Protein AF-A0A958JF73-F1 (afdb_monomer_lite)

Radius of gyration: 30.74 Å; chains: 1; bounding box: 78×82×108 Å

Secondary structure (DSSP, 8-state):
------------------PPEEEEE-TT-HHHHHHHHHH---TTEEEEETTTSPPPTTS-HHHHTTS-EEE-TTS-EEEHHHHHHHHHHHSGGGHHHHHHHTSHHHHHHHHHHHHHHHHHHHHHHSTTHHHHHHHHHHHHHHHHHHHHTGGGGS-GGG-SSPP--SSTTPPP--TTHHHHHHHHHHHHHHHHHH-SS-HHHHHHHHHHHHHHGGG-GGG--HHHHHHHHHHHHHHT----SS--HHHHHHHHHHHHHHHHHHHHHHHHHHHHT-SHHIIIIIHHHHHTTTGGGS-GGGGGGHHHHGGGHHIIIIIHHHHHHSTTTHHHHHHHHHHHHHHHHHHTSTTTT---HHHHHHHHHHHHHHHHHHTT-TT--HHHHHH-SSHHHHHHHIIIIIGGGGGGGTSS-TTTTT-TTSS-S-EEEEEES-GGGGGGS-TTTGGGEEEETTEEEEEHHHHHHHHHSSPPP-SHHHHHHHHHHHHTT-S-GGGEEEEEEPPP-TTS----EEEEEPPPP-

pLDDT: mean 88.85, std 12.13, range [29.3, 98.81]

Sequence (518 aa):
MKREDEKQTGASPGGDDQTPDTAYYDGDCPMCSTFVARLGTDTAVDYRDLRTDALPDTIARDEAERLIHVQTREGSTLKGAQAVLHLLERHGRWRWLARFGRLPVIRSLADVVYAFIAANRFYIFGPMQRLYWMKQTLVIATLIPLWITRNLWFGETSRFYALTPVVDWLPAINWPLDHVIFGVMAALLLAAFFSSRPRNYIVAFLAVAVPYSCWDQSRWMPYNFQFAAMFLALALVPWEPRPQSATQNQRVSSLAMLSVVIFSIWFWSGLHKVSMRYLTIGFPWLISPFTPYLPEAVLPVVPVFGLLSTPVEAGGALLLLSRRTRALGVLLVTSMHCFILLVFGPFGHSFNHSVWSWNVAMIAFCWLCFWRNSAMGWRDVLWGRGAVHKLTTVIFLVMPILNYAGMWDDFLSHKLYTWTTKEAEIDILDESIIPVLPPEMRPWVERVDGRSFVHVLKWSYSVFESPPYHADRVFDSVFAKVCETVPSRDAVQLRLFHSPNLTGTRSRIEVKSCPSEP

Structure (mmCIF, N/CA/C/O backbone):
data_AF-A0A958JF73-F1
#
_entry.id   AF-A0A958JF73-F1
#
loop_
_atom_site.group_PDB
_atom_site.id
_atom_site.type_symbol
_atom_site.label_atom_id
_atom_site.label_alt_id
_atom_site.label_comp_id
_atom_site.label_asym_id
_atom_site.label_entity_id
_atom_site.label_seq_id
_atom_site.pdbx_PDB_ins_code
_atom_site.Cartn_x
_atom_site.Cartn_y
_atom_site.Cartn_z
_atom_site.occupancy
_atom_site.B_iso_or_equiv
_atom_site.auth_seq_id
_atom_site.auth_comp_id
_atom_site.auth_asym_id
_atom_site.auth_atom_id
_atom_site.pdbx_PDB_model_num
ATOM 1 N N . MET A 1 1 ? -41.597 59.568 68.855 1.00 37.78 1 MET A N 1
ATOM 2 C CA . MET A 1 1 ? -41.532 59.981 67.435 1.00 37.78 1 MET A CA 1
ATOM 3 C C . MET A 1 1 ? -40.631 58.987 66.716 1.00 37.78 1 MET A C 1
ATOM 5 O O . MET A 1 1 ? -39.453 58.988 67.038 1.00 37.78 1 MET A O 1
ATOM 9 N N . LYS A 1 2 ? -41.187 58.178 65.791 1.00 32.47 2 LYS A N 1
ATOM 10 C CA . LYS A 1 2 ? -40.531 57.078 65.029 1.00 32.47 2 LYS A CA 1
ATOM 11 C C . LYS A 1 2 ? -40.094 55.892 65.911 1.00 32.47 2 LYS A C 1
ATOM 13 O O . LYS A 1 2 ? -39.660 56.119 67.026 1.00 32.47 2 LYS A O 1
ATOM 18 N N . ARG A 1 3 ? -40.157 54.624 65.514 1.00 35.72 3 ARG A N 1
ATOM 19 C CA . ARG A 1 3 ? -40.568 53.880 64.306 1.00 35.72 3 ARG A CA 1
ATOM 20 C C . ARG A 1 3 ? -40.592 52.419 64.783 1.00 35.72 3 ARG A C 1
ATOM 22 O O . ARG A 1 3 ? -39.660 52.067 65.489 1.00 35.72 3 ARG A O 1
ATOM 29 N N . GLU A 1 4 ? -41.554 51.605 64.368 1.00 30.38 4 GLU A N 1
ATOM 30 C CA . GLU A 1 4 ? -41.296 50.213 63.973 1.00 30.38 4 GLU A CA 1
ATOM 31 C C . GLU A 1 4 ? -42.542 49.657 63.282 1.00 30.38 4 GLU A C 1
ATOM 33 O O . GLU A 1 4 ? -43.655 49.725 63.798 1.00 30.38 4 GLU A O 1
ATOM 38 N N . ASP A 1 5 ? -42.323 49.255 62.033 1.00 32.12 5 ASP A N 1
ATOM 39 C CA . ASP A 1 5 ? -43.311 48.844 61.052 1.00 32.12 5 ASP A CA 1
ATOM 40 C C . ASP A 1 5 ? -43.741 47.392 61.312 1.00 32.12 5 ASP A C 1
ATOM 42 O O . ASP A 1 5 ? -42.944 46.465 61.175 1.00 32.12 5 ASP A O 1
ATOM 46 N N . GLU A 1 6 ? -45.024 47.182 61.600 1.00 33.62 6 GLU A N 1
ATOM 47 C CA . GLU A 1 6 ? -45.696 45.912 61.331 1.00 33.62 6 GLU A CA 1
ATOM 48 C C . GLU A 1 6 ? -45.921 45.801 59.820 1.00 33.62 6 GLU A C 1
ATOM 50 O O . GLU A 1 6 ? -46.677 46.575 59.224 1.00 33.62 6 GLU A O 1
ATOM 55 N N . LYS A 1 7 ? -45.289 44.816 59.178 1.00 31.89 7 LYS A N 1
ATOM 56 C CA . LYS A 1 7 ? -45.682 44.400 57.832 1.00 31.89 7 LYS A CA 1
ATOM 57 C C . LYS A 1 7 ? -45.771 42.884 57.741 1.00 31.89 7 LYS A C 1
ATOM 59 O O . LYS A 1 7 ? -44.774 42.170 57.779 1.00 31.89 7 LYS A O 1
ATOM 64 N N . GLN A 1 8 ? -47.021 42.446 57.612 1.00 34.66 8 GLN A N 1
ATOM 65 C CA . GLN A 1 8 ? -47.475 41.145 57.137 1.00 34.66 8 GLN A CA 1
ATOM 66 C C . GLN A 1 8 ? -46.524 40.532 56.101 1.00 34.66 8 GLN A C 1
ATOM 68 O O . GLN A 1 8 ? -46.259 41.133 55.059 1.00 34.66 8 GLN A O 1
ATOM 73 N N . THR A 1 9 ? -46.106 39.292 56.339 1.00 29.30 9 THR A N 1
ATOM 74 C CA . THR A 1 9 ? -45.653 38.393 55.276 1.00 29.30 9 THR A CA 1
ATOM 75 C C . THR A 1 9 ? -46.709 37.314 55.095 1.00 29.30 9 THR A C 1
ATOM 77 O O . THR A 1 9 ? -46.855 36.391 55.891 1.00 29.30 9 THR A O 1
ATOM 80 N N . GLY A 1 10 ? -47.512 37.505 54.048 1.00 29.47 10 GLY A N 1
ATOM 81 C CA . GLY A 1 10 ? -48.333 36.453 53.477 1.00 29.47 10 GLY A CA 1
ATOM 82 C C . GLY A 1 10 ? -47.454 35.338 52.918 1.00 29.47 10 GLY A C 1
ATOM 83 O O . GLY A 1 10 ? -46.318 35.560 52.493 1.00 29.47 10 GLY A O 1
ATOM 84 N N . ALA A 1 11 ? -48.013 34.135 52.939 1.00 36.50 11 ALA A N 1
ATOM 85 C CA . ALA A 1 11 ? -47.470 32.960 52.289 1.00 36.50 11 ALA A CA 1
ATOM 86 C C . ALA A 1 11 ? -47.104 33.249 50.823 1.00 36.50 11 ALA A C 1
ATOM 88 O O . ALA A 1 11 ? -47.915 33.783 50.067 1.00 36.50 11 ALA A O 1
ATOM 89 N N . SER A 1 12 ? -45.900 32.837 50.426 1.00 30.36 12 SER A N 1
ATOM 90 C CA . SER A 1 12 ? -45.536 32.639 49.025 1.00 30.36 12 SER A CA 1
ATOM 91 C C . SER A 1 12 ? -45.468 31.128 48.768 1.00 30.36 12 SER A C 1
ATOM 93 O O . SER A 1 12 ? -44.703 30.447 49.455 1.00 30.36 12 SER A O 1
ATOM 95 N N . PRO A 1 13 ? -46.264 30.572 47.840 1.00 40.16 13 PRO A N 1
ATOM 96 C CA . PRO A 1 13 ? -46.119 29.198 47.382 1.00 40.16 13 PRO A CA 1
ATOM 97 C C . PRO A 1 13 ? -45.058 29.135 46.274 1.00 40.16 13 PRO A C 1
ATOM 99 O O . PRO A 1 13 ? -45.022 29.999 45.401 1.00 40.16 13 PRO A O 1
ATOM 102 N N . GLY A 1 14 ? -44.224 28.094 46.275 1.00 33.22 14 GLY A N 1
ATOM 103 C CA . GLY A 1 14 ? -43.368 27.767 45.128 1.00 33.22 14 GLY A CA 1
ATOM 104 C C . GLY A 1 14 ? -41.887 27.636 45.460 1.00 33.22 14 GLY A C 1
ATOM 105 O O . GLY A 1 14 ? -41.072 28.430 45.000 1.00 33.22 14 GLY A O 1
ATOM 106 N N . GLY A 1 15 ? -41.534 26.607 46.233 1.00 34.19 15 GLY A N 1
ATOM 107 C CA . GLY A 1 15 ? -40.231 25.971 46.064 1.00 34.19 15 GLY A CA 1
ATOM 108 C C . GLY A 1 15 ? -40.278 25.190 44.754 1.00 34.19 15 GLY A C 1
ATOM 109 O O . GLY A 1 15 ? -41.098 24.289 44.608 1.00 34.19 15 GLY A O 1
ATOM 110 N N . ASP A 1 16 ? -39.472 25.606 43.787 1.00 39.56 16 ASP A N 1
ATOM 111 C CA . ASP A 1 16 ? -39.349 24.989 42.471 1.00 39.56 16 ASP A CA 1
ATOM 112 C C . ASP A 1 16 ? -38.657 23.622 42.617 1.00 39.56 16 ASP A C 1
ATOM 114 O O . ASP A 1 16 ? -37.430 23.531 42.696 1.00 39.56 16 ASP A O 1
ATOM 118 N N . ASP A 1 17 ? -39.454 22.559 42.732 1.00 45.97 17 ASP A N 1
ATOM 119 C CA . ASP A 1 17 ? -39.014 21.162 42.665 1.00 45.97 17 ASP A CA 1
ATOM 120 C C . ASP A 1 17 ? -38.649 20.829 41.204 1.00 45.97 17 ASP A C 1
ATOM 122 O O . ASP A 1 17 ? -39.399 20.190 40.463 1.00 45.97 17 ASP A O 1
ATOM 126 N N . GLN A 1 18 ? -37.523 21.376 40.728 1.00 54.69 18 GLN A N 1
ATOM 127 C CA . GLN A 1 18 ? -37.062 21.179 39.354 1.00 54.69 18 GLN A CA 1
ATOM 128 C C . GLN A 1 18 ? -36.463 19.781 39.182 1.00 54.69 18 GLN A C 1
ATOM 130 O O . GLN A 1 18 ? -35.263 19.573 39.374 1.00 54.69 18 GLN A O 1
ATOM 135 N N . THR A 1 19 ? -37.279 18.826 38.747 1.00 66.00 19 THR A N 1
ATOM 136 C CA . THR A 1 19 ? -36.785 17.512 38.320 1.00 66.00 19 THR A CA 1
ATOM 137 C C . THR A 1 19 ? -35.814 17.657 37.128 1.00 66.00 19 THR A C 1
ATOM 139 O O . THR A 1 19 ? -36.118 18.357 36.156 1.00 66.00 19 THR A O 1
ATOM 142 N N . PRO A 1 20 ? -34.602 17.072 37.187 1.00 81.31 20 PRO A N 1
ATOM 143 C CA . PRO A 1 20 ? -33.622 17.148 36.101 1.00 81.31 20 PRO A CA 1
ATOM 144 C C . PRO A 1 20 ? -34.050 16.323 34.872 1.00 81.31 20 PRO A C 1
ATOM 146 O O . PRO A 1 20 ? -34.860 15.404 34.981 1.00 81.31 20 PRO A O 1
ATOM 149 N N . ASP A 1 21 ? -33.491 16.634 33.691 1.00 87.62 21 ASP A N 1
ATOM 150 C CA . ASP A 1 21 ? -33.663 15.763 32.510 1.00 87.62 21 ASP A CA 1
ATOM 151 C C . ASP A 1 21 ? -33.061 14.381 32.850 1.00 87.62 21 ASP A C 1
ATOM 153 O O . ASP A 1 21 ? -31.995 14.328 33.456 1.00 87.62 21 ASP A O 1
ATOM 157 N N . THR A 1 22 ? -33.686 13.264 32.468 1.00 89.50 22 THR A N 1
ATOM 158 C CA . THR A 1 22 ? -33.139 11.918 32.752 1.00 89.50 22 THR A CA 1
ATOM 159 C C . THR A 1 22 ? -32.641 11.257 31.470 1.00 89.50 22 THR A C 1
ATOM 161 O O . THR A 1 22 ? -33.400 11.099 30.514 1.00 89.50 22 THR A O 1
ATOM 164 N N . ALA A 1 23 ? -31.367 10.867 31.430 1.00 89.88 23 ALA A N 1
ATOM 165 C CA . ALA A 1 23 ? -30.706 10.270 30.275 1.00 89.88 23 ALA A CA 1
ATOM 166 C C . ALA A 1 23 ? -30.388 8.786 30.512 1.00 89.88 23 ALA A C 1
ATOM 168 O O . ALA A 1 23 ? -29.583 8.448 31.376 1.00 89.88 23 ALA A O 1
ATOM 169 N N . TYR A 1 24 ? -30.964 7.905 29.696 1.00 90.00 24 TYR A N 1
ATOM 170 C CA . TYR A 1 24 ? -30.759 6.458 29.760 1.00 90.00 24 TYR A CA 1
ATOM 171 C C . TYR A 1 24 ? -29.743 5.998 28.711 1.00 90.00 24 TYR A C 1
ATOM 173 O O . TYR A 1 24 ? -29.851 6.346 27.527 1.00 90.00 24 TYR A O 1
ATOM 181 N N . TYR A 1 25 ? -28.768 5.190 29.132 1.00 89.12 25 TYR A N 1
ATOM 182 C CA . TYR A 1 25 ? -27.715 4.664 28.261 1.00 89.12 25 TYR A CA 1
ATOM 183 C C . TYR A 1 25 ? -27.311 3.222 28.609 1.00 89.12 25 TYR A C 1
ATOM 185 O O . TYR A 1 25 ? -27.560 2.743 29.710 1.00 89.12 25 TYR A O 1
ATOM 193 N N . ASP A 1 26 ? -26.679 2.529 27.654 1.00 87.69 26 ASP A N 1
ATOM 194 C CA . ASP A 1 26 ? -26.128 1.175 27.831 1.00 87.69 26 ASP A CA 1
ATOM 195 C C . ASP A 1 26 ? -24.718 1.238 28.435 1.00 87.69 26 ASP A C 1
ATOM 197 O O . ASP A 1 26 ? -23.771 1.606 27.731 1.00 87.69 26 ASP A O 1
ATOM 201 N N . GLY A 1 27 ? -24.553 0.867 29.709 1.00 82.88 27 GLY A N 1
ATOM 202 C CA . GLY A 1 27 ? -23.246 0.823 30.375 1.00 82.88 27 GLY A CA 1
ATOM 203 C C . GLY A 1 27 ? -22.239 -0.128 29.735 1.00 82.88 27 GLY A C 1
ATOM 204 O O . GLY A 1 27 ? -21.041 0.166 29.697 1.00 82.88 27 GLY A O 1
ATOM 205 N N . ASP A 1 28 ? -22.720 -1.215 29.124 1.00 85.31 28 ASP A N 1
ATOM 206 C CA . ASP A 1 28 ? -21.882 -2.162 28.379 1.00 85.31 28 ASP A CA 1
ATOM 207 C C . ASP A 1 28 ? -21.322 -1.555 27.083 1.00 85.31 28 ASP A C 1
ATOM 209 O O . ASP A 1 28 ? -20.389 -2.104 26.489 1.00 85.31 28 ASP A O 1
ATOM 213 N N . CYS A 1 29 ? -21.897 -0.452 26.592 1.00 85.19 29 CYS A N 1
ATOM 214 C CA . CYS A 1 29 ? -21.461 0.204 25.370 1.00 85.19 29 CYS A CA 1
ATOM 215 C C . CYS A 1 29 ? -20.301 1.175 25.656 1.00 85.19 29 CYS A C 1
ATOM 217 O O . CYS A 1 29 ? -20.523 2.234 26.248 1.00 85.19 29 CYS A O 1
ATOM 219 N N . PRO A 1 30 ? -19.078 0.915 25.143 1.00 83.56 30 PRO A N 1
ATOM 220 C CA . PRO A 1 30 ? -17.912 1.759 25.422 1.00 83.56 30 PRO A CA 1
ATOM 221 C C . PRO A 1 30 ? -18.072 3.205 24.945 1.00 83.56 30 PRO A C 1
ATOM 223 O O . PRO A 1 30 ? -17.528 4.128 25.545 1.00 83.56 30 PRO A O 1
ATOM 226 N N . MET A 1 31 ? -18.819 3.417 23.856 1.00 86.06 31 MET A N 1
ATOM 227 C CA . MET A 1 31 ? -19.117 4.757 23.355 1.00 86.06 31 MET A CA 1
ATOM 228 C C . MET A 1 31 ? -20.033 5.514 24.314 1.00 86.06 31 MET A C 1
ATOM 230 O O . MET A 1 31 ? -19.736 6.658 24.636 1.00 86.06 31 MET A O 1
ATOM 234 N N . CYS A 1 32 ? -21.125 4.885 24.757 1.00 84.69 32 CYS A N 1
ATOM 235 C CA . CYS A 1 32 ? -22.119 5.511 25.624 1.00 84.69 32 CYS A CA 1
ATOM 236 C C . CYS A 1 32 ? -21.506 5.870 26.978 1.00 84.69 32 CYS A C 1
ATOM 238 O O . CYS A 1 32 ? -21.594 7.021 27.393 1.00 84.69 32 CYS A O 1
ATOM 240 N N . SER A 1 33 ? -20.800 4.929 27.608 1.00 85.75 33 SER A N 1
ATOM 241 C CA . SER A 1 33 ? -20.132 5.168 28.890 1.00 85.75 33 SER A CA 1
ATOM 242 C C . SER A 1 33 ? -19.037 6.234 28.789 1.00 85.75 33 SER A C 1
ATOM 244 O O . SER A 1 33 ? -18.981 7.134 29.623 1.00 85.75 33 SER A O 1
ATOM 246 N N . THR A 1 34 ? -18.215 6.218 27.731 1.00 85.62 34 THR A N 1
ATOM 247 C CA . THR A 1 34 ? -17.203 7.271 27.509 1.00 85.62 34 THR A CA 1
ATOM 248 C C . THR A 1 34 ? -17.844 8.630 27.227 1.00 85.62 34 THR A C 1
ATOM 250 O O . THR A 1 34 ? -17.331 9.655 27.678 1.00 85.62 34 THR A O 1
ATOM 253 N N . PHE A 1 35 ? -18.944 8.661 26.471 1.00 86.38 35 PHE A N 1
ATOM 254 C CA . PHE A 1 35 ? -19.682 9.882 26.160 1.00 86.38 35 PHE A CA 1
ATOM 255 C C . PHE A 1 35 ? -20.233 10.522 27.437 1.00 86.38 35 PHE A C 1
ATOM 257 O O . PHE A 1 35 ? -19.903 11.673 27.712 1.00 86.38 35 PHE A O 1
ATOM 264 N N . VAL A 1 36 ? -20.959 9.755 28.255 1.00 86.50 36 VAL A N 1
ATOM 265 C CA . VAL A 1 36 ? -21.497 10.207 29.549 1.00 86.50 36 VAL A CA 1
ATOM 266 C C . VAL A 1 36 ? -20.371 10.650 30.490 1.00 86.50 36 VAL A C 1
ATOM 268 O O . VAL A 1 36 ? -20.403 11.761 31.012 1.00 86.50 36 VAL A O 1
ATOM 271 N N . ALA A 1 37 ? -19.296 9.864 30.615 1.00 85.88 37 ALA A N 1
ATOM 272 C CA . ALA A 1 37 ? -18.148 10.231 31.447 1.00 85.88 37 ALA A CA 1
ATOM 273 C C . ALA A 1 37 ? -17.470 11.545 31.009 1.00 85.88 37 ALA A C 1
ATOM 275 O O . ALA A 1 37 ? -16.915 12.270 31.834 1.00 85.88 37 ALA A O 1
ATOM 276 N N . ARG A 1 38 ? -17.490 11.867 29.708 1.00 84.38 38 ARG A N 1
ATOM 277 C CA . ARG A 1 38 ? -16.871 13.082 29.149 1.00 84.38 38 ARG A CA 1
ATOM 278 C C . ARG A 1 38 ? -17.775 14.310 29.212 1.00 84.38 38 ARG A C 1
ATOM 280 O O . ARG A 1 38 ? -17.265 15.434 29.159 1.00 84.38 38 ARG A O 1
ATOM 287 N N . LEU A 1 39 ? -19.081 14.089 29.286 1.00 82.38 39 LEU A N 1
ATOM 288 C CA . LEU A 1 39 ? -20.065 15.111 29.601 1.00 82.38 39 LEU A CA 1
ATOM 289 C C . LEU A 1 39 ? -19.925 15.554 31.072 1.00 82.38 39 LEU A C 1
ATOM 291 O O . LEU A 1 39 ? -19.900 16.754 31.335 1.00 82.38 39 LEU A O 1
ATOM 295 N N . GLY A 1 40 ? -19.613 14.615 31.972 1.00 71.75 40 GLY A N 1
ATOM 296 C CA . GLY A 1 40 ? -19.331 14.878 33.386 1.00 71.75 40 GLY A CA 1
ATOM 297 C C . GLY A 1 40 ? -20.593 14.862 34.254 1.00 71.75 40 GLY A C 1
ATOM 298 O O . GLY A 1 40 ? -21.690 14.609 33.767 1.00 71.75 40 GLY A O 1
ATOM 299 N N . THR A 1 41 ? -20.436 15.113 35.556 1.00 66.06 41 THR A N 1
ATOM 300 C CA . THR A 1 41 ? -21.560 15.241 36.497 1.00 66.06 41 THR A CA 1
ATOM 301 C C . THR A 1 41 ? -22.153 16.646 36.394 1.00 66.06 41 THR A C 1
ATOM 303 O O . THR A 1 41 ? -21.646 17.584 37.011 1.00 66.06 41 THR A O 1
ATOM 306 N N . ASP A 1 42 ? -23.192 16.804 35.582 1.00 67.50 42 ASP A N 1
ATOM 307 C CA . ASP A 1 42 ? -24.015 18.014 35.532 1.00 67.50 42 ASP A CA 1
ATOM 308 C C . ASP A 1 42 ? -25.260 17.788 36.392 1.00 67.50 42 ASP A C 1
ATOM 310 O O . ASP A 1 42 ? -25.946 16.784 36.232 1.00 67.50 42 ASP A O 1
ATOM 314 N N . THR A 1 43 ? -25.570 18.715 37.296 1.00 64.62 43 THR A N 1
ATOM 315 C CA . THR A 1 43 ? -26.774 18.634 38.138 1.00 64.62 43 THR A CA 1
ATOM 316 C C . THR A 1 43 ? -28.064 18.810 37.333 1.00 64.62 43 THR A C 1
ATOM 318 O O . THR A 1 43 ? -29.145 18.521 37.837 1.00 64.62 43 THR A O 1
ATOM 321 N N . ALA A 1 44 ? -27.976 19.270 36.079 1.00 76.81 44 ALA A N 1
ATOM 322 C CA . ALA A 1 44 ? -29.127 19.448 35.204 1.00 76.81 44 ALA A CA 1
ATOM 323 C C . ALA A 1 44 ? -29.631 18.151 34.539 1.00 76.81 44 ALA A C 1
ATOM 325 O O . ALA A 1 44 ? -30.762 18.165 34.032 1.00 76.81 44 ALA A O 1
ATOM 326 N N . VAL A 1 45 ? -28.822 17.078 34.527 1.00 84.12 45 VAL A N 1
ATOM 327 C CA . VAL A 1 45 ? -29.133 15.794 33.876 1.00 84.12 45 VAL A CA 1
ATOM 328 C C . VAL A 1 45 ? -28.805 14.615 34.803 1.00 84.12 45 VAL A C 1
ATOM 330 O O . VAL A 1 45 ? -27.653 14.435 35.187 1.00 84.12 45 VAL A O 1
ATOM 333 N N . ASP A 1 46 ? -29.800 13.779 35.106 1.00 87.38 46 ASP A N 1
ATOM 334 C CA . ASP A 1 46 ? -29.622 12.498 35.801 1.00 87.38 46 ASP A CA 1
ATOM 335 C C . ASP A 1 46 ? -29.280 11.397 34.782 1.00 87.38 46 ASP A C 1
ATOM 337 O O . ASP A 1 46 ? -30.076 11.097 33.890 1.00 87.38 46 ASP A O 1
ATOM 341 N N . TYR A 1 47 ? -28.086 10.809 34.871 1.00 88.50 47 TYR A N 1
ATOM 342 C CA . TYR A 1 47 ? -27.635 9.757 33.954 1.00 88.50 47 TYR A CA 1
ATOM 343 C C . TYR A 1 47 ? -27.869 8.377 34.569 1.00 88.50 47 TYR A C 1
ATOM 345 O O . TYR A 1 47 ? -27.291 8.063 35.606 1.00 88.50 47 TYR A O 1
ATOM 353 N N . ARG A 1 48 ? -28.652 7.532 33.890 1.00 88.75 48 ARG A N 1
ATOM 354 C CA . ARG A 1 48 ? -29.003 6.182 34.350 1.00 88.75 48 ARG A CA 1
ATOM 355 C C . ARG A 1 48 ? -28.512 5.099 33.404 1.00 88.75 48 ARG A C 1
ATOM 357 O O . ARG A 1 48 ? -28.737 5.162 32.191 1.00 88.75 48 ARG A O 1
ATOM 364 N N . ASP A 1 49 ? -27.869 4.089 33.973 1.00 88.94 49 ASP A N 1
ATOM 365 C CA . ASP A 1 49 ? -27.385 2.923 33.245 1.00 88.94 49 ASP A CA 1
ATOM 366 C C . ASP A 1 49 ? -28.467 1.843 33.240 1.00 88.94 49 ASP A C 1
ATOM 368 O O . ASP A 1 49 ? -28.848 1.304 34.276 1.00 88.94 49 ASP A O 1
ATOM 372 N N . LEU A 1 50 ? -28.939 1.461 32.055 1.00 89.00 50 LEU A N 1
ATOM 373 C CA . LEU A 1 50 ? -29.989 0.447 31.899 1.00 89.00 50 LEU A CA 1
ATOM 374 C C . LEU A 1 50 ? -29.613 -0.956 32.414 1.00 89.00 50 LEU A C 1
ATOM 376 O O . LEU A 1 50 ? -30.472 -1.850 32.441 1.00 89.00 50 LEU A O 1
ATOM 380 N N . ARG A 1 51 ? -28.337 -1.189 32.752 1.00 85.56 51 ARG A N 1
ATOM 381 C CA . ARG A 1 51 ? -27.848 -2.439 33.353 1.00 85.56 51 ARG A CA 1
ATOM 382 C C . ARG A 1 51 ? -28.094 -2.499 34.859 1.00 85.56 51 ARG A C 1
ATOM 384 O O . ARG A 1 51 ? -28.290 -3.596 35.376 1.00 85.56 51 ARG A O 1
ATOM 391 N N . THR A 1 52 ? -28.096 -1.357 35.539 1.00 86.06 52 THR A N 1
ATOM 392 C CA . THR A 1 52 ? -28.244 -1.261 37.000 1.00 86.06 52 THR A CA 1
ATOM 393 C C . THR A 1 52 ? -29.549 -0.601 37.419 1.00 86.06 52 THR A C 1
ATOM 395 O O . THR A 1 52 ? -30.102 -0.956 38.457 1.00 86.06 52 THR A O 1
ATOM 398 N N . ASP A 1 53 ? -30.060 0.317 36.604 1.00 86.75 53 ASP A N 1
ATOM 399 C CA . ASP A 1 53 ? -31.205 1.156 36.921 1.00 86.75 53 ASP A CA 1
ATOM 400 C C . ASP A 1 53 ? -32.489 0.677 36.231 1.00 86.75 53 ASP A C 1
ATOM 402 O O . ASP A 1 53 ? -32.482 0.064 35.156 1.00 86.75 53 ASP A O 1
ATOM 406 N N . ALA A 1 54 ? -33.627 0.983 36.857 1.00 82.94 54 ALA A N 1
ATOM 407 C CA . ALA A 1 54 ? -34.939 0.719 36.283 1.00 82.94 54 ALA A CA 1
ATOM 408 C C . ALA A 1 54 ? -35.210 1.640 35.081 1.00 82.94 54 ALA A C 1
ATOM 410 O O . ALA A 1 54 ? -35.014 2.857 35.144 1.00 82.94 54 ALA A O 1
ATOM 411 N N . LEU A 1 55 ? -35.694 1.040 33.994 1.00 83.06 55 LEU A N 1
ATOM 412 C CA . LEU A 1 55 ? -36.210 1.752 32.828 1.00 83.06 55 LEU A CA 1
ATOM 413 C C . LEU A 1 55 ? -37.691 2.095 33.059 1.00 83.06 55 LEU A C 1
ATOM 415 O O . LEU A 1 55 ? -38.419 1.251 33.579 1.00 83.06 55 LEU A O 1
ATOM 419 N N . PRO A 1 56 ? -38.148 3.292 32.667 1.00 82.00 56 PRO A N 1
ATOM 420 C CA . PRO A 1 56 ? -39.558 3.648 32.715 1.00 82.00 56 PRO A CA 1
ATOM 421 C C . PRO A 1 56 ? -40.348 2.858 31.663 1.00 82.00 56 PRO A C 1
ATOM 423 O O . PRO A 1 56 ? -39.842 2.604 30.569 1.00 82.00 56 PRO A O 1
ATOM 426 N N . ASP A 1 57 ? -41.614 2.550 31.956 1.00 78.81 57 ASP A N 1
ATOM 427 C CA . ASP A 1 57 ? -42.494 1.735 31.093 1.00 78.81 57 ASP A CA 1
ATOM 428 C C . ASP A 1 57 ? -42.685 2.316 29.680 1.00 78.81 57 ASP A C 1
ATOM 430 O O . ASP A 1 57 ? -43.027 1.610 28.734 1.00 78.81 57 ASP A O 1
ATOM 434 N N . THR A 1 58 ? -42.427 3.614 29.513 1.00 78.38 58 THR A N 1
ATOM 435 C CA . THR A 1 58 ? -42.497 4.327 28.233 1.00 78.38 58 THR A CA 1
ATOM 436 C C . THR A 1 58 ? -41.349 4.003 27.271 1.00 78.38 58 THR A C 1
ATOM 438 O O . THR A 1 58 ? -41.408 4.402 26.109 1.00 78.38 58 THR A O 1
ATOM 441 N N . ILE A 1 59 ? -40.277 3.350 27.738 1.00 81.19 59 ILE A N 1
ATOM 442 C CA . ILE A 1 59 ? -39.090 3.038 26.933 1.00 81.19 59 ILE A CA 1
ATOM 443 C C . ILE A 1 59 ? -38.889 1.523 26.895 1.00 81.19 59 ILE A C 1
ATOM 445 O O . ILE A 1 59 ? -38.549 0.893 27.896 1.00 81.19 59 ILE A O 1
ATOM 449 N N . ALA A 1 60 ? -39.037 0.937 25.707 1.00 83.81 60 ALA A N 1
ATOM 450 C CA . ALA A 1 60 ? -38.758 -0.476 25.507 1.00 83.81 60 ALA A CA 1
ATOM 451 C C . ALA A 1 60 ? -37.254 -0.759 25.681 1.00 83.81 60 ALA A C 1
ATOM 453 O O . ALA A 1 60 ? -36.393 -0.035 25.169 1.00 83.81 60 ALA A O 1
ATOM 454 N N . ARG A 1 61 ? -36.923 -1.826 26.418 1.00 81.50 61 ARG A N 1
ATOM 455 C CA . ARG A 1 61 ? -35.530 -2.167 26.754 1.00 81.50 61 ARG A CA 1
ATOM 456 C C . ARG A 1 61 ? -34.672 -2.422 25.511 1.00 81.50 61 ARG A C 1
ATOM 458 O O . ARG A 1 61 ? -33.520 -2.007 25.484 1.00 81.50 61 ARG A O 1
ATOM 465 N N . ASP A 1 62 ? -35.219 -3.065 24.486 1.00 81.56 62 ASP A N 1
ATOM 466 C CA . ASP A 1 62 ? -34.516 -3.331 23.226 1.00 81.56 62 ASP A CA 1
ATOM 467 C C . ASP A 1 62 ? -34.161 -2.041 22.464 1.00 81.56 62 ASP A C 1
ATOM 469 O O . ASP A 1 62 ? -33.110 -1.958 21.823 1.00 81.56 62 ASP A O 1
ATOM 473 N N . GLU A 1 63 ? -35.010 -1.016 22.560 1.00 81.44 63 GLU A N 1
ATOM 474 C CA . GLU A 1 63 ? -34.767 0.306 21.987 1.00 81.44 63 GLU A CA 1
ATOM 475 C C . GLU A 1 63 ? -33.709 1.074 22.794 1.00 81.44 63 GLU A C 1
ATOM 477 O O . GLU A 1 63 ? -32.767 1.617 22.208 1.00 81.44 63 GLU A O 1
ATOM 482 N N . ALA A 1 64 ? -33.802 1.050 24.129 1.00 79.25 64 ALA A N 1
ATOM 483 C CA . ALA A 1 64 ? -32.820 1.656 25.035 1.00 79.25 64 ALA A CA 1
ATOM 484 C C . ALA A 1 64 ? -31.420 1.037 24.903 1.00 79.25 64 ALA A C 1
ATOM 486 O O . ALA A 1 64 ? -30.411 1.727 25.026 1.00 79.25 64 ALA A O 1
ATOM 487 N N . GLU A 1 65 ? -31.338 -0.259 24.595 1.00 83.25 65 GLU A N 1
ATOM 488 C CA . GLU A 1 65 ? -30.065 -0.921 24.306 1.00 83.25 65 GLU A CA 1
ATOM 489 C C . GLU A 1 65 ? -29.458 -0.485 22.966 1.00 83.25 65 GLU A C 1
ATOM 491 O O . GLU A 1 65 ? -28.256 -0.648 22.752 1.00 83.25 65 GLU A O 1
ATOM 496 N N . ARG A 1 66 ? -30.251 0.044 22.028 1.00 81.06 66 ARG A N 1
ATOM 497 C CA . ARG A 1 66 ? -29.772 0.461 20.700 1.00 81.06 66 ARG A CA 1
ATOM 498 C C . ARG A 1 66 ? -29.452 1.947 20.626 1.00 81.06 66 ARG A C 1
ATOM 500 O O . ARG A 1 66 ? -28.500 2.302 19.931 1.00 81.06 66 ARG A O 1
ATOM 507 N N . LEU A 1 67 ? -30.228 2.790 21.303 1.00 86.31 67 LEU A N 1
ATOM 508 C CA . LEU A 1 67 ? -30.169 4.246 21.190 1.00 86.31 67 LEU A CA 1
ATOM 509 C C . LEU A 1 67 ? -30.165 4.894 22.582 1.00 86.31 67 LEU A C 1
ATOM 511 O O . LEU A 1 67 ? -30.838 4.429 23.498 1.00 86.31 67 LEU A O 1
ATOM 515 N N . ILE A 1 68 ? -29.462 6.018 22.722 1.00 87.44 68 ILE A N 1
ATOM 516 C CA . ILE A 1 68 ? -29.560 6.867 23.919 1.00 87.44 68 ILE A CA 1
ATOM 517 C C . ILE A 1 68 ? -30.947 7.514 23.948 1.00 87.44 68 ILE A C 1
ATOM 519 O O . ILE A 1 68 ? -31.422 8.004 22.918 1.00 87.44 68 ILE A O 1
ATOM 523 N N . HIS A 1 69 ? -31.563 7.534 25.128 1.00 89.81 69 HIS A N 1
ATOM 524 C CA . HIS A 1 69 ? -32.858 8.164 25.365 1.00 89.81 69 HIS A CA 1
ATOM 525 C C . HIS A 1 69 ? -32.724 9.267 26.404 1.00 89.81 69 HIS A C 1
ATOM 527 O O . HIS A 1 69 ? -31.987 9.117 27.374 1.00 89.81 69 HIS A O 1
ATOM 533 N N . VAL A 1 70 ? -33.450 10.364 26.213 1.00 90.19 70 VAL A N 1
ATOM 534 C CA . VAL A 1 70 ? -33.560 11.437 27.203 1.00 90.19 70 VAL A CA 1
ATOM 535 C C . VAL A 1 70 ? -35.032 11.733 27.428 1.00 90.19 70 VAL A C 1
ATOM 537 O O . VAL A 1 70 ? -35.736 12.075 26.481 1.00 90.19 70 VAL A O 1
ATOM 540 N N . GLN A 1 71 ? -35.486 11.621 28.671 1.00 89.88 71 GLN A N 1
ATOM 541 C CA . GLN A 1 71 ? -36.749 12.203 29.107 1.00 89.88 71 GLN A CA 1
ATOM 542 C C . GLN A 1 71 ? -36.496 13.645 29.528 1.00 89.88 71 GLN A C 1
ATOM 544 O O . GLN A 1 71 ? -35.700 13.906 30.433 1.00 89.88 71 GLN A O 1
ATOM 549 N N . THR A 1 72 ? -37.135 14.580 28.830 1.00 85.88 72 THR A N 1
ATOM 550 C CA . THR A 1 72 ? -37.050 15.998 29.168 1.00 85.88 72 THR A CA 1
ATOM 551 C C . THR A 1 72 ? -37.976 16.325 30.334 1.00 85.88 72 THR A C 1
ATOM 553 O O . THR A 1 72 ? -38.995 15.660 30.525 1.00 85.88 72 THR A O 1
ATOM 556 N N . ARG A 1 73 ? -37.680 17.405 31.067 1.00 82.25 73 ARG A N 1
ATOM 557 C CA . ARG A 1 73 ? -38.560 17.935 32.136 1.00 82.25 73 ARG A CA 1
ATOM 558 C C . ARG A 1 73 ? -39.998 18.189 31.672 1.00 82.25 73 ARG A C 1
ATOM 560 O O . ARG A 1 73 ? -40.936 18.114 32.450 1.00 82.25 73 ARG A O 1
ATOM 567 N N . GLU A 1 74 ? -40.164 18.484 30.385 1.00 77.75 74 GLU A N 1
ATOM 568 C CA . GLU A 1 74 ? -41.446 18.762 29.726 1.00 77.75 74 GLU A CA 1
ATOM 569 C C . GLU A 1 74 ? -42.242 17.480 29.396 1.00 77.75 74 GLU A C 1
ATOM 571 O O . GLU A 1 74 ? -43.303 17.550 28.781 1.00 77.75 74 GLU A O 1
ATOM 576 N N . GLY A 1 75 ? -41.731 16.299 29.768 1.00 78.31 75 GLY A N 1
ATOM 577 C CA . GLY A 1 75 ? -42.367 14.999 29.537 1.00 78.31 75 GLY A CA 1
ATOM 578 C C . GLY A 1 75 ? -42.132 14.416 28.140 1.00 78.31 75 GLY A C 1
ATOM 579 O O . GLY A 1 75 ? -42.660 13.351 27.818 1.00 78.31 75 GLY A O 1
ATOM 580 N N . SER A 1 76 ? -41.333 15.073 27.292 1.00 84.75 76 SER A N 1
ATOM 581 C CA . SER A 1 76 ? -41.010 14.560 25.957 1.00 84.75 76 SER A CA 1
ATOM 582 C C . SER A 1 76 ? -39.873 13.535 26.017 1.00 84.75 76 SER A C 1
ATOM 584 O O . SER A 1 76 ? -38.924 13.687 26.784 1.00 84.75 76 SER A O 1
ATOM 586 N N . THR A 1 77 ? -39.944 12.486 25.193 1.00 86.81 77 THR A N 1
ATOM 587 C CA . THR A 1 77 ? -38.857 11.502 25.065 1.00 86.81 77 THR A CA 1
ATOM 588 C C . THR A 1 77 ? -38.086 11.748 23.774 1.00 86.81 77 THR A C 1
ATOM 590 O O . THR A 1 77 ? -38.599 11.524 22.677 1.00 86.81 77 THR A O 1
ATOM 593 N N . LEU A 1 78 ? -36.836 12.184 23.904 1.00 88.81 78 LEU A N 1
ATOM 594 C CA . LEU A 1 78 ? -35.893 12.331 22.800 1.00 88.81 78 LEU A CA 1
ATOM 595 C C . LEU A 1 78 ? -35.086 11.044 22.629 1.00 88.81 78 LEU A C 1
ATOM 597 O O . LEU A 1 78 ? -34.713 10.398 23.610 1.00 88.81 78 LEU A O 1
ATOM 601 N N . LYS A 1 79 ? -34.773 10.689 21.379 1.00 89.94 79 LYS A N 1
ATOM 602 C CA . LYS A 1 79 ? -34.057 9.451 21.037 1.00 89.94 79 LYS A CA 1
ATOM 603 C C . LYS A 1 79 ? -32.878 9.715 20.105 1.00 89.94 79 LYS A C 1
ATOM 605 O O . LYS A 1 79 ? -32.890 10.652 19.305 1.00 89.94 79 LYS A O 1
ATOM 610 N N . GLY A 1 80 ? -31.861 8.866 20.197 1.00 87.50 80 GLY A N 1
ATOM 611 C CA . GLY A 1 80 ? -30.753 8.795 19.249 1.00 87.50 80 GLY A CA 1
ATOM 612 C C . GLY A 1 80 ? -29.989 10.110 19.075 1.00 87.50 80 GLY A C 1
ATOM 613 O O . GLY A 1 80 ? -29.544 10.710 20.055 1.00 87.50 80 GLY A O 1
ATOM 614 N N . ALA A 1 81 ? -29.829 10.576 17.831 1.00 86.81 81 ALA A N 1
ATOM 615 C CA . ALA A 1 81 ? -29.096 11.812 17.550 1.00 86.81 81 ALA A CA 1
ATOM 616 C C . ALA A 1 81 ? -29.735 13.034 18.229 1.00 86.81 81 ALA A C 1
ATOM 618 O O . ALA A 1 81 ? -29.022 13.912 18.708 1.00 86.81 81 ALA A O 1
ATOM 619 N N . GLN A 1 82 ? -31.067 13.079 18.333 1.00 88.38 82 GLN A N 1
ATOM 620 C CA . GLN A 1 82 ? -31.780 14.188 18.974 1.00 88.38 82 GLN A CA 1
ATOM 621 C C . GLN A 1 82 ? -31.523 14.225 20.483 1.00 88.38 82 GLN A C 1
ATOM 623 O O . GLN A 1 82 ? -31.278 15.300 21.028 1.00 88.38 82 GLN A O 1
ATOM 628 N N . ALA A 1 83 ? -31.490 13.056 21.132 1.00 87.94 83 ALA A N 1
ATOM 629 C CA . ALA A 1 83 ? -31.086 12.928 22.531 1.00 87.94 83 ALA A CA 1
ATOM 630 C C . ALA A 1 83 ? -29.640 13.409 22.740 1.00 87.94 83 ALA A C 1
ATOM 632 O O . ALA A 1 83 ? -29.374 14.213 23.629 1.00 87.94 83 ALA A O 1
ATOM 633 N N . VAL A 1 84 ? -28.709 12.997 21.872 1.00 88.06 84 VAL A N 1
ATOM 634 C CA . VAL A 1 84 ? -27.302 13.432 21.937 1.00 88.06 84 VAL A CA 1
ATOM 635 C C . VAL A 1 84 ? -27.157 14.944 21.745 1.00 88.06 84 VAL A C 1
ATOM 637 O O . VAL A 1 84 ? -26.445 15.588 22.513 1.00 88.06 84 VAL A O 1
ATOM 640 N N . LEU A 1 85 ? -27.830 15.532 20.751 1.00 88.19 85 LEU A N 1
ATOM 641 C CA . LEU A 1 85 ? -27.783 16.977 20.505 1.00 88.19 85 LEU A CA 1
ATOM 642 C C . LEU A 1 85 ? -28.383 17.772 21.673 1.00 88.19 85 LEU A C 1
ATOM 644 O O . LEU A 1 85 ? -27.845 18.821 22.019 1.00 88.19 85 LEU A O 1
ATOM 648 N N . HIS A 1 86 ? -29.448 17.266 22.302 1.00 88.62 86 HIS A N 1
ATOM 649 C CA . HIS A 1 86 ? -30.032 17.862 23.508 1.00 88.62 86 HIS A CA 1
ATOM 650 C C . HIS A 1 86 ? -29.052 17.851 24.686 1.00 88.62 86 HIS A C 1
ATOM 652 O O . HIS A 1 86 ? -28.822 18.890 25.302 1.00 88.62 86 HIS A O 1
ATOM 658 N N . LEU A 1 87 ? -28.387 16.718 24.940 1.00 87.50 87 LEU A N 1
ATOM 659 C CA . LEU A 1 87 ? -27.357 16.612 25.983 1.00 87.50 87 LEU A CA 1
ATOM 660 C C . LEU A 1 87 ? -26.176 17.564 25.729 1.00 87.50 87 LEU A C 1
ATOM 662 O O . LEU A 1 87 ? -25.724 18.262 26.637 1.00 87.50 87 LEU A O 1
ATOM 666 N N . LEU A 1 88 ? -25.705 17.661 24.480 1.00 87.38 88 LEU A N 1
ATOM 667 C CA . LEU A 1 88 ? -24.627 18.584 24.101 1.00 87.38 88 LEU A CA 1
ATOM 668 C C . LEU A 1 88 ? -25.021 20.061 24.262 1.00 87.38 88 LEU A C 1
ATOM 670 O O . LEU A 1 88 ? -24.158 20.895 24.534 1.00 87.38 88 LEU A O 1
ATOM 674 N N . GLU A 1 89 ? -26.299 20.406 24.094 1.00 86.06 89 GLU A N 1
ATOM 675 C CA . GLU A 1 89 ? -26.798 21.772 24.282 1.00 86.06 89 GLU A CA 1
ATOM 676 C C . GLU A 1 89 ? -26.874 22.183 25.757 1.00 86.06 89 GLU A C 1
ATOM 678 O O . GLU A 1 89 ? -26.670 23.357 26.084 1.00 86.06 89 GLU A O 1
ATOM 683 N N . ARG A 1 90 ? -27.141 21.230 26.653 1.00 82.81 90 ARG A N 1
ATOM 684 C CA . ARG A 1 90 ? -27.138 21.474 28.101 1.00 82.81 90 ARG A CA 1
ATOM 685 C C . ARG A 1 90 ? -25.726 21.727 28.626 1.00 82.81 90 ARG A C 1
ATOM 687 O O . ARG A 1 90 ? -25.544 22.556 29.512 1.00 82.81 90 ARG A O 1
ATOM 694 N N . HIS A 1 91 ? -24.705 21.117 28.024 1.00 79.50 91 HIS A N 1
ATOM 695 C CA . HIS A 1 91 ? -23.318 21.337 28.436 1.00 79.50 91 HIS A CA 1
ATOM 696 C C . HIS A 1 91 ? -22.654 22.500 27.695 1.00 79.50 91 HIS A C 1
ATOM 698 O O . HIS A 1 91 ? -22.269 22.401 26.529 1.00 79.50 91 HIS A O 1
ATOM 704 N N . GLY A 1 92 ? -22.424 23.595 28.431 1.00 69.06 92 GLY A N 1
ATOM 705 C CA . GLY A 1 92 ? -21.873 24.877 27.964 1.00 69.06 92 GLY A CA 1
ATOM 706 C C . GLY A 1 92 ? -20.758 24.804 26.915 1.00 69.06 92 GLY A C 1
ATOM 707 O O . GLY A 1 92 ? -20.790 25.531 25.923 1.00 69.06 92 GLY A O 1
ATOM 708 N N . ARG A 1 93 ? -19.801 23.887 27.092 1.00 80.19 93 ARG A N 1
ATOM 709 C CA . ARG A 1 93 ? -18.627 23.735 26.216 1.00 80.19 93 ARG A CA 1
ATOM 710 C C . ARG A 1 93 ? -18.945 23.168 24.823 1.00 80.19 93 ARG A C 1
ATOM 712 O O . ARG A 1 93 ? -18.159 23.360 23.899 1.00 80.19 93 ARG A O 1
ATOM 719 N N . TRP A 1 94 ? -20.076 22.485 24.657 1.00 81.00 94 TRP A N 1
ATOM 720 C CA . TRP A 1 94 ? -20.422 21.747 23.436 1.00 81.00 94 TRP A CA 1
ATOM 721 C C . TRP A 1 94 ? -21.655 22.304 22.705 1.00 81.00 94 TRP A C 1
ATOM 723 O O . TRP A 1 94 ? -22.045 21.783 21.661 1.00 81.00 94 TRP A O 1
ATOM 733 N N . ARG A 1 95 ? -22.224 23.418 23.189 1.00 81.25 95 ARG A N 1
ATOM 734 C CA . ARG A 1 95 ? -23.445 24.047 22.645 1.00 81.25 95 ARG A CA 1
ATOM 735 C C . ARG A 1 95 ? -23.373 24.361 21.154 1.00 81.25 95 ARG A C 1
ATOM 737 O O . ARG A 1 95 ? -24.378 24.282 20.452 1.00 81.25 95 ARG A O 1
ATOM 744 N N . TRP A 1 96 ? -22.194 24.723 20.657 1.00 83.69 96 TRP A N 1
ATOM 745 C CA . TRP A 1 96 ? -22.001 25.046 19.244 1.00 83.69 96 TRP A CA 1
ATOM 746 C C . TRP A 1 96 ? -22.189 23.819 18.333 1.00 83.69 96 TRP A C 1
ATOM 748 O O . TRP A 1 96 ? -22.776 23.961 17.262 1.00 83.69 96 TRP A O 1
ATOM 758 N N . LEU A 1 97 ? -21.796 22.614 18.776 1.00 83.81 97 LEU A N 1
ATOM 759 C CA . LEU A 1 97 ? -22.048 21.367 18.039 1.00 83.81 97 LEU A CA 1
ATOM 760 C C . LEU A 1 97 ? -23.539 21.059 17.967 1.00 83.81 97 LEU A C 1
ATOM 762 O O . LEU A 1 97 ? -24.027 20.662 16.914 1.00 83.81 97 LEU A O 1
ATOM 766 N N . ALA A 1 98 ? -24.266 21.274 19.067 1.00 83.19 98 ALA A N 1
ATOM 767 C CA . ALA A 1 98 ? -25.709 21.072 19.101 1.00 83.19 98 ALA A CA 1
ATOM 768 C C . ALA A 1 98 ? -26.438 22.013 18.128 1.00 83.19 98 ALA A C 1
ATOM 770 O O . ALA A 1 98 ? -27.293 21.576 17.358 1.00 83.19 98 ALA A O 1
ATOM 771 N N . ARG A 1 99 ? -26.050 23.296 18.107 1.00 84.38 99 ARG A N 1
ATOM 772 C CA . ARG A 1 99 ? -26.606 24.295 17.178 1.00 84.38 99 ARG A CA 1
ATOM 773 C C . ARG A 1 99 ? -26.335 23.940 15.719 1.00 84.38 99 ARG A C 1
ATOM 775 O O . ARG A 1 99 ? -27.251 24.005 14.906 1.00 84.38 99 ARG A O 1
ATOM 782 N N . PHE A 1 100 ? -25.110 23.528 15.400 1.00 86.69 100 PHE A N 1
ATOM 783 C CA . PHE A 1 100 ? -24.753 23.096 14.049 1.00 86.69 100 PHE A CA 1
ATOM 784 C C . PHE A 1 100 ? -25.506 21.819 13.645 1.00 86.69 100 PHE A C 1
ATOM 786 O O . PHE A 1 100 ? -26.071 21.743 12.557 1.00 86.69 100 PHE A O 1
ATOM 793 N N . GLY A 1 101 ? -25.596 20.846 14.556 1.00 80.19 101 GLY A N 1
ATOM 794 C CA . GLY A 1 101 ? -26.286 19.573 14.347 1.00 80.19 101 GLY A CA 1
ATOM 795 C C . GLY A 1 101 ? -27.795 19.686 14.106 1.00 80.19 101 GLY A C 1
ATOM 796 O O . GLY A 1 101 ? -28.385 18.788 13.511 1.00 80.19 101 GLY A O 1
ATOM 797 N N . ARG A 1 102 ? -28.428 20.786 14.538 1.00 82.19 102 ARG A N 1
ATOM 798 C CA . ARG A 1 102 ? -29.867 21.044 14.352 1.00 82.19 102 ARG A CA 1
ATOM 799 C C . ARG A 1 102 ? -30.234 21.694 13.016 1.00 82.19 102 ARG A C 1
ATOM 801 O O . ARG A 1 102 ? -31.424 21.800 12.722 1.00 82.19 102 ARG A O 1
ATOM 808 N N . LEU A 1 103 ? -29.262 22.108 12.201 1.00 88.12 103 LEU A N 1
ATOM 809 C CA . LEU A 1 103 ? -29.541 22.616 10.853 1.00 88.12 103 LEU A CA 1
ATOM 810 C C . LEU A 1 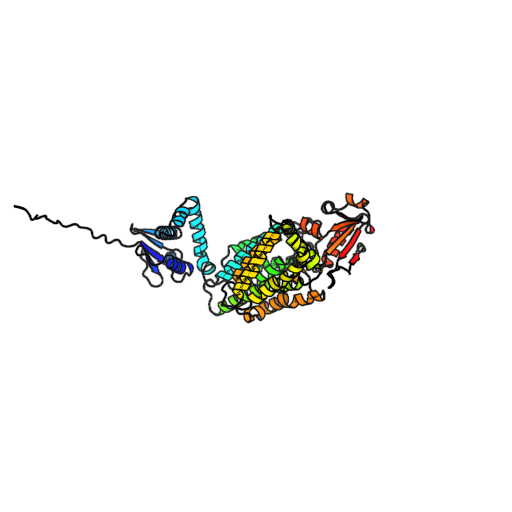103 ? -30.236 21.521 10.013 1.00 88.12 103 LEU A C 1
ATOM 812 O O . LEU A 1 103 ? -29.815 20.370 10.094 1.00 88.12 103 LEU A O 1
ATOM 816 N N . PRO A 1 104 ? -31.260 21.823 9.187 1.00 81.19 104 PRO A N 1
ATOM 817 C CA . PRO A 1 104 ? -32.153 20.805 8.605 1.00 81.19 104 PRO A CA 1
ATOM 818 C C . PRO A 1 104 ? -31.440 19.696 7.811 1.00 81.19 104 PRO A C 1
ATOM 820 O O . PRO A 1 104 ? -31.739 18.509 7.961 1.00 81.19 104 PRO A O 1
ATOM 823 N N . VAL A 1 105 ? -30.448 20.084 7.004 1.00 84.88 105 VAL A N 1
ATOM 824 C CA . VAL A 1 105 ? -29.624 19.158 6.211 1.00 84.88 105 VAL A CA 1
ATOM 825 C C . VAL A 1 105 ? -28.735 18.305 7.118 1.00 84.88 105 VAL A C 1
ATOM 827 O O . VAL A 1 105 ? -28.636 17.092 6.947 1.00 84.88 105 VAL A O 1
ATOM 830 N N . ILE A 1 106 ? -28.123 18.930 8.124 1.00 84.19 106 ILE A N 1
ATOM 831 C CA . ILE A 1 106 ? -27.202 18.262 9.047 1.00 84.19 106 ILE A CA 1
ATOM 832 C C . ILE A 1 106 ? -27.961 17.331 9.987 1.00 84.19 106 ILE A C 1
ATOM 834 O O . ILE A 1 106 ? -27.457 16.259 10.287 1.00 84.19 106 ILE A O 1
ATOM 838 N N . ARG A 1 107 ? -29.184 17.678 10.391 1.00 82.50 107 ARG A N 1
ATOM 839 C CA . ARG A 1 107 ? -30.049 16.835 11.220 1.00 82.50 107 ARG A CA 1
ATOM 840 C C . ARG A 1 107 ? -30.387 15.523 10.519 1.00 82.50 107 ARG A C 1
ATOM 842 O O . ARG A 1 107 ? -30.204 14.461 11.104 1.00 82.50 107 ARG A O 1
ATOM 849 N N . SER A 1 108 ? -30.807 15.599 9.255 1.00 81.75 108 SER A N 1
ATOM 850 C CA . SER A 1 108 ? -31.119 14.407 8.452 1.00 81.75 108 SER A CA 1
ATOM 851 C C . SER A 1 108 ? -29.888 13.507 8.301 1.00 81.75 108 SER A C 1
ATOM 853 O O . SER A 1 108 ? -29.969 12.289 8.441 1.00 81.75 108 SER A O 1
ATOM 855 N N . LEU A 1 109 ? -28.718 14.116 8.088 1.00 86.31 109 LEU A N 1
ATOM 856 C CA . LEU A 1 109 ? -27.450 13.394 8.049 1.00 86.31 109 LEU A CA 1
ATOM 857 C C . LEU A 1 109 ? -27.067 12.815 9.421 1.00 86.31 109 LEU A C 1
ATOM 859 O O . LEU A 1 109 ? -26.563 11.698 9.494 1.00 86.31 109 LEU A O 1
ATOM 863 N N . ALA A 1 110 ? -27.314 13.545 10.508 1.00 83.31 110 ALA A N 1
ATOM 864 C CA . ALA A 1 110 ? -26.981 13.139 11.867 1.00 83.31 110 ALA A CA 1
ATOM 865 C C . ALA A 1 110 ? -27.766 11.898 12.298 1.00 83.31 110 ALA A C 1
ATOM 867 O O . ALA A 1 110 ? -27.179 11.029 12.935 1.00 83.31 110 ALA A O 1
ATOM 868 N N . ASP A 1 111 ? -29.037 11.771 11.911 1.00 84.31 111 ASP A N 1
ATOM 869 C CA . ASP A 1 111 ? -29.836 10.572 12.189 1.00 84.31 111 ASP A CA 1
ATOM 870 C C . ASP A 1 111 ? -29.263 9.339 11.464 1.00 84.31 111 ASP A C 1
ATOM 872 O O . ASP A 1 111 ? -29.066 8.290 12.082 1.00 84.31 111 ASP A O 1
ATOM 876 N N . VAL A 1 112 ? -28.892 9.476 10.183 1.00 85.88 112 VAL A N 1
ATOM 877 C CA . VAL A 1 112 ? -28.251 8.399 9.400 1.00 85.88 112 VAL A CA 1
ATOM 878 C C . VAL A 1 112 ? -26.893 8.013 9.992 1.00 85.88 112 VAL A C 1
ATOM 880 O O . VAL A 1 112 ? -26.604 6.831 10.199 1.00 85.88 112 VAL A O 1
ATOM 883 N N . VAL A 1 113 ? -26.058 9.007 10.306 1.00 85.06 113 VAL A N 1
ATOM 884 C CA . VAL A 1 113 ? -24.736 8.803 10.911 1.00 85.06 113 VAL A CA 1
ATOM 885 C C . VAL A 1 113 ? -24.870 8.152 12.285 1.00 85.06 113 VAL A C 1
ATOM 887 O O . VAL A 1 113 ? -24.143 7.204 12.581 1.00 85.06 113 VAL A O 1
ATOM 890 N N . TYR A 1 114 ? -25.813 8.606 13.111 1.00 86.94 114 TYR A N 1
ATOM 891 C CA . TYR A 1 114 ? -26.061 8.027 14.424 1.00 86.94 114 TYR A CA 1
ATOM 892 C C . TYR A 1 114 ? -26.529 6.580 14.311 1.00 86.94 114 TYR A C 1
ATOM 894 O O . TYR A 1 114 ? -25.995 5.733 15.017 1.00 86.94 114 TYR A O 1
ATOM 902 N N . ALA A 1 115 ? -27.454 6.265 13.401 1.00 85.38 115 ALA A N 1
ATOM 903 C CA . ALA A 1 115 ? -27.915 4.896 13.187 1.00 85.38 115 ALA A CA 1
ATOM 904 C C . ALA A 1 115 ? -26.758 3.964 12.784 1.00 85.38 115 ALA A C 1
ATOM 906 O O . ALA A 1 115 ? -26.600 2.879 13.351 1.00 85.38 115 ALA A O 1
ATOM 907 N N . PHE A 1 116 ? -25.890 4.412 11.870 1.00 85.69 116 PHE A N 1
ATOM 908 C CA . PHE A 1 116 ? -24.694 3.666 11.473 1.00 85.69 116 PHE A CA 1
ATOM 909 C C . PHE A 1 116 ? -23.720 3.461 12.642 1.00 85.69 116 PHE A C 1
ATOM 911 O O . PHE A 1 116 ? -23.238 2.347 12.877 1.00 85.69 116 PHE A O 1
ATOM 918 N N . ILE A 1 117 ? -23.436 4.528 13.391 1.00 85.50 117 ILE A N 1
ATOM 919 C CA . ILE A 1 117 ? -22.541 4.505 14.549 1.00 85.50 117 ILE A CA 1
ATOM 920 C C . ILE A 1 117 ? -23.110 3.604 15.654 1.00 85.50 117 ILE A C 1
ATOM 922 O O . ILE A 1 117 ? -22.374 2.792 16.212 1.00 85.50 117 ILE A O 1
ATOM 926 N N . ALA A 1 118 ? -24.409 3.684 15.936 1.00 83.94 118 ALA A N 1
ATOM 927 C CA . ALA A 1 118 ? -25.102 2.865 16.923 1.00 83.94 118 ALA A CA 1
ATOM 928 C C . ALA A 1 118 ? -25.086 1.378 16.539 1.00 83.94 118 ALA A C 1
ATOM 930 O O . ALA A 1 118 ? -24.822 0.528 17.393 1.00 83.94 118 ALA A O 1
ATOM 931 N N . ALA A 1 119 ? -25.277 1.050 15.257 1.00 84.06 119 ALA A N 1
ATOM 932 C CA . ALA A 1 119 ? -25.184 -0.322 14.754 1.00 84.06 119 ALA A CA 1
ATOM 933 C C . ALA A 1 119 ? -23.760 -0.902 14.861 1.00 84.06 119 ALA A C 1
ATOM 935 O O . ALA A 1 119 ? -23.589 -2.097 15.098 1.00 84.06 119 ALA A O 1
ATOM 936 N N . ASN A 1 120 ? -22.728 -0.058 14.742 1.00 84.94 120 ASN A N 1
ATOM 937 C CA . ASN A 1 120 ? -21.319 -0.469 14.739 1.00 84.94 120 ASN A CA 1
ATOM 938 C C . ASN A 1 120 ? -20.555 -0.103 16.026 1.00 84.94 120 ASN A C 1
ATOM 940 O O . ASN A 1 120 ? -19.334 -0.257 16.088 1.00 84.94 120 ASN A O 1
ATOM 944 N N . ARG A 1 121 ? -21.243 0.354 17.079 1.00 84.69 121 ARG A N 1
ATOM 945 C CA . ARG A 1 121 ? -20.641 0.965 18.280 1.00 84.69 121 ARG A CA 1
ATOM 946 C C . ARG A 1 121 ? -19.579 0.111 18.969 1.00 84.69 121 ARG A C 1
ATOM 948 O O . ARG A 1 121 ? -18.517 0.618 19.328 1.00 84.69 121 ARG A O 1
ATOM 955 N N . PHE A 1 122 ? -19.827 -1.193 19.087 1.00 84.50 122 PHE A N 1
ATOM 956 C CA . PHE A 1 122 ? -18.886 -2.143 19.690 1.00 84.50 122 PHE A CA 1
ATOM 957 C C . PHE A 1 122 ? -17.633 -2.360 18.831 1.00 84.50 122 PHE A C 1
ATOM 959 O O . PHE A 1 122 ? -16.559 -2.629 19.366 1.00 84.50 122 PHE A O 1
ATOM 966 N N . TYR A 1 123 ? -17.738 -2.187 17.510 1.00 85.69 123 TYR A N 1
ATOM 967 C CA . TYR A 1 123 ? -16.583 -2.237 16.620 1.00 85.69 123 TYR A CA 1
ATOM 968 C C . TYR A 1 123 ? -15.804 -0.926 16.610 1.00 85.69 123 TYR A C 1
ATOM 970 O O . TYR A 1 123 ? -14.583 -0.975 16.627 1.00 85.69 123 TYR A O 1
ATOM 978 N N . ILE A 1 124 ? -16.480 0.227 16.614 1.00 86.12 124 ILE A N 1
ATOM 979 C CA . ILE A 1 124 ? -15.833 1.545 16.491 1.00 86.12 124 ILE A CA 1
ATOM 980 C C . ILE A 1 124 ? -15.141 1.974 17.792 1.00 86.12 124 ILE A C 1
ATOM 982 O O . ILE A 1 124 ? -14.067 2.574 17.738 1.00 86.12 124 ILE A O 1
ATOM 986 N N . PHE A 1 125 ? -15.744 1.679 18.947 1.00 84.88 125 PHE A N 1
ATOM 987 C CA . PHE A 1 125 ? -15.281 2.159 20.257 1.00 84.88 125 PHE A CA 1
ATOM 988 C C . PHE A 1 125 ? -14.889 1.034 21.220 1.00 84.88 125 PHE A C 1
ATOM 990 O O . PHE A 1 125 ? -14.361 1.305 22.294 1.00 84.88 125 PHE A O 1
ATOM 997 N N . GLY A 1 126 ? -15.149 -0.225 20.861 1.00 85.44 126 GLY A N 1
ATOM 998 C CA . GLY A 1 126 ? -14.845 -1.375 21.707 1.00 85.44 126 GLY A CA 1
ATOM 999 C C . GLY A 1 126 ? -13.506 -2.054 21.402 1.00 85.44 126 GLY A C 1
ATOM 1000 O O . GLY A 1 126 ? -12.656 -1.514 20.690 1.00 85.44 126 GLY A O 1
ATOM 1001 N N . PRO A 1 127 ? -13.310 -3.290 21.898 1.00 84.69 127 PRO A N 1
ATOM 1002 C CA . PRO A 1 127 ? -12.054 -4.038 21.758 1.00 84.69 127 PRO A CA 1
ATOM 1003 C C . PRO A 1 127 ? -11.625 -4.336 20.310 1.00 84.69 127 PRO A C 1
ATOM 1005 O O . PRO A 1 127 ? -10.494 -4.768 20.078 1.00 84.69 127 PRO A O 1
ATOM 1008 N N . MET A 1 128 ? -12.526 -4.150 19.342 1.00 89.12 128 MET A N 1
ATOM 1009 C CA . MET A 1 128 ? -12.289 -4.338 17.908 1.00 89.12 128 MET A CA 1
ATOM 1010 C C . MET A 1 128 ? -11.845 -3.064 17.178 1.00 89.12 128 MET A C 1
ATOM 1012 O O . MET A 1 128 ? -11.480 -3.156 16.007 1.00 89.12 128 MET A O 1
ATOM 1016 N N . GLN A 1 129 ? -11.817 -1.907 17.851 1.00 90.81 129 GLN A N 1
ATOM 1017 C CA . GLN A 1 129 ? -11.574 -0.586 17.256 1.00 90.81 129 GLN A CA 1
ATOM 1018 C C . GLN A 1 129 ? -10.401 -0.553 16.278 1.00 90.81 129 GLN A C 1
ATOM 1020 O O . GLN A 1 129 ? -10.550 -0.099 15.145 1.00 90.81 129 GLN A O 1
ATOM 1025 N N . ARG A 1 130 ? -9.234 -1.066 16.682 1.00 93.19 130 ARG A N 1
ATOM 1026 C CA . ARG A 1 130 ? -8.032 -1.040 15.833 1.00 93.19 130 ARG A CA 1
ATOM 1027 C C . ARG A 1 130 ? -8.213 -1.834 14.546 1.00 93.19 130 ARG A C 1
ATOM 1029 O O . ARG A 1 130 ? -7.837 -1.349 13.489 1.00 93.19 130 ARG A O 1
ATOM 1036 N N . LEU A 1 131 ? -8.793 -3.031 14.630 1.00 94.44 131 LEU A N 1
ATOM 1037 C CA . LEU A 1 131 ? -9.021 -3.892 13.467 1.00 94.44 131 LEU A CA 1
ATOM 1038 C C . LEU A 1 131 ? -10.128 -3.335 12.570 1.00 94.44 131 LEU A C 1
ATOM 1040 O O . LEU A 1 131 ? -9.999 -3.380 11.351 1.00 94.44 131 LEU A O 1
ATOM 1044 N N . TYR A 1 132 ? -11.178 -2.761 13.162 1.00 94.88 132 TYR A N 1
ATOM 1045 C CA . TYR A 1 132 ? -12.235 -2.084 12.420 1.00 94.88 132 TYR A CA 1
ATOM 1046 C C . TYR A 1 132 ? -11.678 -0.917 11.598 1.00 94.88 132 TYR A C 1
ATOM 1048 O O . TYR A 1 132 ? -11.861 -0.889 10.384 1.00 94.88 132 TYR A O 1
ATOM 1056 N N . TRP A 1 133 ? -10.945 0.007 12.225 1.00 95.56 133 TRP A N 1
ATOM 1057 C CA . TRP A 1 133 ? -10.349 1.135 11.506 1.00 95.56 133 TRP A CA 1
ATOM 1058 C C . TRP A 1 133 ? -9.244 0.695 10.549 1.00 95.56 133 TRP A C 1
ATOM 1060 O O . TRP A 1 133 ? -9.159 1.241 9.459 1.00 95.56 133 TRP A O 1
ATOM 1070 N N . MET A 1 134 ? -8.472 -0.344 10.887 1.00 97.44 134 MET A N 1
ATOM 1071 C CA . MET A 1 134 ? -7.512 -0.947 9.956 1.00 97.44 134 MET A CA 1
ATOM 1072 C C . MET A 1 134 ? -8.207 -1.436 8.687 1.00 97.44 134 MET A C 1
ATOM 1074 O O . MET A 1 134 ? -7.751 -1.123 7.595 1.00 97.44 134 MET A O 1
ATOM 1078 N N . LYS A 1 135 ? -9.332 -2.148 8.818 1.00 97.56 135 LYS A N 1
ATOM 1079 C CA . LYS A 1 135 ? -10.144 -2.583 7.677 1.00 97.56 135 LYS A CA 1
ATOM 1080 C C . LYS A 1 135 ? -10.615 -1.397 6.846 1.00 97.56 135 LYS A C 1
ATOM 1082 O O . LYS A 1 135 ? -10.426 -1.422 5.637 1.00 97.56 135 LYS A O 1
ATOM 1087 N N . GLN A 1 136 ? -11.210 -0.377 7.469 1.00 97.00 136 GLN A N 1
ATOM 1088 C CA . GLN A 1 136 ? -11.722 0.774 6.717 1.00 97.00 136 GLN A CA 1
ATOM 1089 C C . GLN A 1 136 ? -10.603 1.500 5.970 1.00 97.00 136 GLN A C 1
ATOM 1091 O O . GLN A 1 136 ? -10.720 1.726 4.768 1.00 97.00 136 GLN A O 1
ATOM 1096 N N . THR A 1 137 ? -9.488 1.778 6.647 1.00 97.81 137 THR A N 1
ATOM 1097 C CA . THR A 1 137 ? -8.312 2.387 6.022 1.00 97.81 137 THR A CA 1
ATOM 1098 C C . THR A 1 137 ? -7.779 1.521 4.886 1.00 97.81 137 THR A C 1
ATOM 1100 O O . THR A 1 137 ? -7.527 2.047 3.812 1.00 97.81 137 THR A O 1
ATOM 1103 N N . LEU A 1 138 ? -7.639 0.206 5.084 1.00 98.50 138 LEU A N 1
ATOM 1104 C CA . LEU A 1 138 ? -7.093 -0.703 4.075 1.00 98.50 138 LEU A CA 1
ATOM 1105 C C . LEU A 1 138 ? -7.996 -0.818 2.842 1.00 98.50 138 LEU A C 1
ATOM 1107 O O . LEU A 1 138 ? -7.496 -0.816 1.721 1.00 98.50 138 LEU A O 1
ATOM 1111 N N . VAL A 1 139 ? -9.316 -0.875 3.028 1.00 98.56 139 VAL A N 1
ATOM 1112 C CA . VAL A 1 139 ? -10.273 -0.899 1.915 1.00 98.56 139 VAL A CA 1
ATOM 1113 C C . VAL A 1 139 ? -10.183 0.385 1.094 1.00 98.56 139 VAL A C 1
ATOM 1115 O O . VAL A 1 139 ? -10.033 0.308 -0.122 1.00 98.56 139 VAL A O 1
ATOM 1118 N N . ILE A 1 140 ? -10.199 1.556 1.740 1.00 97.50 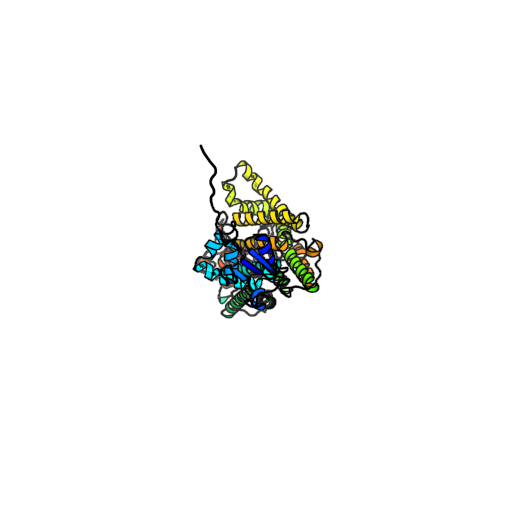140 ILE A N 1
ATOM 1119 C CA . ILE A 1 140 ? -10.050 2.846 1.048 1.00 97.50 140 ILE A CA 1
ATOM 1120 C C . ILE A 1 140 ? -8.690 2.921 0.340 1.00 97.50 140 ILE A C 1
ATOM 1122 O O . ILE A 1 140 ? -8.619 3.268 -0.838 1.00 97.50 140 ILE A O 1
ATOM 1126 N N . ALA A 1 141 ? -7.620 2.537 1.041 1.00 96.69 141 ALA A N 1
ATOM 1127 C CA . ALA A 1 141 ? -6.258 2.521 0.522 1.00 96.69 141 ALA A CA 1
ATOM 1128 C C . ALA A 1 141 ? -6.061 1.529 -0.627 1.00 96.69 141 ALA A C 1
ATOM 1130 O O . ALA A 1 141 ? -5.090 1.667 -1.354 1.00 96.69 141 ALA A O 1
ATOM 1131 N N . THR A 1 142 ? -6.961 0.560 -0.808 1.00 97.31 142 THR A N 1
ATOM 1132 C CA . THR A 1 142 ? -6.946 -0.363 -1.949 1.00 97.31 142 THR A CA 1
ATOM 1133 C C . THR A 1 142 ? -7.807 0.164 -3.093 1.00 97.31 142 THR A C 1
ATOM 1135 O O . THR A 1 142 ? -7.362 0.156 -4.234 1.00 97.31 142 THR A O 1
ATOM 1138 N N . LEU A 1 143 ? -9.010 0.675 -2.803 1.00 97.56 143 LEU A N 1
ATOM 1139 C CA . LEU A 1 143 ? -9.930 1.212 -3.813 1.00 97.56 143 LEU A CA 1
ATOM 1140 C C . LEU A 1 143 ? -9.333 2.396 -4.587 1.00 97.56 143 LEU A C 1
ATOM 1142 O O . LEU A 1 143 ? -9.519 2.479 -5.799 1.00 97.56 143 LEU A O 1
ATOM 1146 N N . ILE A 1 144 ? -8.607 3.294 -3.910 1.00 95.25 144 ILE A N 1
ATOM 1147 C CA . ILE A 1 144 ? -8.024 4.480 -4.554 1.00 95.25 144 ILE A CA 1
ATOM 1148 C C . ILE A 1 144 ? -6.945 4.088 -5.586 1.00 95.25 144 ILE A C 1
ATOM 1150 O O . ILE A 1 144 ? -7.126 4.422 -6.758 1.00 95.25 144 ILE A O 1
ATOM 1154 N N . PRO A 1 145 ? -5.866 3.353 -5.235 1.00 93.00 145 PRO A N 1
ATOM 1155 C CA . PRO A 1 145 ? -4.909 2.854 -6.217 1.00 93.00 145 PRO A CA 1
ATOM 1156 C C . PRO A 1 145 ? -5.540 1.948 -7.267 1.00 93.00 145 PRO A C 1
ATOM 1158 O O . PRO A 1 145 ? -5.199 2.104 -8.427 1.00 93.00 145 PRO A O 1
ATOM 1161 N N . LEU A 1 146 ? -6.479 1.063 -6.902 1.00 95.19 146 LEU A N 1
ATOM 1162 C CA . LEU A 1 146 ? -7.180 0.197 -7.861 1.00 95.19 146 LEU A CA 1
ATOM 1163 C C . LEU A 1 146 ? -7.836 1.017 -8.985 1.00 95.19 146 LEU A C 1
ATOM 1165 O O . LEU A 1 146 ? -7.775 0.627 -10.147 1.00 95.19 146 LEU A O 1
ATOM 1169 N N . TRP A 1 147 ? -8.426 2.168 -8.651 1.00 95.31 147 TRP A N 1
ATOM 1170 C CA . TRP A 1 147 ? -9.019 3.079 -9.631 1.00 95.31 147 TRP A CA 1
ATOM 1171 C C . TRP A 1 147 ? -7.984 3.891 -10.424 1.00 95.31 147 TRP A C 1
ATOM 1173 O O . TRP A 1 147 ? -8.103 4.015 -11.647 1.00 95.31 147 TRP A O 1
ATOM 1183 N N . ILE A 1 148 ? -6.979 4.450 -9.738 1.00 93.38 148 ILE A N 1
ATOM 1184 C CA . ILE A 1 148 ? -5.899 5.231 -10.367 1.00 93.38 148 ILE A CA 1
ATOM 1185 C C . ILE A 1 148 ? -5.156 4.362 -11.387 1.00 93.38 148 ILE A C 1
ATOM 1187 O O . ILE A 1 148 ? -4.974 4.775 -12.527 1.00 93.38 148 ILE A O 1
ATOM 1191 N N . THR A 1 149 ? -4.815 3.130 -11.010 1.00 93.88 149 THR A N 1
ATOM 1192 C CA . THR A 1 149 ? -4.055 2.182 -11.830 1.00 93.88 149 THR A CA 1
ATOM 1193 C C . THR A 1 149 ? -4.952 1.185 -12.566 1.00 93.88 149 THR A C 1
ATOM 1195 O O . THR A 1 149 ? -4.521 0.083 -12.884 1.00 93.88 149 THR A O 1
ATOM 1198 N N . ARG A 1 150 ? -6.207 1.543 -12.882 1.00 94.81 150 ARG A N 1
ATOM 1199 C CA . ARG A 1 150 ? -7.195 0.633 -13.508 1.00 94.81 150 ARG A CA 1
ATOM 1200 C C . ARG A 1 150 ? -6.677 -0.108 -14.749 1.00 94.81 150 ARG A C 1
ATOM 1202 O O . ARG A 1 150 ? -6.932 -1.297 -14.896 1.00 94.81 150 ARG A O 1
ATOM 1209 N N . ASN A 1 151 ? -5.865 0.548 -15.579 1.00 93.81 151 ASN A N 1
ATOM 1210 C CA . ASN A 1 151 ? -5.278 -0.047 -16.787 1.00 93.81 151 ASN A CA 1
ATOM 1211 C C . ASN A 1 151 ? -4.319 -1.217 -16.482 1.00 93.81 151 ASN A C 1
ATOM 1213 O O . ASN A 1 151 ? -4.086 -2.073 -17.334 1.00 93.81 151 ASN A O 1
ATOM 1217 N N . LEU A 1 152 ? -3.791 -1.298 -15.256 1.00 94.00 152 LEU A N 1
ATOM 1218 C CA . LEU A 1 152 ? -2.985 -2.424 -14.774 1.00 94.00 152 LEU A CA 1
ATOM 1219 C C . LEU A 1 152 ? -3.800 -3.729 -14.695 1.00 94.00 152 LEU A C 1
ATOM 1221 O O . LEU A 1 152 ? -3.252 -4.832 -14.764 1.00 94.00 152 LEU A O 1
ATOM 1225 N N . TRP A 1 153 ? -5.119 -3.604 -14.555 1.00 95.56 153 TRP A N 1
ATOM 1226 C CA . TRP A 1 153 ? -6.047 -4.707 -14.326 1.00 95.56 153 TRP A CA 1
ATOM 1227 C C . TRP A 1 153 ? -6.783 -5.157 -15.587 1.00 95.56 153 TRP A C 1
ATOM 1229 O O . TRP A 1 153 ? -7.514 -6.142 -15.521 1.00 95.56 153 TRP A O 1
ATOM 1239 N N . PHE A 1 154 ? -6.581 -4.483 -16.719 1.00 94.94 154 PHE A N 1
ATOM 1240 C CA . PHE A 1 154 ? -7.193 -4.842 -17.998 1.00 94.94 154 PHE A CA 1
ATOM 1241 C C . PHE A 1 154 ? -6.252 -5.674 -18.877 1.00 94.94 154 PHE A C 1
ATOM 1243 O O . PHE A 1 154 ? -5.035 -5.672 -18.673 1.00 94.94 154 PHE A O 1
ATOM 1250 N N . GLY A 1 155 ? -6.845 -6.430 -19.803 1.00 88.19 155 GLY A N 1
ATOM 1251 C CA . GLY A 1 155 ? -6.156 -7.324 -20.733 1.00 88.19 155 GLY A CA 1
ATOM 1252 C C . GLY A 1 155 ? -5.584 -6.617 -21.964 1.00 88.19 155 GLY A C 1
ATOM 1253 O O . GLY A 1 155 ? -5.656 -5.394 -22.098 1.00 88.19 155 GLY A O 1
ATOM 1254 N N . GLU A 1 156 ? -5.038 -7.403 -22.891 1.00 84.56 156 GLU A N 1
ATOM 1255 C CA . GLU A 1 156 ? -4.326 -6.924 -24.091 1.00 84.56 156 GLU A CA 1
ATOM 1256 C C . GLU A 1 156 ? -5.223 -6.171 -25.072 1.00 84.56 156 GLU A C 1
ATOM 1258 O O . GLU A 1 156 ? -4.759 -5.299 -25.798 1.00 84.56 156 GLU A O 1
ATOM 1263 N N . THR A 1 157 ? -6.531 -6.436 -25.066 1.00 84.12 157 THR A N 1
ATOM 1264 C CA . THR A 1 157 ? -7.481 -5.669 -25.888 1.00 84.12 157 THR A CA 1
ATOM 1265 C C . THR A 1 157 ? -7.599 -4.207 -25.461 1.00 84.12 157 THR A C 1
ATOM 1267 O O . THR A 1 157 ? -8.092 -3.385 -26.226 1.00 84.12 157 THR A O 1
ATOM 1270 N N . SER A 1 158 ? -7.182 -3.886 -24.234 1.00 84.62 158 SER A N 1
ATOM 1271 C CA . SER A 1 158 ? -7.380 -2.577 -23.607 1.00 84.62 158 SER A CA 1
ATOM 1272 C C . SER A 1 158 ? -6.091 -1.753 -23.524 1.00 84.62 158 SER A C 1
ATOM 1274 O O . SER A 1 158 ? -6.140 -0.594 -23.111 1.00 84.62 158 SER A O 1
ATOM 1276 N N . ARG A 1 159 ? -4.928 -2.333 -23.863 1.00 88.75 159 ARG A N 1
ATOM 1277 C CA . ARG A 1 159 ? -3.624 -1.661 -23.776 1.00 88.75 159 ARG A CA 1
ATOM 1278 C C . ARG A 1 159 ? -2.565 -2.323 -24.660 1.00 88.75 159 ARG A C 1
ATOM 1280 O O . ARG A 1 159 ? -2.515 -3.541 -24.761 1.00 88.75 159 ARG A O 1
ATOM 1287 N N . PHE A 1 160 ? -1.647 -1.516 -25.192 1.00 90.44 160 PHE A N 1
ATOM 1288 C CA . PHE A 1 160 ? -0.478 -2.019 -25.923 1.00 90.44 160 PHE A CA 1
ATOM 1289 C C . PHE A 1 160 ? 0.620 -2.588 -24.999 1.00 90.44 160 PHE A C 1
ATOM 1291 O O . PHE A 1 160 ? 1.360 -3.486 -25.387 1.00 90.44 160 PHE A O 1
ATOM 1298 N N . TYR A 1 161 ? 0.728 -2.092 -23.762 1.00 92.12 161 TYR A N 1
ATOM 1299 C CA . TYR A 1 161 ? 1.741 -2.553 -22.808 1.00 92.12 161 TYR A CA 1
ATOM 1300 C C . TYR A 1 161 ? 1.526 -4.033 -22.445 1.00 92.12 161 TYR A C 1
ATOM 1302 O O . TYR A 1 161 ? 0.457 -4.397 -21.941 1.00 92.12 161 TYR A O 1
ATOM 1310 N N . ALA A 1 162 ? 2.548 -4.863 -22.675 1.00 92.62 162 ALA A N 1
ATOM 1311 C CA . ALA A 1 162 ? 2.466 -6.321 -22.585 1.00 92.62 162 ALA A CA 1
ATOM 1312 C C . ALA A 1 162 ? 1.952 -6.835 -21.226 1.00 92.62 162 ALA A C 1
ATOM 1314 O O . ALA A 1 162 ? 2.181 -6.223 -20.177 1.00 92.62 162 ALA A O 1
ATOM 1315 N N . LEU A 1 163 ? 1.260 -7.976 -21.241 1.00 94.00 163 LEU A N 1
ATOM 1316 C CA . LEU A 1 163 ? 1.059 -8.790 -20.043 1.00 94.00 163 LEU A CA 1
ATOM 1317 C C . LEU A 1 163 ? 2.315 -9.638 -19.803 1.00 94.00 163 LEU A C 1
ATOM 1319 O O . LEU A 1 163 ? 2.966 -10.082 -20.745 1.00 94.00 163 LEU A O 1
ATOM 1323 N N . THR A 1 164 ? 2.642 -9.889 -18.538 1.00 95.25 164 THR A N 1
ATOM 1324 C CA . THR A 1 164 ? 3.716 -10.822 -18.171 1.00 95.25 164 THR A CA 1
ATOM 1325 C C . THR A 1 164 ? 3.165 -11.844 -17.185 1.00 95.25 164 THR A C 1
ATOM 1327 O O . THR A 1 164 ? 3.272 -11.629 -15.971 1.00 95.25 164 THR A O 1
ATOM 1330 N N . PRO A 1 165 ? 2.522 -12.926 -17.657 1.00 95.50 165 PRO A N 1
ATOM 1331 C CA . PRO A 1 165 ? 1.987 -13.940 -16.764 1.00 95.50 165 PRO A CA 1
ATOM 1332 C C . PRO A 1 165 ? 3.110 -14.613 -15.961 1.00 95.50 165 PRO A C 1
ATOM 1334 O O . PRO A 1 165 ? 4.291 -14.554 -16.298 1.00 95.50 165 PRO A O 1
ATOM 1337 N N . VAL A 1 166 ? 2.752 -15.226 -14.835 1.00 95.06 166 VAL A N 1
ATOM 1338 C CA . VAL A 1 166 ? 3.700 -16.009 -14.021 1.00 95.06 166 VAL A CA 1
ATOM 1339 C C . VAL A 1 166 ? 4.064 -17.320 -14.720 1.00 95.06 166 VAL A C 1
ATOM 1341 O O . VAL A 1 166 ? 5.154 -17.845 -14.512 1.00 95.06 166 VAL A O 1
ATOM 1344 N N . VAL A 1 167 ? 3.142 -17.846 -15.529 1.00 94.00 167 VAL A N 1
ATOM 1345 C CA . VAL A 1 167 ? 3.299 -19.072 -16.315 1.00 94.00 167 VAL A CA 1
ATOM 1346 C C . VAL A 1 167 ? 2.638 -18.896 -17.682 1.00 94.00 167 VAL A C 1
ATOM 1348 O O . VAL A 1 167 ? 1.540 -18.348 -17.772 1.00 94.00 167 VAL A O 1
ATOM 1351 N N . ASP A 1 168 ? 3.280 -19.398 -18.734 1.00 88.31 168 ASP A N 1
ATOM 1352 C CA . ASP A 1 168 ? 2.906 -19.093 -20.126 1.00 88.31 168 ASP A CA 1
ATOM 1353 C C . ASP A 1 168 ? 1.627 -19.799 -20.609 1.00 88.31 168 ASP A C 1
ATOM 1355 O O . ASP A 1 168 ? 1.064 -19.446 -21.639 1.00 88.31 168 ASP A O 1
ATOM 1359 N N . TRP A 1 169 ? 1.131 -20.795 -19.868 1.00 90.62 169 TRP A N 1
ATOM 1360 C CA . TRP A 1 169 ? -0.061 -21.569 -20.241 1.00 90.62 169 TRP A CA 1
ATOM 1361 C C . TRP A 1 169 ? -1.389 -20.929 -19.804 1.00 90.62 169 TRP A C 1
ATOM 1363 O O . TRP A 1 169 ? -2.454 -21.505 -20.042 1.00 90.62 169 TRP A O 1
ATOM 1373 N N . LEU A 1 170 ? -1.363 -19.767 -19.142 1.00 91.62 170 LEU A N 1
ATOM 1374 C CA . LEU A 1 170 ? -2.590 -19.085 -18.728 1.00 91.62 170 LEU A CA 1
ATOM 1375 C C . LEU A 1 170 ? -3.349 -18.538 -19.950 1.00 91.62 170 LEU A C 1
ATOM 1377 O O . LEU A 1 170 ? -2.760 -17.834 -20.767 1.00 91.62 170 LEU A O 1
ATOM 1381 N N . PRO A 1 171 ? -4.665 -18.798 -20.075 1.00 91.56 171 PRO A N 1
ATOM 1382 C CA . PRO A 1 171 ? -5.448 -18.274 -21.190 1.00 91.56 171 PRO A CA 1
ATOM 1383 C C . PRO A 1 171 ? -5.584 -16.752 -21.092 1.00 91.56 171 PRO A C 1
ATOM 1385 O O . PRO A 1 171 ? -5.745 -16.218 -19.994 1.00 91.56 171 PRO A O 1
ATOM 1388 N N . ALA A 1 172 ? -5.592 -16.045 -22.222 1.00 89.50 172 ALA A N 1
ATOM 1389 C CA . ALA A 1 172 ? -5.796 -14.598 -22.227 1.00 89.50 172 ALA A CA 1
ATOM 1390 C C . ALA A 1 172 ? -7.161 -14.221 -21.617 1.00 89.50 172 ALA A C 1
ATOM 1392 O O . ALA A 1 172 ? -8.201 -14.769 -21.987 1.00 89.50 172 ALA A O 1
ATOM 1393 N N . ILE A 1 173 ? -7.158 -13.257 -20.692 1.00 92.50 173 ILE A N 1
ATOM 1394 C CA . ILE A 1 173 ? -8.371 -12.662 -20.122 1.00 92.50 173 ILE A CA 1
ATOM 1395 C C . ILE A 1 173 ? -8.492 -11.248 -20.680 1.00 92.50 173 ILE A C 1
ATOM 1397 O O . ILE A 1 173 ? -7.722 -10.365 -20.312 1.00 92.50 173 ILE A O 1
ATOM 1401 N N . ASN A 1 174 ? -9.464 -11.056 -21.566 1.00 91.81 174 ASN A N 1
ATOM 1402 C CA . ASN A 1 174 ? -9.698 -9.810 -22.291 1.00 91.81 174 ASN A CA 1
ATOM 1403 C C . ASN A 1 174 ? -11.118 -9.287 -22.048 1.00 91.81 174 ASN A C 1
ATOM 1405 O O . ASN A 1 174 ? -11.903 -9.890 -21.306 1.00 91.81 174 ASN A O 1
ATOM 1409 N N . TRP A 1 175 ? -11.452 -8.174 -22.701 1.00 92.25 175 TRP A N 1
ATOM 1410 C CA . TRP A 1 175 ? -12.801 -7.618 -22.690 1.00 92.25 175 TRP A CA 1
ATOM 1411 C C . TRP A 1 175 ? -13.853 -8.672 -23.095 1.00 92.25 175 TRP A C 1
ATOM 1413 O O . TRP A 1 175 ? -13.656 -9.371 -24.092 1.00 92.25 175 TRP A O 1
ATOM 1423 N N . PRO A 1 176 ? -14.985 -8.799 -22.370 1.00 94.56 176 PRO A N 1
ATOM 1424 C CA . PRO A 1 176 ? -15.406 -8.000 -21.210 1.00 94.56 176 PRO A CA 1
ATOM 1425 C C . PRO A 1 176 ? -15.011 -8.574 -19.837 1.00 94.56 176 PRO A C 1
ATOM 1427 O O . PRO A 1 176 ? -15.341 -7.984 -18.807 1.00 94.56 176 PRO A O 1
ATOM 1430 N N . LEU A 1 177 ? -14.359 -9.739 -19.788 1.00 95.75 177 LEU A N 1
ATOM 1431 C CA . LEU A 1 177 ? -14.131 -10.481 -18.545 1.00 95.75 177 LEU A CA 1
ATOM 1432 C C . LEU A 1 177 ? -13.183 -9.749 -17.584 1.00 95.75 177 LEU A C 1
ATOM 1434 O O . LEU A 1 177 ? -13.427 -9.742 -16.379 1.00 95.75 177 LEU A O 1
ATOM 1438 N N . ASP A 1 178 ? -12.144 -9.097 -18.101 1.00 95.62 178 ASP A N 1
ATOM 1439 C CA . ASP A 1 178 ? -11.210 -8.285 -17.311 1.00 95.62 178 ASP A CA 1
ATOM 1440 C C . ASP A 1 178 ? -11.917 -7.153 -16.532 1.00 95.62 178 ASP A C 1
ATOM 1442 O O . ASP A 1 178 ? -11.661 -6.945 -15.344 1.00 95.62 178 ASP A O 1
ATOM 1446 N N . HIS A 1 179 ? -12.885 -6.483 -17.158 1.00 96.31 179 HIS A N 1
ATOM 1447 C CA . HIS A 1 179 ? -13.683 -5.425 -16.540 1.00 96.31 179 HIS A CA 1
ATOM 1448 C C . HIS A 1 179 ? -14.714 -5.973 -15.552 1.00 96.31 179 HIS A C 1
ATOM 1450 O O . HIS A 1 179 ? -14.964 -5.352 -14.517 1.00 96.31 179 HIS A O 1
ATOM 1456 N N . VAL A 1 180 ? -15.285 -7.151 -15.826 1.00 97.81 180 VAL A N 1
ATOM 1457 C CA . VAL A 1 180 ? -16.151 -7.846 -14.862 1.00 97.81 180 VAL A CA 1
ATOM 1458 C C . VAL A 1 180 ? -15.357 -8.214 -13.609 1.00 97.81 180 VAL A C 1
ATOM 1460 O O . VAL A 1 180 ? -15.811 -7.922 -12.504 1.00 97.81 180 VAL A O 1
ATOM 1463 N N . ILE A 1 181 ? -14.156 -8.784 -13.753 1.00 98.06 181 ILE A N 1
ATOM 1464 C CA . ILE A 1 181 ? -13.276 -9.118 -12.621 1.00 98.06 181 ILE A CA 1
ATOM 1465 C C . ILE A 1 181 ? -12.927 -7.858 -11.823 1.00 98.06 181 ILE A C 1
ATOM 1467 O O . ILE A 1 181 ? -13.054 -7.855 -10.596 1.00 98.06 181 ILE A O 1
ATOM 1471 N N . PHE A 1 182 ? -12.560 -6.770 -12.506 1.00 98.19 182 PHE A N 1
ATOM 1472 C CA . PHE A 1 182 ? -12.294 -5.478 -11.872 1.00 98.19 182 PHE A CA 1
ATOM 1473 C C . PHE A 1 182 ? -13.503 -4.968 -11.066 1.00 98.19 182 PHE A C 1
ATOM 1475 O O . PHE A 1 182 ? -13.370 -4.601 -9.895 1.00 98.19 182 PHE A O 1
ATOM 1482 N N . GLY A 1 183 ? -14.701 -5.003 -11.660 1.00 98.44 183 GLY A N 1
ATOM 1483 C CA . GLY A 1 183 ? -15.947 -4.612 -11.001 1.00 98.44 183 GLY A CA 1
ATOM 1484 C C . GLY A 1 183 ? -16.282 -5.486 -9.790 1.00 98.44 183 GLY A C 1
ATOM 1485 O O . GLY A 1 183 ? -16.657 -4.964 -8.740 1.00 98.44 183 GLY A O 1
ATOM 1486 N N . VAL A 1 184 ? -16.080 -6.804 -9.892 1.00 98.75 184 VAL A N 1
ATOM 1487 C CA . VAL A 1 184 ? -16.259 -7.754 -8.782 1.00 98.75 184 VAL A CA 1
ATOM 1488 C C . VAL A 1 184 ? -15.296 -7.443 -7.638 1.00 98.75 184 VAL A C 1
ATOM 1490 O O . VAL A 1 184 ? -15.724 -7.382 -6.486 1.00 98.75 184 VAL A O 1
ATOM 1493 N N . MET A 1 185 ? -14.018 -7.183 -7.926 1.00 98.69 185 MET A N 1
ATOM 1494 C CA . MET A 1 185 ? -13.042 -6.792 -6.904 1.00 98.69 185 MET A CA 1
ATOM 1495 C C . MET A 1 185 ? -13.466 -5.511 -6.171 1.00 98.69 185 MET A C 1
ATOM 1497 O O . MET A 1 185 ? -13.461 -5.482 -4.938 1.00 98.69 185 MET A O 1
ATOM 1501 N N . ALA A 1 186 ? -13.887 -4.476 -6.905 1.00 98.69 186 ALA A N 1
ATOM 1502 C CA . ALA A 1 186 ? -14.372 -3.229 -6.315 1.00 98.69 186 ALA A CA 1
ATOM 1503 C C . ALA A 1 186 ? -15.643 -3.442 -5.469 1.00 98.69 186 ALA A C 1
ATOM 1505 O O . ALA A 1 186 ? -15.732 -2.939 -4.347 1.00 98.69 186 ALA A O 1
ATOM 1506 N N . ALA A 1 187 ? -16.598 -4.238 -5.956 1.00 98.75 187 ALA A N 1
ATOM 1507 C CA . ALA A 1 187 ? -17.828 -4.559 -5.235 1.00 98.75 187 ALA A CA 1
ATOM 1508 C C . ALA A 1 187 ? -17.556 -5.330 -3.933 1.00 98.75 187 ALA A C 1
ATOM 1510 O O . ALA A 1 187 ? -18.148 -5.019 -2.899 1.00 98.75 187 ALA A O 1
ATOM 1511 N N . LEU A 1 188 ? -16.628 -6.292 -3.946 1.00 98.81 188 LEU A N 1
ATOM 1512 C CA . LEU A 1 188 ? -16.225 -7.044 -2.752 1.00 98.81 188 LEU A CA 1
ATOM 1513 C C . LEU A 1 188 ? -15.553 -6.144 -1.707 1.00 98.81 188 LEU A C 1
ATOM 1515 O O . LEU A 1 188 ? -15.838 -6.269 -0.514 1.00 98.81 188 LEU A O 1
ATOM 1519 N N . LEU A 1 189 ? -14.712 -5.201 -2.139 1.00 98.75 189 LEU A N 1
ATOM 1520 C CA . LEU A 1 189 ? -14.111 -4.196 -1.258 1.00 98.75 189 LEU A CA 1
ATOM 1521 C C . LEU A 1 189 ? -15.178 -3.281 -0.638 1.00 98.75 189 LEU A C 1
ATOM 1523 O O . LEU A 1 189 ? -15.180 -3.086 0.578 1.00 98.75 189 LEU A O 1
ATOM 1527 N N . LEU A 1 190 ? -16.129 -2.780 -1.430 1.00 98.56 190 LEU A N 1
ATOM 1528 C CA . LEU A 1 190 ? -17.246 -1.971 -0.927 1.00 98.56 190 LEU A CA 1
ATOM 1529 C C . LEU A 1 190 ? -18.138 -2.767 0.041 1.00 98.56 190 LEU A C 1
ATOM 1531 O O . LEU A 1 190 ? -18.502 -2.265 1.105 1.00 98.56 190 LEU A O 1
ATOM 1535 N N . ALA A 1 191 ? -18.426 -4.035 -0.251 1.00 98.38 191 ALA A N 1
ATOM 1536 C CA . ALA A 1 191 ? -19.156 -4.908 0.666 1.00 98.38 191 ALA A CA 1
ATOM 1537 C C . ALA A 1 191 ? -18.394 -5.105 1.991 1.00 98.38 191 ALA A C 1
ATOM 1539 O O . ALA A 1 191 ? -18.986 -5.029 3.071 1.00 98.38 191 ALA A O 1
ATOM 1540 N N . A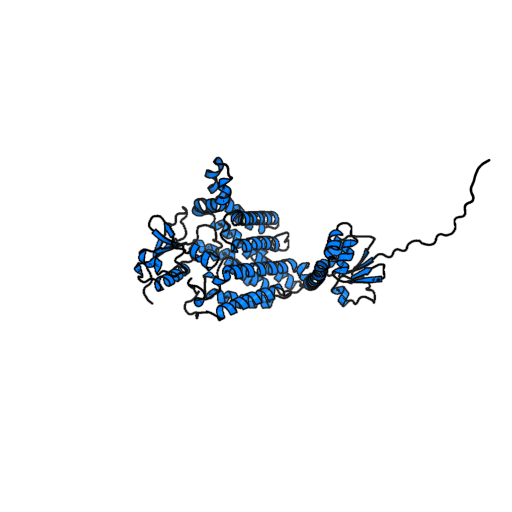LA A 1 192 ? -17.068 -5.282 1.943 1.00 98.06 192 ALA A N 1
ATOM 1541 C CA . ALA A 1 192 ? -16.230 -5.341 3.140 1.00 98.06 192 ALA A CA 1
ATOM 1542 C C . ALA A 1 192 ? -16.226 -4.015 3.927 1.00 98.06 192 ALA A C 1
ATOM 1544 O O . ALA A 1 192 ? -16.211 -4.042 5.162 1.00 98.06 192 ALA A O 1
ATOM 1545 N N . PHE A 1 193 ? -16.280 -2.863 3.248 1.00 96.88 193 PHE A N 1
ATOM 1546 C CA . PHE A 1 193 ? -16.356 -1.536 3.868 1.00 96.88 193 PHE A CA 1
ATOM 1547 C C . PHE A 1 193 ? -17.608 -1.391 4.742 1.00 96.88 193 PHE A C 1
ATOM 1549 O O . PHE A 1 193 ? -17.508 -1.106 5.942 1.00 96.88 193 PHE A O 1
ATOM 1556 N N . PHE A 1 194 ? -18.781 -1.668 4.166 1.00 93.75 194 PHE A N 1
ATOM 1557 C CA . PHE A 1 194 ? -20.073 -1.491 4.836 1.00 93.75 194 PHE A CA 1
ATOM 1558 C C . PHE A 1 194 ? -20.447 -2.641 5.783 1.00 93.75 194 PHE A C 1
ATOM 1560 O O . PHE A 1 194 ? -21.276 -2.457 6.672 1.00 93.75 194 PHE A O 1
ATOM 1567 N N . SER A 1 195 ? -19.823 -3.815 5.649 1.00 92.12 195 SER A N 1
ATOM 1568 C CA . SER A 1 195 ? -20.105 -4.963 6.513 1.00 92.12 195 SER A CA 1
ATOM 1569 C C . SER A 1 195 ? -19.439 -4.863 7.893 1.00 92.12 195 SER A C 1
ATOM 1571 O O . SER A 1 195 ? -18.237 -4.596 8.025 1.00 92.12 195 SER A O 1
ATOM 1573 N N . SER A 1 196 ? -20.213 -5.181 8.935 1.00 87.19 196 SER A N 1
ATOM 1574 C CA . SER A 1 196 ? -19.728 -5.402 10.306 1.00 87.19 196 SER A CA 1
ATOM 1575 C C . SER A 1 196 ? -19.006 -6.747 10.470 1.00 87.19 196 SER A C 1
ATOM 1577 O O . SER A 1 196 ? -18.171 -6.903 11.361 1.00 87.19 196 SER A O 1
ATOM 1579 N N . ARG A 1 197 ? -19.268 -7.706 9.568 1.00 91.12 197 ARG A N 1
ATOM 1580 C CA . ARG A 1 197 ? -18.612 -9.022 9.487 1.00 91.12 197 ARG A CA 1
ATOM 1581 C C . ARG A 1 197 ? -18.006 -9.217 8.092 1.00 91.12 197 ARG A C 1
ATOM 1583 O O . ARG A 1 197 ? -18.558 -9.935 7.260 1.00 91.12 197 ARG A O 1
ATOM 1590 N N . PRO A 1 198 ? -16.876 -8.559 7.799 1.00 95.69 198 PRO A N 1
ATOM 1591 C CA . PRO A 1 198 ? -16.321 -8.466 6.452 1.00 95.69 198 PRO A CA 1
ATOM 1592 C C . PRO A 1 198 ? -15.608 -9.738 5.975 1.00 95.69 198 PRO A C 1
ATOM 1594 O O . PRO A 1 198 ? -15.226 -9.804 4.812 1.00 95.69 198 PRO A O 1
ATOM 1597 N N . ARG A 1 199 ? -15.401 -10.733 6.853 1.00 96.62 199 ARG A N 1
ATOM 1598 C CA . ARG A 1 199 ? -14.532 -11.897 6.609 1.00 96.62 199 ARG A CA 1
ATOM 1599 C C . ARG A 1 199 ? -14.756 -12.546 5.245 1.00 96.62 199 ARG A C 1
ATOM 1601 O O . ARG A 1 199 ? -13.800 -12.706 4.500 1.00 96.62 199 ARG A O 1
ATOM 1608 N N . ASN A 1 200 ? -16.000 -12.879 4.912 1.00 97.56 200 ASN A N 1
ATOM 1609 C CA . ASN A 1 200 ? -16.306 -13.589 3.668 1.00 97.56 200 ASN A CA 1
ATOM 1610 C C . ASN A 1 200 ? -16.027 -12.72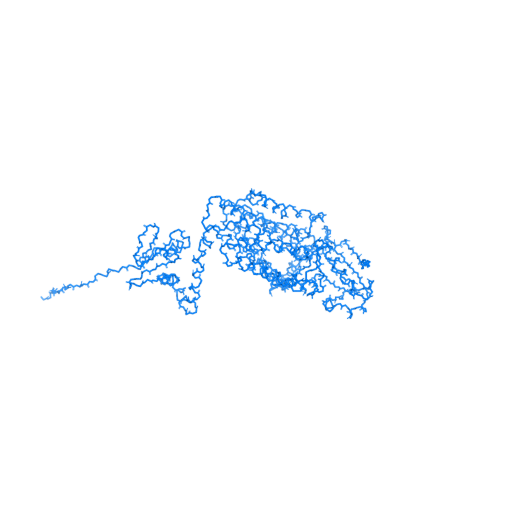7 2.432 1.00 97.56 200 ASN A C 1
ATOM 1612 O O . ASN A 1 200 ? -15.490 -13.234 1.455 1.00 97.56 200 ASN A O 1
ATOM 1616 N N . TYR A 1 201 ? -16.312 -11.424 2.496 1.00 98.56 201 TYR A N 1
ATOM 1617 C CA . TYR A 1 201 ? -16.003 -10.489 1.413 1.00 98.56 201 TYR A CA 1
ATOM 1618 C C . TYR A 1 201 ? -14.494 -10.319 1.223 1.00 98.56 201 TYR A C 1
ATOM 1620 O O . TYR A 1 201 ? -14.024 -10.305 0.092 1.00 98.56 201 TYR A O 1
ATOM 1628 N N . ILE A 1 202 ? -13.725 -10.264 2.316 1.00 98.69 202 ILE A N 1
ATOM 1629 C CA . ILE A 1 202 ? -12.257 -10.203 2.261 1.00 98.69 202 ILE A CA 1
ATOM 1630 C C . ILE A 1 202 ? -11.682 -11.496 1.669 1.00 98.69 202 ILE A C 1
ATOM 1632 O O . ILE A 1 202 ? -10.807 -11.438 0.811 1.00 98.69 202 ILE A O 1
ATOM 1636 N N . VAL A 1 203 ? -12.172 -12.664 2.099 1.00 98.62 203 VAL A N 1
ATOM 1637 C CA . VAL A 1 203 ? -11.728 -13.962 1.562 1.00 98.62 203 VAL A CA 1
ATOM 1638 C C . VAL A 1 203 ? -12.056 -14.072 0.075 1.00 98.62 203 VAL A C 1
ATOM 1640 O O . VAL A 1 203 ? -11.183 -14.440 -0.702 1.00 98.62 203 VAL A O 1
ATOM 1643 N N . ALA A 1 204 ? -13.274 -13.707 -0.331 1.00 98.75 204 ALA A N 1
ATOM 1644 C CA . ALA A 1 204 ? -13.669 -13.691 -1.736 1.00 98.75 204 ALA A CA 1
ATOM 1645 C C . ALA A 1 204 ? -12.815 -12.709 -2.553 1.00 98.75 204 ALA A C 1
ATOM 1647 O O . ALA A 1 204 ? -12.362 -13.056 -3.638 1.00 98.75 204 ALA A O 1
ATOM 1648 N N . PHE A 1 205 ? -12.531 -11.518 -2.015 1.00 98.81 205 PHE A N 1
ATOM 1649 C CA . PHE A 1 205 ? -11.645 -10.550 -2.660 1.00 98.81 205 PHE A CA 1
ATOM 1650 C C . PHE A 1 205 ? -10.251 -11.139 -2.884 1.00 98.81 205 PHE A C 1
ATOM 1652 O O . PHE A 1 205 ? -9.748 -11.084 -3.999 1.00 98.81 205 PHE A O 1
ATOM 1659 N N . LEU A 1 206 ? -9.647 -11.757 -1.864 1.00 98.69 206 LEU A N 1
ATOM 1660 C CA . LEU A 1 206 ? -8.337 -12.404 -1.988 1.00 98.69 206 LEU A CA 1
ATOM 1661 C C . LEU A 1 206 ? -8.354 -13.571 -2.982 1.00 98.69 206 LEU A C 1
ATOM 1663 O O . LEU A 1 206 ? -7.414 -13.715 -3.760 1.00 98.69 206 LEU A O 1
ATOM 1667 N N . ALA A 1 207 ? -9.424 -14.369 -2.982 1.00 98.62 207 ALA A N 1
ATOM 1668 C CA . ALA A 1 207 ? -9.601 -15.496 -3.895 1.00 98.62 207 ALA A CA 1
ATOM 1669 C C . ALA A 1 207 ? -9.710 -15.069 -5.367 1.00 98.62 207 ALA A C 1
ATOM 1671 O O . ALA A 1 207 ? -9.419 -15.871 -6.247 1.00 98.62 207 ALA A O 1
ATOM 1672 N N . VAL A 1 208 ? -10.091 -13.818 -5.639 1.00 98.50 208 VAL A N 1
ATOM 1673 C CA . VAL A 1 208 ? -10.089 -13.237 -6.989 1.00 98.50 208 VAL A CA 1
ATOM 1674 C C . VAL A 1 208 ? -8.774 -12.506 -7.263 1.00 98.50 208 VAL A C 1
ATOM 1676 O O . VAL A 1 208 ? -8.092 -12.797 -8.242 1.00 98.50 208 VAL A O 1
ATOM 1679 N N . ALA A 1 209 ? -8.386 -11.579 -6.386 1.00 98.19 209 ALA A N 1
ATOM 1680 C CA . ALA A 1 209 ? -7.274 -10.661 -6.608 1.00 98.19 209 ALA A CA 1
ATOM 1681 C C . ALA A 1 209 ? -5.912 -11.367 -6.677 1.00 98.19 209 ALA A C 1
ATOM 1683 O O . ALA A 1 209 ? -5.092 -11.023 -7.529 1.00 98.19 209 ALA A O 1
ATOM 1684 N N . VAL A 1 210 ? -5.658 -12.351 -5.802 1.00 97.44 210 VAL A N 1
ATOM 1685 C CA . VAL A 1 210 ? -4.359 -13.044 -5.759 1.00 97.44 210 VAL A CA 1
ATOM 1686 C C . VAL A 1 210 ? -4.155 -13.904 -7.010 1.00 97.44 210 VAL A C 1
ATOM 1688 O O . VAL A 1 210 ? -3.153 -13.682 -7.688 1.00 97.44 210 VAL A O 1
ATOM 1691 N N . PRO A 1 211 ? -5.081 -14.805 -7.402 1.00 96.94 211 PRO A N 1
ATOM 1692 C CA . PRO A 1 211 ? -4.927 -15.554 -8.648 1.00 96.94 211 PRO A CA 1
ATOM 1693 C C . PRO A 1 211 ? -4.914 -14.659 -9.883 1.00 96.94 211 PRO A C 1
ATOM 1695 O O . PRO A 1 211 ? -4.080 -14.862 -10.759 1.00 96.94 211 PRO A O 1
ATOM 1698 N N . TYR A 1 212 ? -5.767 -13.630 -9.950 1.00 97.25 212 TYR A N 1
ATOM 1699 C CA . TYR A 1 212 ? -5.777 -12.719 -11.096 1.00 97.25 212 TYR A CA 1
ATOM 1700 C C . TYR A 1 212 ? -4.455 -11.954 -11.239 1.00 97.25 212 TYR A C 1
ATOM 1702 O O . TYR A 1 212 ? -4.022 -11.655 -12.349 1.00 97.25 212 TYR A O 1
ATOM 1710 N N . SER A 1 213 ? -3.742 -11.703 -10.141 1.00 96.81 213 SER A N 1
ATOM 1711 C CA . SER A 1 213 ? -2.401 -11.115 -10.193 1.00 96.81 213 SER A CA 1
ATOM 1712 C C . SER A 1 213 ? -1.356 -12.036 -10.842 1.00 96.81 213 SER A C 1
ATOM 1714 O O . SER A 1 213 ? -0.289 -11.559 -11.206 1.00 96.81 213 SER A O 1
ATOM 1716 N N . CYS A 1 214 ? -1.627 -13.333 -11.023 1.00 96.25 214 CYS A N 1
ATOM 1717 C CA . CYS A 1 214 ? -0.724 -14.248 -11.732 1.00 96.25 214 CYS A CA 1
ATOM 1718 C C . CYS A 1 214 ? -0.786 -14.112 -13.262 1.00 96.25 214 CYS A C 1
ATOM 1720 O O . CYS A 1 214 ? 0.120 -14.587 -13.940 1.00 96.25 214 CYS A O 1
ATOM 1722 N N . TRP A 1 215 ? -1.820 -13.463 -13.810 1.00 96.00 215 TRP A N 1
ATOM 1723 C CA . TRP A 1 215 ? -1.923 -13.177 -15.250 1.00 96.00 215 TRP A CA 1
ATOM 1724 C C . TRP A 1 215 ? -1.019 -12.029 -15.704 1.00 96.00 215 TRP A C 1
ATOM 1726 O O . TRP A 1 215 ? -0.752 -11.895 -16.892 1.00 96.00 215 TRP A O 1
ATOM 1736 N N . ASP A 1 216 ? -0.560 -11.195 -14.773 1.00 96.06 216 ASP A N 1
ATOM 1737 C CA . ASP A 1 216 ? 0.355 -10.097 -15.064 1.00 96.06 216 ASP A CA 1
ATOM 1738 C C . ASP A 1 216 ? 1.127 -9.716 -13.802 1.00 96.06 216 ASP A C 1
ATOM 1740 O O . ASP A 1 216 ? 0.578 -9.133 -12.865 1.00 96.06 216 ASP A O 1
ATOM 1744 N N . GLN A 1 217 ? 2.422 -10.013 -13.794 1.00 95.62 217 GLN A N 1
ATOM 1745 C CA . GLN A 1 217 ? 3.326 -9.695 -12.693 1.00 95.62 217 GLN A CA 1
ATOM 1746 C C . GLN A 1 217 ? 3.474 -8.188 -12.459 1.00 95.62 217 GLN A C 1
ATOM 1748 O O . GLN A 1 217 ? 3.818 -7.779 -11.350 1.00 95.62 217 GLN A O 1
ATOM 1753 N N . SER A 1 218 ? 3.106 -7.342 -13.427 1.00 94.62 218 SER A N 1
ATOM 1754 C CA . SER A 1 218 ? 3.008 -5.893 -13.217 1.00 94.62 218 SER A CA 1
ATOM 1755 C C . SER A 1 218 ? 2.004 -5.538 -12.112 1.00 94.62 218 SER A C 1
ATOM 1757 O O . SER A 1 218 ? 2.142 -4.508 -11.457 1.00 94.62 218 SER A O 1
ATOM 1759 N N . ARG A 1 219 ? 1.033 -6.417 -11.818 1.00 95.75 219 ARG A N 1
ATOM 1760 C CA . ARG A 1 219 ? 0.066 -6.253 -10.718 1.00 95.75 219 ARG A CA 1
ATOM 1761 C C . ARG A 1 219 ? 0.700 -6.417 -9.339 1.00 95.75 219 ARG A C 1
ATOM 1763 O O . ARG A 1 219 ? 0.116 -5.960 -8.356 1.00 95.75 219 ARG A O 1
ATOM 1770 N N . TRP A 1 220 ? 1.901 -6.992 -9.233 1.00 95.50 220 TRP A N 1
ATOM 1771 C CA . TRP A 1 220 ? 2.625 -7.204 -7.969 1.00 95.50 220 TRP A CA 1
ATOM 1772 C C . TRP A 1 220 ? 3.324 -5.930 -7.474 1.00 95.50 220 TRP A C 1
ATOM 1774 O O . TRP A 1 220 ? 4.429 -5.961 -6.930 1.00 95.50 220 TRP A O 1
ATOM 1784 N N . MET A 1 221 ? 2.662 -4.787 -7.650 1.00 92.31 221 MET A N 1
ATOM 1785 C CA . MET A 1 221 ? 3.084 -3.508 -7.094 1.00 92.31 221 MET A CA 1
ATOM 1786 C C . MET A 1 221 ? 3.266 -3.617 -5.575 1.00 92.31 221 MET A C 1
ATOM 1788 O O . MET A 1 221 ? 2.516 -4.361 -4.927 1.00 92.31 221 MET A O 1
ATOM 1792 N N . PRO A 1 222 ? 4.189 -2.843 -4.969 1.00 93.00 222 PRO A N 1
ATOM 1793 C CA . PRO A 1 222 ? 4.491 -2.967 -3.544 1.00 93.00 222 PRO A CA 1
ATOM 1794 C C . PRO A 1 222 ? 3.254 -2.855 -2.646 1.00 93.00 222 PRO A C 1
ATOM 1796 O O . PRO A 1 222 ? 3.098 -3.639 -1.711 1.00 93.00 222 PRO A O 1
ATOM 1799 N N . TYR A 1 223 ? 2.337 -1.937 -2.972 1.00 93.12 223 TYR A N 1
ATOM 1800 C CA . TYR A 1 223 ? 1.091 -1.759 -2.229 1.00 93.12 223 TYR A CA 1
ATOM 1801 C C . TYR A 1 223 ? 0.121 -2.939 -2.409 1.00 93.12 223 TYR A C 1
ATOM 1803 O O . TYR A 1 223 ? -0.473 -3.367 -1.427 1.00 93.12 223 TYR A O 1
ATOM 1811 N N . ASN A 1 224 ? -0.007 -3.533 -3.603 1.00 95.12 224 ASN A N 1
ATOM 1812 C CA . ASN A 1 224 ? -0.887 -4.691 -3.824 1.00 95.12 224 ASN A CA 1
ATOM 1813 C C . ASN A 1 224 ? -0.396 -5.916 -3.045 1.00 95.12 224 ASN A C 1
ATOM 1815 O O . ASN A 1 224 ? -1.180 -6.572 -2.357 1.00 95.12 224 ASN A O 1
ATOM 1819 N N . PHE A 1 225 ? 0.911 -6.181 -3.100 1.00 96.50 225 PHE A N 1
ATOM 1820 C CA . PHE A 1 225 ? 1.543 -7.260 -2.345 1.00 96.50 225 PHE A CA 1
ATOM 1821 C C . PHE A 1 225 ? 1.383 -7.066 -0.829 1.00 96.50 225 PHE A C 1
ATOM 1823 O O . PHE A 1 225 ? 0.944 -7.975 -0.119 1.00 96.50 225 PHE A O 1
ATOM 1830 N N . GLN A 1 226 ? 1.652 -5.853 -0.336 1.00 97.25 226 GLN A N 1
ATOM 1831 C CA . GLN A 1 226 ? 1.428 -5.476 1.059 1.00 97.25 226 GLN A CA 1
ATOM 1832 C C . GLN A 1 226 ? -0.039 -5.666 1.474 1.00 97.25 226 GLN A C 1
ATOM 1834 O O . GLN A 1 226 ? -0.326 -6.300 2.492 1.00 97.25 226 GLN A O 1
ATOM 1839 N N . PHE A 1 227 ? -0.979 -5.097 0.718 1.00 98.00 227 PHE A N 1
ATOM 1840 C CA . PHE A 1 227 ? -2.391 -5.077 1.090 1.00 98.00 227 PHE A CA 1
ATOM 1841 C C . PHE A 1 227 ? -3.007 -6.468 1.046 1.00 98.00 227 PHE A C 1
ATOM 1843 O O . PHE A 1 227 ? -3.804 -6.781 1.927 1.00 98.00 227 PHE A O 1
ATOM 1850 N N . ALA A 1 228 ? -2.593 -7.338 0.120 1.00 98.31 228 ALA A N 1
ATOM 1851 C CA . ALA A 1 228 ? -3.009 -8.738 0.112 1.00 98.31 228 ALA A CA 1
ATOM 1852 C C . ALA A 1 228 ? -2.647 -9.448 1.432 1.00 98.31 228 ALA A C 1
ATOM 1854 O O . ALA A 1 228 ? -3.502 -10.094 2.043 1.00 98.31 228 ALA A O 1
ATOM 1855 N N . ALA A 1 229 ? -1.422 -9.261 1.938 1.00 98.31 229 ALA A N 1
ATOM 1856 C CA . ALA A 1 229 ? -1.009 -9.817 3.229 1.00 98.31 229 ALA A CA 1
ATOM 1857 C C . ALA A 1 229 ? -1.781 -9.199 4.410 1.00 98.31 229 ALA A C 1
ATOM 1859 O O . ALA A 1 229 ? -2.166 -9.900 5.349 1.00 98.31 229 ALA A O 1
ATOM 1860 N N . MET A 1 230 ? -2.069 -7.897 4.360 1.00 98.69 230 MET A N 1
ATOM 1861 C CA . MET A 1 230 ? -2.860 -7.227 5.396 1.00 98.69 230 MET A CA 1
ATOM 1862 C C . MET A 1 230 ? -4.329 -7.682 5.396 1.00 98.69 230 MET A C 1
ATOM 1864 O O . MET A 1 230 ? -4.898 -7.927 6.461 1.00 98.69 230 MET A O 1
ATOM 1868 N N . PHE A 1 231 ? -4.940 -7.870 4.226 1.00 98.75 231 PHE A N 1
ATOM 1869 C CA . PHE A 1 231 ? -6.275 -8.452 4.100 1.00 98.75 231 PHE A CA 1
ATOM 1870 C C . PHE A 1 231 ? -6.301 -9.895 4.592 1.00 98.75 231 PHE A C 1
ATOM 1872 O O . PHE A 1 231 ? -7.241 -10.266 5.293 1.00 98.75 231 PHE A O 1
ATOM 1879 N N . LEU A 1 232 ? -5.261 -10.688 4.312 1.00 98.25 232 LEU A N 1
ATOM 1880 C CA . LEU A 1 232 ? -5.140 -12.041 4.851 1.00 98.25 232 LEU A CA 1
ATOM 1881 C C . LEU A 1 232 ? -5.152 -12.020 6.385 1.00 98.25 232 LEU A C 1
ATOM 1883 O O . LEU A 1 232 ? -5.900 -12.781 6.994 1.00 98.25 232 LEU A O 1
ATOM 1887 N N . ALA A 1 233 ? -4.420 -11.098 7.019 1.00 97.50 233 ALA A N 1
ATOM 1888 C CA . ALA A 1 233 ? -4.456 -10.940 8.473 1.00 97.50 233 ALA A CA 1
ATOM 1889 C C . ALA A 1 233 ? -5.872 -10.610 8.988 1.00 97.50 233 ALA A C 1
ATOM 1891 O O . ALA A 1 233 ? -6.306 -11.155 10.000 1.00 97.50 233 ALA A O 1
ATOM 1892 N N . LEU A 1 234 ? -6.625 -9.759 8.280 1.00 97.75 234 LEU A N 1
ATOM 1893 C CA . LEU A 1 234 ? -8.009 -9.411 8.633 1.00 97.75 234 LEU A CA 1
ATOM 1894 C C . LEU A 1 234 ? -9.022 -10.537 8.351 1.00 97.75 234 LEU A C 1
ATOM 1896 O O . LEU A 1 234 ? -10.044 -10.622 9.036 1.00 97.75 234 LEU A O 1
ATOM 1900 N N . ALA A 1 235 ? -8.753 -11.410 7.379 1.00 97.19 235 ALA A N 1
ATOM 1901 C CA . ALA A 1 235 ? -9.584 -12.568 7.046 1.00 97.19 235 ALA A CA 1
ATOM 1902 C C . ALA A 1 235 ? -9.535 -13.672 8.120 1.00 97.19 235 ALA A C 1
ATOM 1904 O O . ALA A 1 235 ? -10.463 -14.479 8.232 1.00 97.19 235 ALA A O 1
ATOM 1905 N N . LEU A 1 236 ? -8.471 -13.699 8.929 1.00 94.50 236 LEU A N 1
ATOM 1906 C CA . LEU A 1 236 ? -8.306 -14.631 10.051 1.00 94.50 236 LEU A CA 1
ATOM 1907 C C . LEU A 1 236 ? -9.078 -14.207 11.309 1.00 94.50 236 LEU A C 1
ATOM 1909 O O . LEU A 1 236 ? -9.184 -14.976 12.264 1.00 94.50 236 LEU A O 1
ATOM 1913 N N . VAL A 1 237 ? -9.623 -12.991 11.323 1.00 93.19 237 VAL A N 1
ATOM 1914 C CA . VAL A 1 237 ? -10.381 -12.452 12.452 1.00 93.19 237 VAL A CA 1
ATOM 1915 C C . VAL A 1 237 ? -11.829 -12.977 12.393 1.00 93.19 237 VAL A C 1
ATOM 1917 O O . VAL A 1 237 ? -12.456 -12.889 11.340 1.00 93.19 237 VAL A O 1
ATOM 1920 N N . PRO A 1 238 ? -12.415 -13.484 13.497 1.00 89.50 238 PRO A N 1
ATOM 1921 C CA . PRO A 1 238 ? -13.822 -13.921 13.523 1.00 89.50 238 PRO A CA 1
ATOM 1922 C C . PRO A 1 238 ? -14.855 -12.788 13.401 1.00 89.50 238 PRO A C 1
ATOM 1924 O O . PRO A 1 238 ? -15.996 -13.026 13.020 1.00 89.50 238 PRO A O 1
ATOM 1927 N N . TRP A 1 239 ? -14.451 -11.549 13.702 1.00 91.31 239 TRP A N 1
ATOM 1928 C CA . TRP A 1 239 ? -15.291 -10.342 13.694 1.00 91.31 239 TRP A CA 1
ATOM 1929 C C . TRP A 1 239 ? -16.491 -10.412 14.647 1.00 91.31 239 TRP A C 1
ATOM 1931 O O . TRP A 1 239 ? -17.590 -9.977 14.315 1.00 91.31 239 TRP A O 1
ATOM 1941 N N . GLU A 1 240 ? -16.283 -10.906 15.865 1.00 86.94 240 GLU A N 1
ATOM 1942 C CA . GLU A 1 240 ? -17.282 -10.852 16.938 1.00 86.94 240 GLU A CA 1
ATOM 1943 C C . GLU A 1 240 ? -17.253 -9.486 17.657 1.00 86.94 240 GLU A C 1
ATOM 1945 O O . GLU A 1 240 ? -16.166 -9.019 18.009 1.00 86.94 240 GLU A O 1
ATOM 1950 N N . PRO A 1 241 ? -18.408 -8.832 17.908 1.00 76.44 241 PRO A N 1
ATOM 1951 C CA . PRO A 1 241 ? -18.438 -7.524 18.570 1.00 76.44 241 PRO A CA 1
ATOM 1952 C C . PRO A 1 241 ? -17.987 -7.583 20.037 1.00 76.44 241 PRO A C 1
ATOM 1954 O O . PRO A 1 241 ? -17.352 -6.650 20.527 1.00 76.44 241 PRO A O 1
ATOM 1957 N N . ARG A 1 242 ? -18.310 -8.686 20.732 1.00 78.12 242 ARG A N 1
ATOM 1958 C CA . ARG A 1 242 ? -17.933 -8.969 22.128 1.00 78.12 242 ARG A CA 1
ATOM 1959 C C . ARG A 1 242 ? -17.046 -10.220 22.181 1.00 78.12 242 ARG A C 1
ATOM 1961 O O . ARG A 1 242 ? -17.539 -11.317 22.421 1.00 78.12 242 ARG A O 1
ATOM 1968 N N . PRO A 1 243 ? -15.752 -10.067 21.888 1.00 73.62 243 PRO A N 1
ATOM 1969 C CA . PRO A 1 243 ? -14.846 -11.196 21.744 1.00 73.62 243 PRO A CA 1
ATOM 1970 C C . PRO A 1 243 ? -14.518 -11.872 23.085 1.00 73.62 243 PRO A C 1
ATOM 1972 O O . PRO A 1 243 ? -14.078 -11.215 24.028 1.00 73.62 243 PRO A O 1
ATOM 1975 N N . GLN A 1 244 ? -14.654 -13.200 23.141 1.00 78.06 244 GLN A N 1
ATOM 1976 C CA . GLN A 1 244 ? -14.226 -14.043 24.268 1.00 78.06 244 GLN A CA 1
ATOM 1977 C C . GLN A 1 244 ? -12.690 -14.219 24.319 1.00 78.06 244 GLN A C 1
ATOM 1979 O O . GLN A 1 244 ? -11.975 -13.835 23.388 1.00 78.06 244 GLN A O 1
ATOM 1984 N N . SER A 1 245 ? -12.152 -14.845 25.372 1.00 72.12 245 SER A N 1
ATOM 1985 C CA . SER A 1 245 ? -10.697 -15.002 25.591 1.00 72.12 245 SER A CA 1
ATOM 1986 C C . SER A 1 245 ? -9.946 -15.664 24.419 1.00 72.12 245 SER A C 1
ATOM 1988 O O . SER A 1 245 ? -8.895 -15.174 24.006 1.00 72.12 245 SER A O 1
ATOM 1990 N N . ALA A 1 246 ? -10.491 -16.721 23.809 1.00 63.44 246 ALA A N 1
ATOM 1991 C CA . ALA A 1 246 ? -9.875 -17.381 22.652 1.00 63.44 246 ALA A CA 1
ATOM 1992 C C . ALA A 1 246 ? -9.772 -16.441 21.432 1.00 63.44 246 ALA A C 1
ATOM 1994 O O . ALA A 1 246 ? -8.724 -16.337 20.788 1.00 63.44 246 ALA A O 1
ATOM 1995 N N . THR A 1 247 ? -10.829 -15.673 21.167 1.00 75.69 247 THR A N 1
ATOM 1996 C CA . THR A 1 247 ? -10.865 -14.686 20.075 1.00 75.69 247 THR A CA 1
ATOM 1997 C C . THR A 1 247 ? -9.997 -13.450 20.370 1.00 75.69 247 THR A C 1
ATOM 1999 O O . THR A 1 247 ? -9.549 -12.769 19.447 1.00 75.69 247 THR A O 1
ATOM 2002 N N . GLN A 1 248 ? -9.674 -13.156 21.640 1.00 79.06 248 GLN A N 1
ATOM 2003 C CA . GLN A 1 248 ? -8.670 -12.145 22.014 1.00 79.06 248 GLN A CA 1
ATOM 2004 C C . GLN A 1 248 ? -7.283 -12.501 21.470 1.00 79.06 248 GLN A C 1
ATOM 2006 O O . GLN A 1 248 ? -6.623 -11.636 20.893 1.00 79.06 248 GLN A O 1
ATOM 2011 N N . ASN A 1 249 ? -6.868 -13.765 21.568 1.00 83.31 249 ASN A N 1
ATOM 2012 C CA . ASN A 1 249 ? -5.565 -14.200 21.060 1.00 83.31 249 ASN A CA 1
ATOM 2013 C C . ASN A 1 249 ? -5.457 -14.061 19.534 1.00 83.31 249 ASN A C 1
ATOM 2015 O O . ASN A 1 249 ? -4.435 -13.595 19.029 1.00 83.31 249 ASN A O 1
ATOM 2019 N N . GLN A 1 250 ? -6.519 -14.392 18.794 1.00 86.69 250 GLN A N 1
ATOM 2020 C CA . GLN A 1 250 ? -6.545 -14.252 17.332 1.00 86.69 250 GLN A CA 1
ATOM 2021 C C . GLN A 1 250 ? -6.448 -12.790 16.883 1.00 86.69 250 GLN A C 1
ATOM 2023 O O . GLN A 1 250 ? -5.736 -12.482 15.926 1.00 86.69 250 GLN A O 1
ATOM 2028 N N . ARG A 1 251 ? -7.101 -11.867 17.599 1.00 89.19 251 ARG A N 1
ATOM 2029 C CA . ARG A 1 251 ? -7.011 -10.424 17.321 1.00 89.19 251 ARG A CA 1
ATOM 2030 C C . ARG A 1 251 ? -5.604 -9.891 17.524 1.00 89.19 251 ARG A C 1
ATOM 2032 O O . ARG A 1 251 ? -5.100 -9.170 16.668 1.00 89.19 251 ARG A O 1
ATOM 2039 N N . VAL A 1 252 ? -4.964 -10.272 18.630 1.00 89.06 252 VAL A N 1
ATOM 2040 C CA . VAL A 1 252 ? -3.569 -9.903 18.903 1.00 89.06 252 VAL A CA 1
ATOM 2041 C C . VAL A 1 252 ? -2.648 -10.486 17.832 1.00 89.06 252 VAL A C 1
ATOM 2043 O O . VAL A 1 252 ? -1.814 -9.759 17.304 1.00 89.06 252 VAL A O 1
ATOM 2046 N N . SER A 1 253 ? -2.842 -11.747 17.431 1.00 91.12 253 SER A N 1
ATOM 2047 C CA . SER A 1 253 ? -2.049 -12.361 16.356 1.00 91.12 253 SER A CA 1
ATOM 2048 C C . SER A 1 253 ? -2.245 -11.660 15.008 1.00 91.12 253 SER A C 1
ATOM 2050 O O . SER A 1 253 ? -1.278 -11.472 14.277 1.00 91.12 253 SER A O 1
ATOM 2052 N N . SER A 1 254 ? -3.470 -11.237 14.687 1.00 94.06 254 SER A N 1
ATOM 2053 C CA . SER A 1 254 ? -3.772 -10.517 13.442 1.00 94.06 254 SER A CA 1
ATOM 2054 C C . SER A 1 254 ? -3.137 -9.126 13.440 1.00 94.06 254 SER A C 1
ATOM 2056 O O . SER A 1 254 ? -2.511 -8.735 12.460 1.00 94.06 254 SER A O 1
ATOM 2058 N N . LEU A 1 255 ? -3.211 -8.395 14.559 1.00 94.06 255 LEU A N 1
ATOM 2059 C CA . LEU A 1 255 ? -2.502 -7.121 14.719 1.00 94.06 255 LEU A CA 1
ATOM 2060 C C . LEU A 1 255 ? -0.981 -7.290 14.638 1.00 94.06 255 LEU A C 1
ATOM 2062 O O . LEU A 1 255 ? -0.305 -6.423 14.086 1.00 94.06 255 LEU A O 1
ATOM 2066 N N . ALA A 1 256 ? -0.437 -8.389 15.157 1.00 95.06 256 ALA A N 1
ATOM 2067 C CA . ALA A 1 256 ? 0.991 -8.665 15.105 1.00 95.06 256 ALA A CA 1
ATOM 2068 C C . ALA A 1 256 ? 1.454 -8.976 13.673 1.00 95.06 256 ALA A C 1
ATOM 2070 O O . ALA A 1 256 ? 2.487 -8.468 13.244 1.00 95.06 256 ALA A O 1
ATOM 2071 N N . MET A 1 257 ? 0.647 -9.720 12.912 1.00 95.88 257 MET A N 1
ATOM 2072 C CA . MET A 1 257 ? 0.867 -9.976 11.488 1.00 95.88 257 MET A CA 1
ATOM 2073 C C . MET A 1 257 ? 0.776 -8.687 10.651 1.00 95.88 257 MET A C 1
ATOM 2075 O O . MET A 1 257 ? 1.654 -8.419 9.839 1.00 95.88 257 MET A O 1
ATOM 2079 N N . LEU A 1 258 ? -0.220 -7.828 10.895 1.00 97.44 258 LEU A N 1
ATOM 2080 C CA . LEU A 1 258 ? -0.275 -6.491 10.283 1.00 97.44 258 LEU A CA 1
ATOM 2081 C C . LEU A 1 258 ? 0.984 -5.677 10.621 1.00 97.44 258 LEU A C 1
ATOM 2083 O O . LEU A 1 258 ? 1.572 -5.035 9.756 1.00 97.44 258 LEU A O 1
ATOM 2087 N N . SER A 1 259 ? 1.420 -5.731 11.880 1.00 96.94 259 SER A N 1
ATOM 2088 C CA . SER A 1 259 ? 2.597 -5.001 12.353 1.00 96.94 259 SER A CA 1
ATOM 2089 C C . SER A 1 259 ? 3.889 -5.483 11.698 1.00 96.94 259 SER A C 1
ATOM 2091 O O . SER A 1 259 ? 4.722 -4.639 11.391 1.00 96.94 259 SER A O 1
ATOM 2093 N N . VAL A 1 260 ? 4.069 -6.792 11.462 1.00 97.06 260 VAL A N 1
ATOM 2094 C CA . VAL A 1 260 ? 5.298 -7.301 10.826 1.00 97.06 260 VAL A CA 1
ATOM 2095 C C . VAL A 1 260 ? 5.391 -6.880 9.360 1.00 97.06 260 VAL A C 1
ATOM 2097 O O . VAL A 1 260 ? 6.466 -6.473 8.935 1.00 97.06 260 VAL A O 1
ATOM 2100 N N . VAL A 1 261 ? 4.268 -6.882 8.629 1.00 98.00 261 VAL A N 1
ATOM 2101 C CA . VAL A 1 261 ? 4.201 -6.412 7.233 1.00 98.00 261 VAL A CA 1
ATOM 2102 C C . VAL A 1 261 ? 4.553 -4.928 7.132 1.00 98.00 261 VAL A C 1
ATOM 2104 O O . VAL A 1 261 ? 5.322 -4.521 6.273 1.00 98.00 261 VAL A O 1
ATOM 2107 N N . ILE A 1 262 ? 4.012 -4.094 8.022 1.00 97.38 262 ILE A N 1
ATOM 2108 C CA . ILE A 1 262 ? 4.303 -2.655 8.000 1.00 97.38 262 ILE A CA 1
ATOM 2109 C C . ILE A 1 262 ? 5.754 -2.394 8.441 1.00 97.38 262 ILE A C 1
ATOM 2111 O O . ILE A 1 262 ? 6.461 -1.599 7.828 1.00 97.38 262 ILE A O 1
ATOM 2115 N N . PHE A 1 263 ? 6.205 -3.074 9.499 1.00 97.50 263 PHE A N 1
ATOM 2116 C CA . PHE A 1 263 ? 7.575 -2.974 9.998 1.00 97.50 263 PHE A CA 1
ATOM 2117 C C . PHE A 1 263 ? 8.602 -3.338 8.919 1.00 97.50 263 PHE A C 1
ATOM 2119 O O . PHE A 1 263 ? 9.588 -2.618 8.765 1.00 97.50 263 PHE A O 1
ATOM 2126 N N . SER A 1 264 ? 8.373 -4.424 8.172 1.00 97.56 264 SER A N 1
ATOM 2127 C CA . SER A 1 264 ? 9.323 -4.900 7.165 1.00 97.56 264 SER A CA 1
ATOM 2128 C C . SER A 1 264 ? 9.545 -3.891 6.047 1.00 97.56 264 SER A C 1
ATOM 2130 O O . SER A 1 264 ? 10.673 -3.759 5.584 1.00 97.56 264 SER A O 1
ATOM 2132 N N . ILE A 1 265 ? 8.501 -3.156 5.652 1.00 96.75 265 ILE A N 1
ATOM 2133 C CA . ILE A 1 265 ? 8.581 -2.147 4.593 1.00 96.75 265 ILE A CA 1
ATOM 2134 C C . ILE A 1 265 ? 9.597 -1.077 4.958 1.00 96.75 265 ILE A C 1
ATOM 2136 O O . ILE A 1 265 ? 10.548 -0.869 4.213 1.00 96.75 265 ILE A O 1
ATOM 2140 N N . TRP A 1 266 ? 9.440 -0.436 6.116 1.00 96.94 266 TRP A N 1
ATOM 2141 C CA . TRP A 1 266 ? 10.364 0.613 6.551 1.00 96.94 266 TRP A CA 1
ATOM 2142 C C . TRP A 1 266 ? 11.754 0.062 6.860 1.00 96.94 266 TRP A C 1
ATOM 2144 O O . TRP A 1 266 ? 12.760 0.685 6.528 1.00 96.94 266 TRP A O 1
ATOM 2154 N N . PHE A 1 267 ? 11.826 -1.126 7.460 1.00 97.62 267 PHE A N 1
ATOM 2155 C CA . PHE A 1 267 ? 13.105 -1.754 7.757 1.00 97.62 267 PHE A CA 1
ATOM 2156 C C . PHE A 1 267 ? 13.924 -2.009 6.481 1.00 97.62 267 PHE A C 1
ATOM 2158 O O . PHE A 1 267 ? 15.051 -1.526 6.372 1.00 97.62 267 PHE A O 1
ATOM 2165 N N . TRP A 1 268 ? 13.352 -2.701 5.493 1.00 97.12 268 TRP A N 1
ATOM 2166 C CA . TRP A 1 268 ? 14.058 -3.047 4.258 1.00 97.12 268 TRP A CA 1
ATOM 2167 C C . TRP A 1 268 ? 14.242 -1.862 3.312 1.00 97.12 268 TRP A C 1
ATOM 2169 O O . TRP A 1 268 ? 15.339 -1.692 2.783 1.00 97.12 268 TRP A O 1
ATOM 2179 N N . SER A 1 269 ? 13.235 -0.998 3.154 1.00 95.19 269 SER A N 1
ATOM 2180 C CA . SER A 1 269 ? 13.357 0.232 2.354 1.00 95.19 269 SER A CA 1
ATOM 2181 C C . SER A 1 269 ? 14.502 1.111 2.864 1.00 95.19 269 SER A C 1
ATOM 2183 O O . SER A 1 269 ? 15.361 1.533 2.085 1.00 95.19 269 SER A O 1
ATOM 2185 N N . GLY A 1 270 ? 14.596 1.302 4.186 1.00 94.81 270 GLY A N 1
ATOM 2186 C CA . GLY A 1 270 ? 15.678 2.070 4.793 1.00 94.81 270 GLY A CA 1
ATOM 2187 C C . GLY A 1 270 ? 17.055 1.436 4.578 1.00 94.81 270 GLY A C 1
ATOM 2188 O O . GLY A 1 270 ? 18.012 2.146 4.264 1.00 94.81 270 GLY A O 1
ATOM 2189 N N . LEU A 1 271 ? 17.174 0.110 4.701 1.00 94.38 271 LEU A N 1
ATOM 2190 C CA . LEU A 1 271 ? 18.437 -0.601 4.465 1.00 94.38 271 LEU A CA 1
ATOM 2191 C C . LEU A 1 271 ? 18.874 -0.561 2.996 1.00 94.38 271 LEU A C 1
ATOM 2193 O O . LEU A 1 271 ? 20.053 -0.356 2.713 1.00 94.38 271 LEU A O 1
ATOM 2197 N N . HIS A 1 272 ? 17.944 -0.690 2.051 1.00 92.88 272 HIS A N 1
ATOM 2198 C CA . HIS A 1 272 ? 18.260 -0.613 0.625 1.00 92.88 272 HIS A CA 1
ATOM 2199 C C . HIS A 1 272 ? 18.675 0.795 0.161 1.00 92.88 272 HIS A C 1
ATOM 2201 O O . HIS A 1 272 ? 19.282 0.930 -0.902 1.00 92.88 272 HIS A O 1
ATOM 2207 N N . LYS A 1 273 ? 18.416 1.845 0.954 1.00 92.19 273 LYS A N 1
ATOM 2208 C CA . LYS A 1 273 ? 18.921 3.208 0.694 1.00 92.19 273 LYS A CA 1
ATOM 2209 C C . LYS A 1 273 ? 20.409 3.382 0.993 1.00 92.19 273 LYS A C 1
ATOM 2211 O O . LYS A 1 273 ? 20.985 4.385 0.577 1.00 92.19 273 LYS A O 1
ATOM 2216 N N . VAL A 1 274 ? 21.058 2.408 1.639 1.00 89.50 274 VAL A N 1
ATOM 2217 C CA . VAL A 1 274 ? 22.519 2.388 1.811 1.00 89.50 274 VAL A CA 1
ATOM 2218 C C . VAL A 1 274 ? 23.180 2.036 0.474 1.00 89.50 274 VAL A C 1
ATOM 2220 O O . VAL A 1 274 ? 23.610 0.911 0.235 1.00 89.50 274 VAL A O 1
ATOM 2223 N N . SER A 1 275 ? 23.223 3.006 -0.438 1.00 88.50 275 SER A N 1
ATOM 2224 C CA . SER A 1 275 ? 23.879 2.875 -1.736 1.00 88.50 275 SER A CA 1
ATOM 2225 C C . SER A 1 275 ? 24.447 4.208 -2.201 1.00 88.50 275 SER A C 1
ATOM 2227 O O . SER A 1 275 ? 23.851 5.265 -1.988 1.00 88.50 275 SER A O 1
ATOM 2229 N N . MET A 1 276 ? 25.581 4.163 -2.902 1.00 89.81 276 MET A N 1
ATOM 2230 C CA . MET A 1 276 ? 26.201 5.385 -3.409 1.00 89.81 276 MET A CA 1
ATOM 2231 C C . MET A 1 276 ? 25.314 6.086 -4.444 1.00 89.81 276 MET A C 1
ATOM 2233 O O . MET A 1 276 ? 25.227 7.307 -4.447 1.00 89.81 276 MET A O 1
ATOM 2237 N N . ARG A 1 277 ? 24.577 5.319 -5.261 1.00 91.62 277 ARG A N 1
ATOM 2238 C CA . ARG A 1 277 ? 23.640 5.860 -6.259 1.00 91.62 277 ARG A CA 1
ATOM 2239 C C . ARG A 1 277 ? 22.464 6.595 -5.616 1.00 91.62 277 ARG A C 1
ATOM 2241 O O . ARG A 1 277 ? 22.049 7.636 -6.120 1.00 91.62 277 ARG A O 1
ATOM 2248 N N . TYR A 1 278 ? 21.938 6.089 -4.499 1.00 92.44 278 TYR A N 1
ATOM 2249 C CA . TYR A 1 278 ? 20.930 6.818 -3.733 1.00 92.44 278 TYR A CA 1
ATOM 2250 C C . TYR A 1 278 ? 21.498 8.141 -3.213 1.00 92.44 278 TYR A C 1
ATOM 2252 O O . TYR A 1 278 ? 20.856 9.169 -3.365 1.00 92.44 278 TYR A O 1
ATOM 2260 N N . LEU A 1 279 ? 22.714 8.150 -2.664 1.00 92.06 279 LEU A N 1
ATOM 2261 C CA . LEU A 1 279 ? 23.309 9.368 -2.105 1.00 92.06 279 LEU A CA 1
ATOM 2262 C C . LEU A 1 279 ? 23.646 10.422 -3.165 1.00 92.06 279 LEU A C 1
ATOM 2264 O O . LEU A 1 279 ? 23.463 11.608 -2.913 1.00 92.06 279 LEU A O 1
ATOM 2268 N N . THR A 1 280 ? 24.129 10.014 -4.339 1.00 90.50 280 THR A N 1
ATOM 2269 C CA . THR A 1 280 ? 24.597 10.949 -5.376 1.00 90.50 280 THR A CA 1
ATOM 2270 C C . THR A 1 280 ? 23.524 11.349 -6.382 1.00 90.50 280 THR A C 1
ATOM 2272 O O . THR A 1 280 ? 23.628 12.420 -6.970 1.00 90.50 280 THR A O 1
ATOM 2275 N N . ILE A 1 281 ? 22.493 10.521 -6.579 1.00 91.25 281 ILE A N 1
ATOM 2276 C CA . ILE A 1 281 ? 21.417 10.774 -7.549 1.00 91.25 281 ILE A CA 1
ATOM 2277 C C . ILE A 1 281 ? 20.063 10.824 -6.844 1.00 91.25 281 ILE A C 1
ATOM 2279 O O . ILE A 1 281 ? 19.351 11.819 -6.950 1.00 91.25 281 ILE A O 1
ATOM 2283 N N . GLY A 1 282 ? 19.709 9.769 -6.106 1.00 92.19 282 GLY A N 1
ATOM 2284 C CA . GLY A 1 282 ? 18.359 9.601 -5.560 1.00 92.19 282 GLY A CA 1
ATOM 2285 C C . GLY A 1 282 ? 17.944 10.673 -4.551 1.00 92.19 282 GLY A C 1
ATOM 2286 O O . GLY A 1 282 ? 16.908 11.309 -4.718 1.00 92.19 282 GLY A O 1
ATOM 2287 N N . PHE A 1 283 ? 18.748 10.905 -3.516 1.00 93.69 283 PHE A N 1
ATOM 2288 C CA . PHE A 1 283 ? 18.469 11.885 -2.472 1.00 93.69 283 PHE A CA 1
ATOM 2289 C C . PHE A 1 283 ? 18.591 13.337 -2.967 1.00 93.69 283 PHE A C 1
ATOM 2291 O O . PHE A 1 283 ? 17.688 14.121 -2.674 1.00 93.69 283 PHE A O 1
ATOM 2298 N N . PRO A 1 284 ? 19.613 13.719 -3.762 1.00 93.81 284 PRO A N 1
ATOM 2299 C CA . PRO A 1 284 ? 19.650 15.038 -4.388 1.00 93.81 284 PRO A CA 1
ATOM 2300 C C . PRO A 1 284 ? 18.429 15.305 -5.270 1.00 93.81 284 PRO A C 1
ATOM 2302 O O . PRO A 1 284 ? 17.849 16.382 -5.181 1.00 93.81 284 PRO A O 1
ATOM 2305 N N . TRP A 1 285 ? 17.983 14.316 -6.056 1.00 92.75 285 TRP A N 1
ATOM 2306 C CA . TRP A 1 285 ? 16.735 14.424 -6.812 1.00 92.75 285 TRP A CA 1
ATOM 2307 C C . TRP A 1 285 ? 15.523 14.562 -5.886 1.00 92.75 285 TRP A C 1
ATOM 2309 O O . TRP A 1 285 ? 14.681 15.425 -6.100 1.00 92.75 285 TRP A O 1
ATOM 2319 N N . LEU A 1 286 ? 15.443 13.767 -4.815 1.00 91.94 286 LEU A N 1
ATOM 2320 C CA . LEU A 1 286 ? 14.339 13.825 -3.854 1.00 91.94 286 LEU A CA 1
ATOM 2321 C C . LEU A 1 286 ? 14.174 15.234 -3.269 1.00 91.94 286 LEU A C 1
ATOM 2323 O O . LEU A 1 286 ? 13.055 15.724 -3.165 1.00 91.94 286 LEU A O 1
ATOM 2327 N N . ILE A 1 287 ? 15.273 15.898 -2.910 1.00 92.50 287 ILE A N 1
ATOM 2328 C CA . ILE A 1 287 ? 15.223 17.220 -2.278 1.00 92.50 287 ILE A CA 1
ATOM 2329 C C . ILE A 1 287 ? 15.309 18.392 -3.267 1.00 92.50 287 ILE A C 1
ATOM 2331 O O . ILE A 1 287 ? 15.212 19.542 -2.838 1.00 92.50 287 ILE A O 1
ATOM 2335 N N . SER A 1 288 ? 15.468 18.130 -4.569 1.00 92.94 288 SER A N 1
ATOM 2336 C CA . SER A 1 288 ? 15.645 19.166 -5.596 1.00 92.94 288 SER A CA 1
ATOM 2337 C C . SER A 1 288 ? 14.538 20.228 -5.650 1.00 92.94 288 SER A C 1
ATOM 2339 O O . SER A 1 288 ? 14.853 21.361 -6.005 1.00 92.94 288 SER A O 1
ATOM 2341 N N . PRO A 1 289 ? 13.269 19.965 -5.266 1.00 92.81 289 PRO A N 1
ATOM 2342 C CA . PRO A 1 289 ? 12.276 21.035 -5.187 1.00 92.81 289 PRO A CA 1
ATOM 2343 C C . PRO A 1 289 ? 12.610 22.104 -4.136 1.00 92.81 289 PRO A C 1
ATOM 2345 O O . PRO A 1 289 ? 12.164 23.242 -4.247 1.00 92.81 289 PRO A O 1
ATOM 2348 N N . PHE A 1 290 ? 13.413 21.758 -3.124 1.00 91.00 290 PHE A N 1
ATOM 2349 C CA . PHE A 1 290 ? 13.797 22.659 -2.037 1.00 91.00 290 PHE A CA 1
ATOM 2350 C C . PHE A 1 290 ? 15.191 23.260 -2.204 1.00 91.00 290 PHE A C 1
ATOM 2352 O O . PHE A 1 290 ? 15.494 24.257 -1.549 1.00 91.00 290 PHE A O 1
ATOM 2359 N N . THR A 1 291 ? 16.038 22.703 -3.078 1.00 91.44 291 THR A N 1
ATOM 2360 C CA . THR A 1 291 ? 17.408 23.201 -3.278 1.00 91.44 291 THR A CA 1
ATOM 2361 C C . THR A 1 291 ? 17.491 24.679 -3.670 1.00 91.44 291 THR A C 1
ATOM 2363 O O . THR A 1 291 ? 18.407 25.325 -3.167 1.00 91.44 291 THR A O 1
ATOM 2366 N N . PRO A 1 292 ? 16.561 25.271 -4.457 1.00 92.31 292 PRO A N 1
ATOM 2367 C CA . PRO A 1 292 ? 16.602 26.707 -4.759 1.00 92.31 292 PRO A CA 1
ATOM 2368 C C . PRO A 1 292 ? 16.424 27.622 -3.537 1.00 92.31 292 PRO A C 1
ATOM 2370 O O . PRO A 1 292 ? 16.752 28.801 -3.610 1.00 92.31 292 PRO A O 1
ATOM 2373 N N . TYR A 1 293 ? 15.899 27.100 -2.424 1.00 92.44 293 TYR A N 1
ATOM 2374 C CA . TYR A 1 293 ? 15.676 27.853 -1.185 1.00 92.44 293 TYR A CA 1
ATOM 2375 C C . TYR A 1 293 ? 16.772 27.625 -0.135 1.00 92.44 293 TYR A C 1
ATOM 2377 O O . TYR A 1 293 ? 16.718 28.212 0.947 1.00 92.44 293 TYR A O 1
ATOM 2385 N N . LEU A 1 294 ? 17.746 26.753 -0.413 1.00 92.12 294 LEU A N 1
ATOM 2386 C CA . LEU A 1 294 ? 18.856 26.479 0.495 1.00 92.12 294 LEU A CA 1
ATOM 2387 C C . LEU A 1 294 ? 20.007 27.472 0.268 1.00 92.12 294 LEU A C 1
ATOM 2389 O O . LEU A 1 294 ? 20.264 27.859 -0.871 1.00 92.12 294 LEU A O 1
ATOM 2393 N N . PRO A 1 295 ? 20.757 27.847 1.321 1.00 94.62 295 PRO A N 1
ATOM 2394 C CA . PRO A 1 295 ? 21.989 28.610 1.153 1.00 94.62 295 PRO A CA 1
ATOM 2395 C C . PRO A 1 295 ? 22.998 27.843 0.290 1.00 94.62 295 PRO A C 1
ATOM 2397 O O . PRO A 1 295 ? 23.171 26.637 0.474 1.00 94.62 295 PRO A O 1
ATOM 2400 N N . GLU A 1 296 ? 23.736 28.540 -0.580 1.00 92.94 296 GLU A N 1
ATOM 2401 C CA . GLU A 1 296 ? 24.739 27.919 -1.465 1.00 92.94 296 GLU A CA 1
ATOM 2402 C C . GLU A 1 296 ? 25.779 27.089 -0.697 1.00 92.94 296 GLU A C 1
ATOM 2404 O O . GLU A 1 296 ? 26.176 26.018 -1.147 1.00 92.94 296 GLU A O 1
ATOM 2409 N N . ALA A 1 297 ? 26.145 27.520 0.516 1.00 93.50 297 ALA A N 1
ATOM 2410 C CA . ALA A 1 297 ? 27.063 26.800 1.400 1.00 93.50 297 ALA A CA 1
ATOM 2411 C C . ALA A 1 297 ? 26.565 25.399 1.820 1.00 93.50 297 ALA A C 1
ATOM 2413 O O . ALA A 1 297 ? 27.365 24.557 2.224 1.00 93.50 297 ALA A O 1
ATOM 2414 N N . VAL A 1 298 ? 25.256 25.136 1.738 1.00 91.19 298 VAL A N 1
ATOM 2415 C CA . VAL A 1 298 ? 24.635 23.856 2.118 1.00 91.19 298 VAL A CA 1
ATOM 2416 C C . VAL A 1 298 ? 24.563 22.887 0.934 1.00 91.19 298 VAL A C 1
ATOM 2418 O O . VAL A 1 298 ? 24.574 21.673 1.136 1.00 91.19 298 VAL A O 1
ATOM 2421 N N . LEU A 1 299 ? 24.533 23.383 -0.306 1.00 89.50 299 LEU A N 1
ATOM 2422 C CA . LEU A 1 299 ? 24.365 22.546 -1.501 1.00 89.50 299 LEU A CA 1
ATOM 2423 C C . LEU A 1 299 ? 25.422 21.427 -1.631 1.00 89.50 299 LEU A C 1
ATOM 2425 O O . LEU A 1 299 ? 25.027 20.296 -1.918 1.00 89.50 299 LEU A O 1
ATOM 2429 N N . PRO A 1 300 ? 26.725 21.647 -1.346 1.00 91.50 300 PRO A N 1
ATOM 2430 C CA . PRO A 1 300 ? 27.730 20.585 -1.440 1.00 91.50 300 PRO A CA 1
ATOM 2431 C C . PRO A 1 300 ? 27.534 19.442 -0.436 1.00 91.50 300 PRO A C 1
ATOM 2433 O O . PRO A 1 300 ? 27.972 18.321 -0.688 1.00 91.50 300 PRO A O 1
ATOM 2436 N N . VAL A 1 301 ? 26.880 19.704 0.703 1.00 89.50 301 VAL A N 1
ATOM 2437 C CA . VAL A 1 301 ? 26.662 18.703 1.763 1.00 89.50 301 VAL A CA 1
ATOM 2438 C C . VAL A 1 301 ? 25.296 18.021 1.676 1.00 89.50 301 VAL A C 1
ATOM 2440 O O . VAL A 1 301 ? 25.048 17.065 2.409 1.00 89.50 301 VAL A O 1
ATOM 2443 N N . VAL A 1 302 ? 24.430 18.438 0.745 1.00 88.81 302 VAL A N 1
ATOM 2444 C CA . VAL A 1 302 ? 23.126 17.806 0.480 1.00 88.81 302 VAL A CA 1
ATOM 2445 C C . VAL A 1 302 ? 23.211 16.277 0.362 1.00 88.81 302 VAL A C 1
ATOM 2447 O O . VAL A 1 302 ? 22.457 15.603 1.068 1.00 88.81 302 VAL A O 1
ATOM 2450 N N . PRO A 1 303 ? 24.116 15.693 -0.451 1.00 89.06 303 PRO A N 1
ATOM 2451 C CA . PRO A 1 303 ? 24.224 14.237 -0.580 1.00 89.06 303 PRO A CA 1
ATOM 2452 C C . PRO A 1 303 ? 24.466 13.521 0.756 1.00 89.06 303 PRO A C 1
ATOM 2454 O O . PRO A 1 303 ? 23.962 12.420 0.978 1.00 89.06 303 PRO A O 1
ATOM 2457 N N . VAL A 1 304 ? 25.194 14.162 1.678 1.00 87.00 304 VAL A N 1
ATOM 2458 C CA . VAL A 1 304 ? 25.535 13.602 2.995 1.00 87.00 304 VAL A CA 1
ATOM 2459 C C . VAL A 1 304 ? 24.293 13.475 3.877 1.00 87.00 304 VAL A C 1
ATOM 2461 O O . VAL A 1 304 ? 24.165 12.488 4.599 1.00 87.00 304 VAL A O 1
ATOM 2464 N N . PHE A 1 305 ? 23.324 14.394 3.773 1.00 89.50 305 PHE A N 1
ATOM 2465 C CA . PHE A 1 305 ? 22.042 14.253 4.478 1.00 89.50 305 PHE A CA 1
ATOM 2466 C C . PHE A 1 305 ? 21.254 13.018 4.029 1.00 89.50 305 PHE A C 1
ATOM 2468 O O . PHE A 1 305 ? 20.467 12.484 4.812 1.00 89.50 305 PHE A O 1
ATOM 2475 N N . GLY A 1 306 ? 21.520 12.494 2.829 1.00 89.38 306 GLY A N 1
ATOM 2476 C CA . GLY A 1 306 ? 20.962 11.227 2.367 1.00 89.38 306 GLY A CA 1
ATOM 2477 C C . GLY A 1 306 ? 21.259 10.062 3.313 1.00 89.38 306 GLY A C 1
ATOM 2478 O O . GLY A 1 306 ? 20.394 9.202 3.493 1.00 89.38 306 GLY A O 1
ATOM 2479 N N . LEU A 1 307 ? 22.404 10.088 4.011 1.00 90.00 307 LEU A N 1
ATOM 2480 C CA . LEU A 1 307 ? 22.782 9.092 5.022 1.00 90.00 307 LEU A CA 1
ATOM 2481 C C . LEU A 1 307 ? 21.816 9.050 6.212 1.00 90.00 307 LEU A C 1
ATOM 2483 O O . LEU A 1 307 ? 21.728 8.020 6.875 1.00 90.00 307 LEU A O 1
ATOM 2487 N N . LEU A 1 308 ? 21.068 10.129 6.475 1.00 92.12 308 LEU A N 1
ATOM 2488 C CA . LEU A 1 308 ? 20.051 10.164 7.528 1.00 92.12 308 LEU A CA 1
ATOM 2489 C C . LEU A 1 308 ? 18.781 9.391 7.149 1.00 92.12 308 LEU A C 1
ATOM 2491 O O . LEU A 1 308 ? 18.020 9.012 8.036 1.00 92.12 308 LEU A O 1
ATOM 2495 N N . SER A 1 309 ? 18.559 9.100 5.862 1.00 92.38 309 SER A N 1
ATOM 2496 C CA . SER A 1 309 ? 17.354 8.391 5.405 1.00 92.38 309 SER A CA 1
ATOM 2497 C C . SER A 1 309 ? 17.235 7.004 6.049 1.00 92.38 309 SER A C 1
ATOM 2499 O O . SER A 1 309 ? 16.178 6.644 6.561 1.00 92.38 309 SER A O 1
ATOM 2501 N N . THR A 1 310 ? 18.332 6.244 6.091 1.00 92.69 310 THR A N 1
ATOM 2502 C CA . THR A 1 310 ? 18.375 4.893 6.671 1.00 92.69 310 THR A CA 1
ATOM 2503 C C . THR A 1 310 ? 18.105 4.861 8.184 1.00 92.69 310 THR A C 1
ATOM 2505 O O . THR A 1 310 ? 17.215 4.113 8.592 1.00 92.69 310 THR A O 1
ATOM 2508 N N . PRO A 1 311 ? 18.801 5.628 9.053 1.00 94.38 311 PRO A N 1
ATOM 2509 C CA . PRO A 1 311 ? 18.503 5.629 10.485 1.00 94.38 311 PRO A CA 1
ATOM 2510 C C . PRO A 1 311 ? 17.110 6.192 10.797 1.00 94.38 311 PRO A C 1
ATOM 2512 O O . PRO A 1 311 ? 16.486 5.729 11.750 1.00 94.38 311 PRO A O 1
ATOM 2515 N N . VAL A 1 312 ? 16.582 7.130 10.001 1.00 95.31 312 VAL A N 1
ATOM 2516 C CA . VAL A 1 312 ? 15.199 7.609 10.166 1.00 95.31 312 VAL A CA 1
ATOM 2517 C C . VAL A 1 312 ? 14.195 6.498 9.859 1.00 95.31 312 VAL A C 1
ATOM 2519 O O . VAL A 1 312 ? 13.297 6.246 10.661 1.00 95.31 312 VAL A O 1
ATOM 2522 N N . GLU A 1 313 ? 14.358 5.803 8.736 1.00 95.75 313 GLU A N 1
ATOM 2523 C CA . GLU A 1 313 ? 13.378 4.826 8.262 1.00 95.75 313 GLU A CA 1
ATOM 2524 C C . GLU A 1 313 ? 13.526 3.457 8.944 1.00 95.75 313 GLU A C 1
ATOM 2526 O O . GLU A 1 313 ? 12.619 3.009 9.650 1.00 95.75 313 GLU A O 1
ATOM 2531 N N . ALA A 1 314 ? 14.691 2.813 8.819 1.00 97.19 314 ALA A N 1
ATOM 2532 C CA . ALA A 1 314 ? 14.941 1.504 9.422 1.00 97.19 314 ALA A CA 1
ATOM 2533 C C . ALA A 1 314 ? 15.095 1.604 10.947 1.00 97.19 314 ALA A C 1
ATOM 2535 O O . ALA A 1 314 ? 14.561 0.774 11.687 1.00 97.19 314 ALA A O 1
ATOM 2536 N N . GLY A 1 315 ? 15.766 2.649 11.442 1.00 97.19 315 GLY A N 1
ATOM 2537 C CA . GLY A 1 315 ? 15.843 2.915 12.881 1.00 97.19 315 GLY A CA 1
ATOM 2538 C C . GLY A 1 315 ? 14.475 3.269 13.468 1.00 97.19 315 GLY A C 1
ATOM 2539 O O . GLY A 1 315 ? 14.103 2.726 14.509 1.00 97.19 315 GLY A O 1
ATOM 2540 N N . GLY A 1 316 ? 13.671 4.078 12.768 1.00 97.31 316 GLY A N 1
ATOM 2541 C CA . GLY A 1 316 ? 12.274 4.336 13.124 1.00 97.31 316 GLY A CA 1
ATOM 2542 C C . GLY A 1 316 ? 11.451 3.055 13.246 1.00 97.31 316 GLY A C 1
ATOM 2543 O O . GLY A 1 316 ? 10.760 2.871 14.251 1.00 97.31 316 GLY A O 1
ATOM 2544 N N . ALA A 1 317 ? 11.600 2.124 12.299 1.00 97.06 317 ALA A N 1
ATOM 2545 C CA . ALA A 1 317 ? 10.966 0.809 12.359 1.00 97.06 317 ALA A CA 1
ATOM 2546 C C . ALA A 1 317 ? 11.388 0.018 13.611 1.00 97.06 317 ALA A C 1
ATOM 2548 O O . ALA A 1 317 ? 10.538 -0.511 14.330 1.00 97.06 317 ALA A O 1
ATOM 2549 N N . LEU A 1 318 ? 12.686 -0.025 13.931 1.00 97.25 318 LEU A N 1
ATOM 2550 C CA . LEU A 1 318 ? 13.196 -0.710 15.126 1.00 97.25 318 LEU A CA 1
ATOM 2551 C C . LEU A 1 318 ? 12.632 -0.112 16.425 1.00 97.25 318 LEU A C 1
ATOM 2553 O O . LEU A 1 318 ? 12.258 -0.855 17.338 1.00 97.25 318 LEU A O 1
ATOM 2557 N N . LEU A 1 319 ? 12.487 1.216 16.498 1.00 96.81 319 LEU A N 1
ATOM 2558 C CA . LEU A 1 319 ? 11.885 1.889 17.654 1.00 96.81 319 LEU A CA 1
ATOM 2559 C C . LEU A 1 319 ? 10.424 1.466 17.883 1.00 96.81 319 LEU A C 1
ATOM 2561 O O . LEU A 1 319 ? 9.988 1.447 19.038 1.00 96.81 319 LEU A O 1
ATOM 2565 N N . LEU A 1 320 ? 9.679 1.086 16.835 1.00 96.06 320 LEU A N 1
ATOM 2566 C CA . LEU A 1 320 ? 8.291 0.615 16.947 1.00 96.06 320 LEU A CA 1
ATOM 2567 C C . LEU A 1 320 ? 8.170 -0.731 17.676 1.00 96.06 320 LEU A C 1
ATOM 2569 O O . LEU A 1 320 ? 7.134 -1.009 18.288 1.00 96.06 320 LEU A O 1
ATOM 2573 N N . LEU A 1 321 ? 9.208 -1.571 17.665 1.00 94.50 321 LEU A N 1
ATOM 2574 C CA . LEU A 1 321 ? 9.155 -2.897 18.285 1.00 94.50 321 LEU A CA 1
ATOM 2575 C C . LEU A 1 321 ? 9.123 -2.827 19.818 1.00 94.50 321 LEU A C 1
ATOM 2577 O O . LEU A 1 321 ? 8.401 -3.594 20.466 1.00 94.50 321 LEU A O 1
ATOM 2581 N N . SER A 1 322 ? 9.854 -1.884 20.415 1.00 92.44 322 SER A N 1
ATOM 2582 C CA . SER A 1 322 ? 9.939 -1.732 21.870 1.00 92.44 322 SER A CA 1
ATOM 2583 C C . SER A 1 322 ? 8.815 -0.857 22.421 1.00 92.44 322 SER A C 1
ATOM 2585 O O . SER A 1 322 ? 8.591 0.263 21.976 1.00 92.44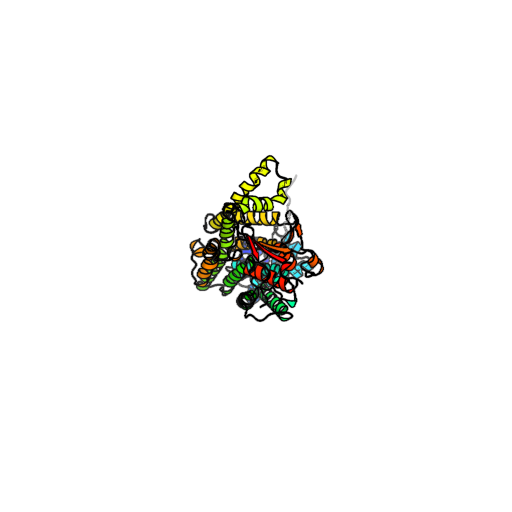 322 SER A O 1
ATOM 2587 N N . ARG A 1 323 ? 8.141 -1.334 23.475 1.00 91.88 323 ARG A N 1
ATOM 2588 C CA . ARG A 1 323 ? 7.047 -0.601 24.140 1.00 91.88 323 ARG A CA 1
ATOM 2589 C C . ARG A 1 323 ? 7.489 0.752 24.714 1.00 91.88 323 ARG A C 1
ATOM 2591 O O . ARG A 1 323 ? 6.653 1.637 24.841 1.00 91.88 323 ARG A O 1
ATOM 2598 N N . ARG A 1 324 ? 8.776 0.906 25.053 1.00 93.19 324 ARG A N 1
ATOM 2599 C CA . ARG A 1 324 ? 9.330 2.144 25.629 1.00 93.19 324 ARG A CA 1
ATOM 2600 C C . ARG A 1 324 ? 9.582 3.216 24.570 1.00 93.19 324 ARG A C 1
ATOM 2602 O O . ARG A 1 324 ? 9.330 4.386 24.818 1.00 93.19 324 ARG A O 1
ATOM 2609 N N . THR A 1 325 ? 10.049 2.816 23.390 1.00 95.12 325 THR A N 1
ATOM 2610 C CA . THR A 1 325 ? 10.452 3.733 22.309 1.00 95.12 325 THR A CA 1
ATOM 2611 C C . THR A 1 325 ? 9.385 3.914 21.234 1.00 95.12 325 THR A C 1
ATOM 2613 O O . THR A 1 325 ? 9.516 4.784 20.379 1.00 95.12 325 THR A O 1
ATOM 2616 N N . ARG A 1 326 ? 8.308 3.123 21.271 1.00 94.94 326 ARG A N 1
ATOM 2617 C CA . ARG A 1 326 ? 7.283 3.080 20.222 1.00 94.94 326 ARG A CA 1
ATOM 2618 C C . ARG A 1 326 ? 6.670 4.433 19.891 1.00 94.94 326 ARG A C 1
ATOM 2620 O O . ARG A 1 326 ? 6.423 4.699 18.724 1.00 94.94 326 ARG A O 1
ATOM 2627 N N . ALA A 1 327 ? 6.427 5.281 20.891 1.00 95.56 327 ALA A N 1
ATOM 2628 C CA . ALA A 1 327 ? 5.876 6.614 20.651 1.00 95.56 327 ALA A CA 1
ATOM 2629 C C . ALA A 1 327 ? 6.816 7.461 19.778 1.00 95.56 327 ALA A C 1
ATOM 2631 O O . ALA A 1 327 ? 6.358 8.069 18.816 1.00 95.56 327 ALA A O 1
ATOM 2632 N N . LEU A 1 328 ? 8.124 7.425 20.058 1.00 96.69 328 LEU A N 1
ATOM 2633 C CA . LEU A 1 328 ? 9.132 8.089 19.234 1.00 96.69 328 LEU A CA 1
ATOM 2634 C C . LEU A 1 328 ? 9.177 7.495 17.822 1.00 96.69 328 LEU A C 1
ATOM 2636 O O . LEU A 1 328 ? 9.192 8.251 16.861 1.00 96.69 328 LEU A O 1
ATOM 2640 N N . GLY A 1 329 ? 9.130 6.164 17.691 1.00 96.94 329 GLY A N 1
ATOM 2641 C CA . GLY A 1 329 ? 9.072 5.499 16.384 1.00 96.94 329 GLY A CA 1
ATOM 2642 C C . GLY A 1 329 ? 7.861 5.933 15.551 1.00 96.94 329 GLY A C 1
ATOM 2643 O O . GLY A 1 329 ? 8.014 6.264 14.380 1.00 96.94 329 GLY A O 1
ATOM 2644 N N . VAL A 1 330 ? 6.669 6.013 16.161 1.00 97.56 330 VAL A N 1
ATOM 2645 C CA . VAL A 1 330 ? 5.449 6.482 15.478 1.00 97.56 330 VAL A CA 1
ATOM 2646 C C . VAL A 1 330 ? 5.613 7.925 15.012 1.00 97.56 330 VAL A C 1
ATOM 2648 O O . VAL A 1 330 ? 5.287 8.226 13.866 1.00 97.56 330 VAL A O 1
ATOM 2651 N N . LEU A 1 331 ? 6.132 8.810 15.869 1.00 97.31 331 LEU A N 1
ATOM 2652 C CA . LEU A 1 331 ? 6.357 10.210 15.509 1.00 97.31 331 LEU A CA 1
ATOM 2653 C C . LEU A 1 331 ? 7.388 10.341 14.384 1.00 97.31 331 LEU A C 1
ATOM 2655 O O . LEU A 1 331 ? 7.121 11.035 13.414 1.00 97.31 331 LEU A O 1
ATOM 2659 N N . LEU A 1 332 ? 8.518 9.636 14.469 1.00 97.12 332 LEU A N 1
ATOM 2660 C CA . LEU A 1 332 ? 9.588 9.690 13.473 1.00 97.12 332 LEU A CA 1
ATOM 2661 C C . LEU A 1 332 ? 9.116 9.216 12.092 1.00 97.12 332 LEU A C 1
ATOM 2663 O O . LEU A 1 332 ? 9.293 9.922 11.102 1.00 97.12 332 LEU A O 1
ATOM 2667 N N . VAL A 1 333 ? 8.455 8.056 12.036 1.00 96.88 333 VAL A N 1
ATOM 2668 C CA . VAL A 1 333 ? 7.907 7.498 10.792 1.00 96.88 333 VAL A CA 1
ATOM 2669 C C . VAL A 1 333 ? 6.788 8.382 10.233 1.00 96.88 333 VAL A C 1
ATOM 2671 O O . VAL A 1 333 ? 6.723 8.604 9.026 1.00 96.88 333 VAL A O 1
ATOM 2674 N N . THR A 1 334 ? 5.936 8.949 11.095 1.00 97.75 334 THR A N 1
ATOM 2675 C CA . THR A 1 334 ? 4.905 9.910 10.667 1.00 97.75 334 THR A CA 1
ATOM 2676 C C . THR A 1 334 ? 5.541 11.156 10.059 1.00 97.75 334 THR A C 1
ATOM 2678 O O . THR A 1 334 ? 5.158 11.551 8.963 1.00 97.75 334 THR A O 1
ATOM 2681 N N . SER A 1 335 ? 6.541 11.744 10.721 1.00 96.94 335 SER A N 1
ATOM 2682 C CA . SER A 1 335 ? 7.263 12.916 10.219 1.00 96.94 335 SER A CA 1
ATOM 2683 C C . SER A 1 335 ? 7.927 12.643 8.872 1.00 96.94 335 SER A C 1
ATOM 2685 O O . SER A 1 335 ? 7.824 13.467 7.966 1.00 96.94 335 SER A O 1
ATOM 2687 N N . MET A 1 336 ? 8.544 11.469 8.704 1.00 95.69 336 MET A N 1
ATOM 2688 C CA . MET A 1 336 ? 9.111 11.042 7.425 1.00 95.69 336 MET A CA 1
ATOM 2689 C C . MET A 1 336 ? 8.037 10.964 6.329 1.00 95.69 336 MET A C 1
ATOM 2691 O O . MET A 1 336 ? 8.241 11.497 5.244 1.00 95.69 336 MET A O 1
ATOM 2695 N N . HIS A 1 337 ? 6.880 10.350 6.590 1.00 96.00 337 HIS A N 1
ATOM 2696 C CA . HIS A 1 337 ? 5.804 10.286 5.596 1.00 96.00 337 HIS A CA 1
ATOM 2697 C C . HIS A 1 337 ? 5.196 11.656 5.279 1.00 96.00 337 HIS A C 1
ATOM 2699 O O . HIS A 1 337 ? 4.893 11.925 4.119 1.00 96.00 337 HIS A O 1
ATOM 2705 N N . CYS A 1 338 ? 5.064 12.547 6.264 1.00 95.31 338 CYS A N 1
ATOM 2706 C CA . CYS A 1 338 ? 4.668 13.934 6.018 1.00 95.31 338 CYS A CA 1
ATOM 2707 C C . CYS A 1 338 ? 5.680 14.650 5.110 1.00 95.31 338 CYS A C 1
ATOM 2709 O O . CYS A 1 338 ? 5.278 15.368 4.200 1.00 95.31 338 CYS A O 1
ATOM 2711 N N . PHE A 1 339 ? 6.981 14.413 5.309 1.00 93.25 339 PHE A N 1
ATOM 2712 C CA . PHE A 1 339 ? 8.026 14.927 4.425 1.00 93.25 339 PHE A CA 1
ATOM 2713 C C . PHE A 1 339 ? 7.923 14.346 3.005 1.00 93.25 339 PHE A C 1
ATOM 2715 O O . PHE A 1 339 ? 7.982 15.098 2.038 1.00 93.25 339 PHE A O 1
ATOM 2722 N N . ILE A 1 340 ? 7.685 13.038 2.858 1.00 92.00 340 ILE A N 1
ATOM 2723 C CA . ILE A 1 340 ? 7.463 12.400 1.547 1.00 92.00 340 ILE A CA 1
ATOM 2724 C C . ILE A 1 340 ? 6.254 13.025 0.837 1.00 92.00 340 ILE A C 1
ATOM 2726 O O . ILE A 1 340 ? 6.345 13.355 -0.341 1.00 92.00 340 ILE A O 1
ATOM 2730 N N . LEU A 1 341 ? 5.136 13.228 1.541 1.00 92.62 341 LEU A N 1
ATOM 2731 C CA . LEU A 1 341 ? 3.945 13.876 0.979 1.00 92.62 341 LEU A CA 1
ATOM 2732 C C . LEU A 1 341 ? 4.217 15.326 0.562 1.00 92.62 341 LEU A C 1
ATOM 2734 O O . LEU A 1 341 ? 3.707 15.767 -0.462 1.00 92.62 341 LEU A O 1
ATOM 2738 N N . LEU A 1 342 ? 5.042 16.055 1.316 1.00 91.44 342 LEU A N 1
ATOM 2739 C CA . LEU A 1 342 ? 5.467 17.404 0.949 1.00 91.44 342 LEU A CA 1
ATOM 2740 C C . LEU A 1 342 ? 6.305 17.392 -0.345 1.00 91.44 342 LEU A C 1
ATOM 2742 O O . LEU A 1 342 ? 6.028 18.166 -1.256 1.00 91.44 342 LEU A O 1
ATOM 2746 N N . VAL A 1 343 ? 7.281 16.481 -0.444 1.00 90.31 343 VAL A N 1
ATOM 2747 C CA . VAL A 1 343 ? 8.203 16.344 -1.589 1.00 90.31 343 VAL A CA 1
ATOM 2748 C C . VAL A 1 343 ? 7.501 15.868 -2.861 1.00 90.31 343 VAL A C 1
ATOM 2750 O O . VAL A 1 343 ? 7.712 16.419 -3.936 1.00 90.31 343 VAL A O 1
ATOM 2753 N N . PHE A 1 344 ? 6.681 14.822 -2.776 1.00 87.56 344 PHE A N 1
ATOM 2754 C CA . PHE A 1 344 ? 5.958 14.274 -3.932 1.00 87.56 344 PHE A CA 1
ATOM 2755 C C . PHE A 1 344 ? 4.613 14.968 -4.160 1.00 87.56 344 PHE A C 1
ATOM 2757 O O . PHE A 1 344 ? 3.794 14.526 -4.965 1.00 87.56 344 PHE A O 1
ATOM 2764 N N . GLY A 1 345 ? 4.368 16.040 -3.416 1.00 84.44 345 GLY A N 1
ATOM 2765 C CA . GLY A 1 345 ? 3.146 16.807 -3.447 1.00 84.44 345 GLY A CA 1
ATOM 2766 C C . GLY A 1 345 ? 3.044 17.865 -4.519 1.00 84.44 345 GLY A C 1
ATOM 2767 O O . GLY A 1 345 ? 3.989 18.066 -5.280 1.00 84.44 345 GLY A O 1
ATOM 2768 N N . PRO A 1 346 ? 1.925 18.613 -4.498 1.00 83.25 346 PRO A N 1
ATOM 2769 C CA . PRO A 1 346 ? 1.765 19.840 -5.276 1.00 83.25 346 PRO A CA 1
ATOM 2770 C C . PRO A 1 346 ? 2.870 20.875 -5.017 1.00 83.25 346 PRO A C 1
ATOM 2772 O O . PRO A 1 346 ? 3.089 21.755 -5.837 1.00 83.25 346 PRO A O 1
ATOM 2775 N N . PHE A 1 347 ? 3.558 20.779 -3.875 1.00 83.38 347 PHE A N 1
ATOM 2776 C CA . PHE A 1 347 ? 4.656 21.667 -3.486 1.00 83.38 347 PHE A CA 1
ATOM 2777 C C . PHE A 1 347 ? 6.044 21.159 -3.909 1.00 83.38 347 PHE A C 1
ATOM 2779 O O . PHE A 1 347 ? 7.039 21.805 -3.591 1.00 83.38 347 PHE A O 1
ATOM 2786 N N . GLY A 1 348 ? 6.130 20.012 -4.588 1.00 88.19 348 GLY A N 1
ATOM 2787 C CA . GLY A 1 348 ? 7.393 19.442 -5.047 1.00 88.19 348 GLY A CA 1
ATOM 2788 C C . GLY A 1 348 ? 7.277 18.804 -6.429 1.00 88.19 348 GLY A C 1
ATOM 2789 O O . GLY A 1 348 ? 6.919 19.479 -7.387 1.00 88.19 348 GLY A O 1
ATOM 2790 N N . HIS A 1 349 ? 7.601 17.515 -6.556 1.00 86.50 349 HIS A N 1
ATOM 2791 C CA . HIS A 1 349 ? 7.710 16.837 -7.859 1.00 86.50 349 HIS A CA 1
ATOM 2792 C C . HIS A 1 349 ? 6.375 16.590 -8.575 1.00 86.50 349 HIS A C 1
ATOM 2794 O O . HIS A 1 349 ? 6.368 16.472 -9.794 1.00 86.50 349 HIS A O 1
ATOM 2800 N N . SER A 1 350 ? 5.261 16.446 -7.843 1.00 83.19 350 SER A N 1
ATOM 2801 C CA . SER A 1 350 ? 3.914 16.186 -8.392 1.00 83.19 350 SER A CA 1
ATOM 2802 C C . SER A 1 350 ? 3.832 15.099 -9.495 1.00 83.19 350 SER A C 1
ATOM 2804 O O . SER A 1 350 ? 3.055 15.220 -10.439 1.00 83.19 350 SER A O 1
ATOM 2806 N N . PHE A 1 351 ? 4.637 14.033 -9.390 1.00 71.25 351 PHE A N 1
ATOM 2807 C CA . PHE A 1 351 ? 4.865 13.069 -10.483 1.00 71.25 351 PHE A CA 1
ATOM 2808 C C . PHE A 1 351 ? 4.141 11.716 -10.323 1.00 71.25 351 PHE A C 1
ATOM 2810 O O . PHE A 1 351 ? 4.007 10.972 -11.289 1.00 71.25 351 PHE A O 1
ATOM 2817 N N . ASN A 1 352 ? 3.676 11.353 -9.122 1.00 75.75 352 ASN A N 1
ATOM 2818 C CA . ASN A 1 352 ? 3.018 10.060 -8.896 1.00 75.75 352 ASN A CA 1
ATOM 2819 C C . ASN A 1 352 ? 1.841 10.191 -7.919 1.00 75.75 352 ASN A C 1
ATOM 2821 O O . ASN A 1 352 ? 2.018 10.236 -6.700 1.00 75.75 352 ASN A O 1
ATOM 2825 N N . HIS A 1 353 ? 0.623 10.205 -8.460 1.00 78.19 353 HIS A N 1
ATOM 2826 C CA . HIS A 1 353 ? -0.601 10.353 -7.674 1.00 78.19 353 HIS A CA 1
ATOM 2827 C C . HIS A 1 353 ? -0.875 9.153 -6.754 1.00 78.19 353 HIS A C 1
ATOM 2829 O O . HIS A 1 353 ? -1.415 9.319 -5.659 1.00 78.19 353 HIS A O 1
ATOM 2835 N N . SER A 1 354 ? -0.469 7.939 -7.146 1.00 76.25 354 SER A N 1
ATOM 2836 C CA . SER A 1 354 ? -0.694 6.736 -6.331 1.00 76.25 354 SER A CA 1
ATOM 2837 C C . SER A 1 354 ? 0.099 6.767 -5.011 1.00 76.25 354 SER A C 1
ATOM 2839 O O . SER A 1 354 ? -0.406 6.322 -3.974 1.00 76.25 354 SER A O 1
ATOM 2841 N N . VAL A 1 355 ? 1.284 7.398 -5.009 1.00 82.25 355 VAL A N 1
ATOM 2842 C CA . VAL A 1 355 ? 2.165 7.554 -3.833 1.00 82.25 355 VAL A CA 1
ATOM 2843 C C . VAL A 1 355 ? 1.474 8.297 -2.696 1.00 82.25 355 VAL A C 1
ATOM 2845 O O . VAL A 1 355 ? 1.695 7.960 -1.532 1.00 82.25 355 VAL A O 1
ATOM 2848 N N . TRP A 1 356 ? 0.606 9.260 -3.006 1.00 87.38 356 TRP A N 1
ATOM 2849 C CA . TRP A 1 356 ? -0.128 10.025 -1.999 1.00 87.38 356 TRP A CA 1
ATOM 2850 C C . TRP A 1 356 ? -1.033 9.140 -1.155 1.00 87.38 356 TRP A C 1
ATOM 2852 O O . TRP A 1 356 ? -0.906 9.092 0.071 1.00 87.38 356 TRP A O 1
ATOM 2862 N N . SER A 1 357 ? -1.915 8.398 -1.825 1.00 89.12 357 SER A N 1
ATOM 2863 C CA . SER A 1 357 ? -2.873 7.520 -1.154 1.00 89.12 357 SER A CA 1
ATOM 2864 C C . SER A 1 357 ? -2.170 6.466 -0.296 1.00 89.12 357 SER A C 1
ATOM 2866 O O . SER A 1 357 ? -2.573 6.225 0.845 1.00 89.12 357 SER A O 1
ATOM 2868 N N . TRP A 1 358 ? -1.057 5.913 -0.791 1.00 92.44 358 TRP A N 1
ATOM 2869 C CA . TRP A 1 358 ? -0.279 4.925 -0.058 1.00 92.44 358 TRP A CA 1
ATOM 2870 C C . TRP A 1 358 ? 0.411 5.528 1.171 1.00 92.44 358 TRP A C 1
ATOM 2872 O O . TRP A 1 358 ? 0.300 4.966 2.256 1.00 92.44 358 TRP A O 1
ATOM 2882 N N . ASN A 1 359 ? 1.047 6.699 1.063 1.00 94.62 359 ASN A N 1
ATOM 2883 C CA . ASN A 1 359 ? 1.724 7.335 2.202 1.00 94.62 359 ASN A CA 1
ATOM 2884 C C . ASN A 1 359 ? 0.750 7.763 3.308 1.00 94.62 359 ASN A C 1
ATOM 2886 O O . ASN A 1 359 ? 1.032 7.549 4.489 1.00 94.62 359 ASN A O 1
ATOM 2890 N N . VAL A 1 360 ? -0.421 8.301 2.949 1.00 95.19 360 VAL A N 1
ATOM 2891 C CA . VAL A 1 360 ? -1.476 8.621 3.928 1.00 95.19 360 VAL A CA 1
ATOM 2892 C C . VAL A 1 360 ? -1.948 7.353 4.645 1.00 95.19 360 VAL A C 1
ATOM 2894 O O . VAL A 1 360 ? -2.076 7.340 5.874 1.00 95.19 360 VAL A O 1
ATOM 2897 N N . ALA A 1 361 ? -2.144 6.259 3.903 1.00 96.62 361 ALA A N 1
ATOM 2898 C CA . ALA A 1 361 ? -2.500 4.971 4.486 1.00 96.62 361 ALA A CA 1
ATOM 2899 C C . ALA A 1 361 ? -1.400 4.436 5.419 1.00 96.62 361 ALA A C 1
ATOM 2901 O O . ALA A 1 361 ? -1.711 3.983 6.518 1.00 96.62 361 ALA A O 1
ATOM 2902 N N . MET A 1 362 ? -0.121 4.553 5.045 1.00 97.38 362 MET A N 1
ATOM 2903 C CA . MET A 1 362 ? 1.015 4.122 5.870 1.00 97.38 362 MET A CA 1
ATOM 2904 C C . MET A 1 362 ? 1.082 4.857 7.213 1.00 97.38 362 MET A C 1
ATOM 2906 O O . MET A 1 362 ? 1.319 4.215 8.241 1.00 97.38 362 MET A O 1
ATOM 2910 N N . ILE A 1 363 ? 0.793 6.165 7.244 1.00 98.06 363 ILE A N 1
ATOM 2911 C CA . ILE A 1 363 ? 0.648 6.911 8.505 1.00 98.06 363 ILE A CA 1
ATOM 2912 C C . ILE A 1 363 ? -0.475 6.290 9.339 1.00 98.06 363 ILE A C 1
ATOM 2914 O O . ILE A 1 363 ? -0.253 5.893 10.483 1.00 98.06 363 ILE A O 1
ATOM 2918 N N . ALA A 1 364 ? -1.673 6.132 8.774 1.00 98.12 364 ALA A N 1
ATOM 2919 C CA . ALA A 1 364 ? -2.801 5.557 9.503 1.00 98.12 364 ALA A CA 1
ATOM 2920 C C . ALA A 1 364 ? -2.498 4.139 10.028 1.00 98.12 364 ALA A C 1
ATOM 2922 O O . ALA A 1 364 ? -2.782 3.833 11.188 1.00 98.12 364 ALA A O 1
ATOM 2923 N N . PHE A 1 365 ? -1.853 3.290 9.225 1.00 98.19 365 PHE A N 1
ATOM 2924 C CA . PHE A 1 365 ? -1.424 1.952 9.625 1.00 98.19 365 PHE A CA 1
ATOM 2925 C C . PHE A 1 365 ? -0.417 1.985 10.779 1.00 98.19 365 PHE A C 1
ATOM 2927 O O . PHE A 1 365 ? -0.564 1.217 11.733 1.00 98.19 365 PHE A O 1
ATOM 2934 N N . CYS A 1 366 ? 0.552 2.907 10.745 1.00 97.31 366 CYS A N 1
ATOM 2935 C CA . CYS A 1 366 ? 1.510 3.116 11.830 1.00 97.31 366 CYS A CA 1
ATOM 2936 C C . CYS A 1 366 ? 0.788 3.383 13.158 1.00 97.31 366 CYS A C 1
ATOM 2938 O O . CYS A 1 366 ? 1.006 2.704 14.167 1.00 97.31 366 CYS A O 1
ATOM 2940 N N . TRP A 1 367 ? -0.144 4.334 13.149 1.00 97.56 367 TRP A N 1
ATOM 2941 C CA . TRP A 1 367 ? -0.889 4.720 14.342 1.00 97.56 367 TRP A CA 1
ATOM 2942 C C . TRP A 1 367 ? -1.798 3.590 14.842 1.00 97.56 367 TRP A C 1
ATOM 2944 O O . TRP A 1 367 ? -1.805 3.275 16.036 1.00 97.56 367 TRP A O 1
ATOM 2954 N N . LEU A 1 368 ? -2.515 2.917 13.941 1.00 96.12 368 LEU A N 1
ATOM 2955 C CA . LEU A 1 368 ? -3.432 1.832 14.292 1.00 96.12 368 LEU A CA 1
ATOM 2956 C C . LEU A 1 368 ? -2.711 0.602 14.859 1.00 96.12 368 LEU A C 1
ATOM 2958 O O . LEU A 1 368 ? -3.204 0.004 15.823 1.00 96.12 368 LEU A O 1
ATOM 2962 N N . CYS A 1 369 ? -1.537 0.249 14.332 1.00 95.31 369 CYS A N 1
ATOM 2963 C CA . CYS A 1 369 ? -0.754 -0.883 14.829 1.00 95.31 369 CYS A CA 1
ATOM 2964 C C . CYS A 1 369 ? 0.013 -0.552 16.113 1.00 95.31 369 CYS A C 1
ATOM 2966 O O . CYS A 1 369 ? 0.018 -1.359 17.049 1.00 95.31 369 CYS A O 1
ATOM 2968 N N . PHE A 1 370 ? 0.623 0.633 16.200 1.00 95.56 370 PHE A N 1
ATOM 2969 C CA . PHE A 1 370 ? 1.661 0.895 17.197 1.00 95.56 370 PHE A CA 1
ATOM 2970 C C . PHE A 1 370 ? 1.282 1.945 18.255 1.00 95.56 370 PHE A C 1
ATOM 2972 O O . PHE A 1 370 ? 1.658 1.791 19.422 1.00 95.56 370 PHE A O 1
ATOM 2979 N N . TRP A 1 371 ? 0.506 2.983 17.929 1.00 95.56 371 TRP A N 1
ATOM 2980 C CA . TRP A 1 371 ? 0.246 4.072 18.881 1.00 95.56 371 TRP A CA 1
ATOM 2981 C C . TRP A 1 371 ? -0.463 3.574 20.143 1.00 95.56 371 TRP A C 1
ATOM 2983 O O . TRP A 1 371 ? -1.560 3.020 20.060 1.00 95.56 371 TRP A O 1
ATOM 2993 N N . ARG A 1 372 ? 0.158 3.765 21.317 1.00 88.56 372 ARG A N 1
ATOM 2994 C CA . ARG A 1 372 ? -0.360 3.350 22.641 1.00 88.56 372 ARG A CA 1
ATOM 2995 C C . ARG A 1 372 ? -0.868 1.899 22.693 1.00 88.56 372 ARG A C 1
ATOM 2997 O O . ARG A 1 372 ? -1.808 1.586 23.419 1.00 88.56 372 ARG A O 1
ATOM 3004 N N . ASN A 1 373 ? -0.276 1.002 21.908 1.00 86.50 373 ASN A N 1
ATOM 3005 C CA . ASN A 1 373 ? -0.679 -0.399 21.884 1.00 86.50 373 ASN A CA 1
ATOM 3006 C C . ASN A 1 373 ? 0.146 -1.225 22.881 1.00 86.50 373 ASN A C 1
ATOM 3008 O O . ASN A 1 373 ? 1.190 -1.762 22.529 1.00 86.50 373 ASN A O 1
ATOM 3012 N N . SER A 1 374 ? -0.289 -1.332 24.134 1.00 80.88 374 SER A N 1
ATOM 3013 C CA . SER A 1 374 ? 0.432 -2.110 25.155 1.00 80.88 374 SER A CA 1
ATOM 3014 C C . SER A 1 374 ? 0.280 -3.630 25.002 1.00 80.88 374 SER A C 1
ATOM 3016 O O . SER A 1 374 ? 1.060 -4.376 25.596 1.00 80.88 374 SER A O 1
ATOM 3018 N N . ALA A 1 375 ? -0.666 -4.096 24.177 1.00 79.06 375 ALA A N 1
ATOM 3019 C CA . ALA A 1 375 ? -1.006 -5.512 24.043 1.00 79.06 375 ALA A CA 1
ATOM 3020 C C . ALA A 1 375 ? 0.085 -6.355 23.358 1.00 79.06 375 ALA A C 1
ATOM 3022 O O . ALA A 1 375 ? 0.111 -7.567 23.540 1.00 79.06 375 ALA A O 1
ATOM 3023 N N . MET A 1 376 ? 0.990 -5.734 22.591 1.00 84.69 376 MET A N 1
ATOM 3024 C CA . MET A 1 376 ? 2.012 -6.439 21.805 1.00 84.69 376 MET A CA 1
ATOM 3025 C C . MET A 1 376 ? 3.428 -5.977 22.151 1.00 84.69 376 MET A C 1
ATOM 3027 O O . MET A 1 376 ? 3.741 -4.779 22.133 1.00 84.69 376 MET A O 1
ATOM 3031 N N . GLY A 1 377 ? 4.299 -6.931 22.481 1.00 87.00 377 GLY A N 1
ATOM 3032 C CA . GLY A 1 377 ? 5.749 -6.738 22.530 1.00 87.00 377 GLY A CA 1
ATOM 3033 C C . GLY A 1 377 ? 6.426 -7.095 21.203 1.00 87.00 377 GLY A C 1
ATOM 3034 O O . GLY A 1 377 ? 5.781 -7.571 20.273 1.00 87.00 377 GLY A O 1
ATOM 3035 N N . TRP A 1 378 ? 7.744 -6.905 21.126 1.00 92.31 378 TRP A N 1
ATOM 3036 C CA . TRP A 1 378 ? 8.526 -7.243 19.929 1.00 92.31 378 TRP A CA 1
ATOM 3037 C C . TRP A 1 378 ? 8.447 -8.735 19.568 1.00 92.31 378 TRP A C 1
ATOM 3039 O O . TRP A 1 378 ? 8.376 -9.073 18.391 1.00 92.31 378 TRP A O 1
ATOM 3049 N N . ARG A 1 379 ? 8.398 -9.629 20.571 1.00 92.44 379 ARG A N 1
ATOM 3050 C CA . ARG A 1 379 ? 8.265 -11.082 20.359 1.00 92.44 379 ARG A CA 1
ATOM 3051 C C . ARG A 1 379 ? 6.949 -11.442 19.686 1.00 92.44 379 ARG A C 1
ATOM 3053 O O . ARG A 1 379 ? 6.943 -12.282 18.794 1.00 92.44 379 ARG A O 1
ATOM 3060 N N . ASP A 1 380 ? 5.858 -10.794 20.097 1.00 91.00 380 ASP A N 1
ATOM 3061 C CA . ASP A 1 380 ? 4.548 -11.031 19.495 1.00 91.00 380 ASP A CA 1
ATOM 3062 C C . ASP A 1 380 ? 4.571 -10.638 18.013 1.00 91.00 380 ASP A C 1
ATOM 3064 O O . ASP A 1 380 ? 4.050 -11.388 17.200 1.00 91.00 380 ASP A O 1
ATOM 3068 N N . VAL A 1 381 ? 5.235 -9.529 17.658 1.00 93.81 381 VAL A N 1
ATOM 3069 C CA . VAL A 1 381 ? 5.366 -9.053 16.267 1.00 93.81 381 VAL A CA 1
ATOM 3070 C C . VAL A 1 381 ? 6.262 -9.966 15.424 1.00 93.81 381 VAL A C 1
ATOM 3072 O O . VAL A 1 381 ? 5.849 -10.389 14.348 1.00 93.81 381 VAL A O 1
ATOM 3075 N N . LEU A 1 382 ? 7.473 -10.276 15.898 1.00 94.31 382 LEU A N 1
ATOM 3076 C CA . LEU A 1 382 ? 8.490 -10.946 15.080 1.00 94.31 382 LEU A CA 1
ATOM 3077 C C . LEU A 1 382 ? 8.365 -12.473 15.064 1.00 94.31 382 LEU A C 1
ATOM 3079 O O . LEU A 1 382 ? 8.632 -13.087 14.038 1.00 94.31 382 LEU A O 1
ATOM 3083 N N . TRP A 1 383 ? 7.968 -13.103 16.172 1.00 89.56 383 TRP A N 1
ATOM 3084 C CA . TRP A 1 383 ? 7.963 -14.569 16.276 1.00 89.56 383 TRP A CA 1
ATOM 3085 C C . TRP A 1 383 ? 6.581 -15.186 16.032 1.00 89.56 383 TRP A C 1
ATOM 3087 O O . TRP A 1 383 ? 6.483 -16.324 15.569 1.00 89.56 383 TRP A O 1
ATOM 3097 N N . GLY A 1 384 ? 5.517 -14.423 16.309 1.00 81.62 384 GLY A N 1
ATOM 3098 C CA . GLY A 1 384 ? 4.130 -14.827 16.087 1.00 81.62 384 GLY A CA 1
ATOM 3099 C C . GLY A 1 384 ? 3.697 -16.095 16.832 1.00 81.62 384 GLY A C 1
ATOM 3100 O O . GLY A 1 384 ? 4.487 -16.780 17.480 1.00 81.62 384 GLY A O 1
ATOM 3101 N N . ARG A 1 385 ? 2.401 -16.426 16.768 1.00 79.25 385 ARG A N 1
ATOM 3102 C CA . ARG A 1 385 ? 1.845 -17.634 17.425 1.00 79.25 385 ARG A CA 1
ATOM 3103 C C . ARG A 1 385 ? 1.249 -18.662 16.458 1.00 79.25 385 ARG A C 1
ATOM 3105 O O . ARG A 1 385 ? 1.029 -19.796 16.861 1.00 79.25 385 ARG A O 1
ATOM 3112 N N . GLY A 1 386 ? 1.034 -18.305 15.188 1.00 87.44 386 GLY A N 1
ATOM 3113 C CA . GLY A 1 386 ? 0.407 -19.168 14.177 1.00 87.44 386 GLY A CA 1
ATOM 3114 C C . GLY A 1 386 ? 1.259 -19.376 12.923 1.00 87.44 386 GLY A C 1
ATOM 3115 O O . GLY A 1 386 ? 2.146 -18.576 12.628 1.00 87.44 386 GLY A O 1
ATOM 3116 N N . ALA A 1 387 ? 0.964 -20.437 12.165 1.00 93.38 387 ALA A N 1
ATOM 3117 C CA . ALA A 1 387 ? 1.684 -20.781 10.935 1.00 93.38 387 ALA A CA 1
ATOM 3118 C C . ALA A 1 387 ? 1.602 -19.674 9.871 1.00 93.38 387 ALA A C 1
ATOM 3120 O O . ALA A 1 387 ? 2.621 -19.317 9.291 1.00 93.38 387 ALA A O 1
ATOM 3121 N N . VAL A 1 388 ? 0.422 -19.070 9.678 1.00 95.31 388 VAL A N 1
ATOM 3122 C CA . VAL A 1 388 ? 0.234 -17.981 8.700 1.00 95.31 388 VAL A CA 1
ATOM 3123 C C . VAL A 1 388 ? 1.057 -16.745 9.065 1.00 95.31 388 VAL A C 1
ATOM 3125 O O . VAL A 1 388 ? 1.683 -16.143 8.197 1.00 95.31 388 VAL A O 1
ATOM 3128 N N . HIS A 1 389 ? 1.127 -16.393 10.354 1.00 95.19 389 HIS A N 1
ATOM 3129 C CA . HIS A 1 389 ? 1.992 -15.304 10.815 1.00 95.19 389 HIS A CA 1
ATOM 3130 C C . HIS A 1 389 ? 3.457 -15.645 10.552 1.00 95.19 389 HIS A C 1
ATOM 3132 O O . HIS A 1 389 ? 4.139 -14.860 9.912 1.00 95.19 389 HIS A O 1
ATOM 3138 N N . LYS A 1 390 ? 3.930 -16.834 10.945 1.00 95.56 390 LYS A N 1
ATOM 3139 C CA . LYS A 1 390 ? 5.316 -17.255 10.683 1.00 95.56 390 LYS A CA 1
ATOM 3140 C C . LYS A 1 390 ? 5.666 -17.204 9.195 1.00 95.56 390 LYS A C 1
ATOM 3142 O O . LYS A 1 390 ? 6.710 -16.668 8.848 1.00 95.56 390 LYS A O 1
ATOM 3147 N N . LEU A 1 391 ? 4.780 -17.695 8.328 1.00 96.62 391 LEU A N 1
ATOM 3148 C CA . LEU A 1 391 ? 4.951 -17.613 6.878 1.00 96.62 391 LEU A CA 1
ATOM 3149 C C . LEU A 1 391 ? 5.025 -16.156 6.405 1.00 96.62 391 LEU A C 1
ATOM 3151 O O . LEU A 1 391 ? 5.909 -15.810 5.632 1.00 96.62 391 LEU A O 1
ATOM 3155 N N . THR A 1 392 ? 4.151 -15.289 6.919 1.00 97.06 392 THR A N 1
ATOM 3156 C CA . THR A 1 392 ? 4.175 -13.849 6.615 1.00 97.06 392 THR A CA 1
ATOM 3157 C C . THR A 1 392 ? 5.488 -13.212 7.059 1.00 97.06 392 THR A C 1
ATOM 3159 O O . THR A 1 392 ? 6.088 -12.471 6.290 1.00 97.06 392 THR A O 1
ATOM 3162 N N . THR A 1 393 ? 5.982 -13.536 8.257 1.00 97.12 393 THR A N 1
ATOM 3163 C CA . THR A 1 393 ? 7.295 -13.082 8.729 1.00 97.12 393 THR A CA 1
ATOM 3164 C C . THR A 1 393 ? 8.404 -13.568 7.803 1.00 97.12 393 THR A C 1
ATOM 3166 O O . THR A 1 393 ? 9.266 -12.779 7.444 1.00 97.12 393 THR A O 1
ATOM 3169 N N . VAL A 1 394 ? 8.397 -14.832 7.374 1.00 97.31 394 VAL A N 1
ATOM 3170 C CA . VAL A 1 394 ? 9.408 -15.334 6.430 1.00 97.31 394 VAL A CA 1
ATOM 3171 C C . VAL A 1 394 ? 9.354 -14.544 5.124 1.00 97.31 394 VAL A C 1
ATOM 3173 O O . VAL A 1 394 ? 10.370 -13.993 4.715 1.00 97.31 394 VAL A O 1
ATOM 3176 N N . ILE A 1 395 ? 8.175 -14.414 4.515 1.00 97.69 395 ILE A N 1
ATOM 3177 C CA . ILE A 1 395 ? 7.996 -13.729 3.229 1.00 97.69 395 ILE A CA 1
ATOM 3178 C C . ILE A 1 395 ? 8.401 -12.251 3.299 1.00 97.69 395 ILE A C 1
ATOM 3180 O O . ILE A 1 395 ? 9.083 -11.769 2.406 1.00 97.69 395 ILE A O 1
ATOM 3184 N N . PHE A 1 396 ? 7.995 -11.525 4.341 1.00 97.81 396 PHE A N 1
ATOM 3185 C CA . PHE A 1 396 ? 8.190 -10.074 4.408 1.00 97.81 396 PHE A CA 1
ATOM 3186 C C . PHE A 1 396 ? 9.479 -9.661 5.120 1.00 97.81 396 PHE A C 1
ATOM 3188 O O . PHE A 1 396 ? 10.035 -8.613 4.815 1.00 97.81 396 PHE A O 1
ATOM 3195 N N . LEU A 1 397 ? 9.973 -10.453 6.072 1.00 96.19 397 LEU A N 1
ATOM 3196 C CA . LEU A 1 397 ? 11.156 -10.102 6.856 1.00 96.19 397 LEU A CA 1
ATOM 3197 C C . LEU A 1 397 ? 12.404 -10.882 6.445 1.00 96.19 397 LEU A C 1
ATOM 3199 O O . LEU A 1 397 ? 13.485 -10.329 6.569 1.00 96.19 397 LEU A O 1
ATOM 3203 N N . VAL A 1 398 ? 12.291 -12.126 5.967 1.00 96.69 398 VAL A N 1
ATOM 3204 C CA . VAL A 1 398 ? 13.462 -12.970 5.658 1.00 96.69 398 VAL A CA 1
ATOM 3205 C C . VAL A 1 398 ? 13.751 -13.023 4.160 1.00 96.69 398 VAL A C 1
ATOM 3207 O O . VAL A 1 398 ? 14.891 -12.799 3.765 1.00 96.69 398 VAL A O 1
ATOM 3210 N N . MET A 1 399 ? 12.743 -13.268 3.316 1.00 97.88 399 MET A N 1
ATOM 3211 C CA . MET A 1 399 ? 12.936 -13.377 1.862 1.00 97.88 399 MET A CA 1
ATOM 3212 C C . MET A 1 399 ? 13.598 -12.145 1.231 1.00 97.88 399 MET A C 1
ATOM 3214 O O . MET A 1 399 ? 14.413 -12.350 0.332 1.00 97.88 399 MET A O 1
ATOM 3218 N N . PRO A 1 400 ? 13.381 -10.897 1.702 1.00 97.31 400 PRO A N 1
ATOM 3219 C CA . PRO A 1 400 ? 14.070 -9.752 1.119 1.00 97.31 400 PRO A CA 1
ATOM 3220 C C . PRO A 1 400 ? 15.601 -9.808 1.181 1.00 97.31 400 PRO A C 1
ATOM 3222 O O . PRO A 1 400 ? 16.250 -9.201 0.332 1.00 97.31 400 PRO A O 1
ATOM 3225 N N . ILE A 1 401 ? 16.190 -10.592 2.098 1.00 96.12 401 ILE A N 1
ATOM 3226 C CA . ILE A 1 401 ? 17.642 -10.854 2.142 1.00 96.12 401 ILE A CA 1
ATOM 3227 C C . ILE A 1 401 ? 18.130 -11.432 0.807 1.00 96.12 401 ILE A C 1
ATOM 3229 O O . ILE A 1 401 ? 19.205 -11.077 0.323 1.00 96.12 401 ILE A O 1
ATOM 3233 N N . LEU A 1 402 ? 17.321 -12.286 0.177 1.00 96.38 402 LEU A N 1
ATOM 3234 C CA . LEU A 1 402 ? 17.651 -12.952 -1.079 1.00 96.38 402 LEU A CA 1
ATOM 3235 C C . LEU A 1 402 ? 17.720 -11.981 -2.273 1.00 96.38 402 LEU A C 1
ATOM 3237 O O . LEU A 1 402 ? 18.320 -12.321 -3.293 1.00 96.38 402 LEU A O 1
ATOM 3241 N N . ASN A 1 403 ? 17.191 -10.754 -2.156 1.00 94.44 403 ASN A N 1
ATOM 3242 C CA . ASN A 1 403 ? 17.331 -9.732 -3.201 1.00 94.44 403 ASN A CA 1
ATOM 3243 C C . ASN A 1 403 ? 18.775 -9.267 -3.384 1.00 94.44 403 ASN A C 1
ATOM 3245 O O . ASN A 1 403 ? 19.171 -8.991 -4.513 1.00 94.44 403 ASN A O 1
ATOM 3249 N N . TYR A 1 404 ? 19.596 -9.262 -2.327 1.00 90.06 404 TYR A N 1
ATOM 3250 C CA . TYR A 1 404 ? 21.026 -8.960 -2.465 1.00 90.06 404 TYR A CA 1
ATOM 3251 C C . TYR A 1 404 ? 21.759 -9.984 -3.346 1.00 90.06 404 TYR A C 1
ATOM 3253 O O . TYR A 1 404 ? 22.750 -9.639 -3.982 1.00 90.06 404 TYR A O 1
ATOM 3261 N N . ALA A 1 405 ? 21.246 -11.217 -3.424 1.00 90.75 405 ALA A N 1
ATOM 3262 C CA . ALA A 1 405 ? 21.736 -12.268 -4.315 1.00 90.75 405 ALA A CA 1
ATOM 3263 C C . ALA A 1 405 ? 20.983 -12.329 -5.662 1.00 90.75 405 ALA A C 1
ATOM 3265 O O . ALA A 1 405 ? 21.240 -13.221 -6.465 1.00 90.75 405 ALA A O 1
ATOM 3266 N N . GLY A 1 406 ? 20.034 -11.418 -5.917 1.00 89.12 406 GLY A N 1
ATOM 3267 C CA . GLY A 1 406 ? 19.201 -11.422 -7.126 1.00 89.12 406 GLY A CA 1
ATOM 3268 C C . GLY A 1 406 ? 18.181 -12.566 -7.200 1.00 89.12 406 GLY A C 1
ATOM 3269 O O . GLY A 1 406 ? 17.630 -12.811 -8.267 1.00 89.12 406 GLY A O 1
ATOM 3270 N N . MET A 1 407 ? 17.923 -13.261 -6.086 1.00 93.62 407 MET A N 1
ATOM 3271 C CA . MET A 1 407 ? 17.005 -14.410 -6.003 1.00 93.62 407 MET A CA 1
ATOM 3272 C C . MET A 1 407 ? 15.591 -14.023 -5.532 1.00 93.62 407 MET A C 1
ATOM 3274 O O . MET A 1 407 ? 14.734 -14.888 -5.357 1.00 93.62 407 MET A O 1
ATOM 3278 N N . TRP A 1 408 ? 15.350 -12.734 -5.289 1.00 95.31 408 TRP A N 1
ATOM 3279 C CA . TRP A 1 408 ? 14.050 -12.182 -4.908 1.00 95.31 408 TRP A CA 1
ATOM 3280 C C . TRP A 1 408 ? 13.874 -10.797 -5.522 1.00 95.31 408 TRP A C 1
ATOM 3282 O O . TRP A 1 408 ? 14.836 -10.030 -5.604 1.00 95.31 408 TRP A O 1
ATOM 3292 N N . ASP A 1 409 ? 12.664 -10.479 -5.967 1.00 95.50 409 ASP A N 1
ATOM 3293 C CA . ASP A 1 409 ? 12.414 -9.283 -6.771 1.00 95.50 409 ASP A CA 1
ATOM 3294 C C . ASP A 1 409 ? 12.439 -7.984 -5.958 1.00 95.50 409 ASP A C 1
ATOM 3296 O O . ASP A 1 409 ? 12.048 -7.932 -4.791 1.00 95.50 409 ASP A O 1
ATOM 3300 N N . ASP A 1 410 ? 12.830 -6.893 -6.621 1.00 94.81 410 ASP A N 1
ATOM 3301 C CA . ASP A 1 410 ? 13.012 -5.576 -6.004 1.00 94.81 410 ASP A CA 1
ATOM 3302 C C . ASP A 1 410 ? 11.743 -5.054 -5.298 1.00 94.81 410 ASP A C 1
ATOM 3304 O O . ASP A 1 410 ? 11.809 -4.539 -4.178 1.00 94.81 410 ASP A O 1
ATOM 3308 N N . PHE A 1 411 ? 10.566 -5.198 -5.918 1.00 95.12 411 PHE A N 1
ATOM 3309 C CA . PHE A 1 411 ? 9.300 -4.749 -5.320 1.00 95.12 411 PHE A CA 1
ATOM 3310 C C . PHE A 1 411 ? 8.894 -5.576 -4.101 1.00 95.12 411 PHE A C 1
ATOM 3312 O O . PHE A 1 411 ? 8.415 -5.012 -3.114 1.00 95.12 411 PHE A O 1
ATOM 3319 N N . LEU A 1 412 ? 9.143 -6.887 -4.135 1.00 96.38 412 LEU A N 1
ATOM 3320 C CA . LEU A 1 412 ? 8.859 -7.790 -3.019 1.00 96.38 412 LEU A CA 1
ATOM 3321 C C . LEU A 1 412 ? 9.863 -7.620 -1.864 1.00 96.38 412 LEU A C 1
ATOM 3323 O O . LEU A 1 412 ? 9.582 -8.050 -0.748 1.00 96.38 412 LEU A O 1
ATOM 3327 N N . SER A 1 413 ? 10.994 -6.957 -2.120 1.00 96.75 413 SER A N 1
ATOM 3328 C CA . SER A 1 413 ? 12.004 -6.550 -1.134 1.00 96.75 413 SER A CA 1
ATOM 3329 C C . SER A 1 413 ? 11.859 -5.125 -0.609 1.00 96.75 413 SER A C 1
ATOM 3331 O O . SER A 1 413 ? 12.741 -4.639 0.092 1.00 96.75 413 SER A O 1
ATOM 3333 N N . HIS A 1 414 ? 10.772 -4.425 -0.940 1.00 95.50 414 HIS A N 1
ATOM 3334 C CA . HIS A 1 414 ? 10.564 -3.037 -0.510 1.00 95.50 414 HIS A CA 1
ATOM 3335 C C . HIS A 1 414 ? 11.660 -2.070 -1.005 1.00 95.50 414 HIS A C 1
ATOM 3337 O O . HIS A 1 414 ? 11.970 -1.081 -0.349 1.00 95.50 414 HIS A O 1
ATOM 3343 N N . LYS A 1 415 ? 12.238 -2.331 -2.186 1.00 94.00 415 LYS A N 1
ATOM 3344 C CA . LYS A 1 415 ? 13.361 -1.566 -2.760 1.00 94.00 415 LYS A CA 1
ATOM 3345 C C . LYS A 1 415 ? 12.930 -0.390 -3.653 1.00 94.00 415 LYS A C 1
ATOM 3347 O O . LYS A 1 415 ? 13.766 0.274 -4.271 1.00 94.00 415 LYS A O 1
ATOM 3352 N N . LEU A 1 416 ? 11.628 -0.110 -3.737 1.00 90.94 416 LEU A N 1
ATOM 3353 C CA . LEU A 1 416 ? 11.099 1.031 -4.489 1.00 90.94 416 LEU A CA 1
ATOM 3354 C C . LEU A 1 416 ? 11.666 2.355 -3.925 1.00 90.94 416 LEU A C 1
ATOM 3356 O O . LEU A 1 416 ? 11.813 2.500 -2.717 1.00 90.94 416 LEU A O 1
ATOM 3360 N N . TYR A 1 417 ? 11.983 3.324 -4.794 1.00 88.06 417 TYR A N 1
ATOM 3361 C CA . TYR A 1 417 ? 12.585 4.626 -4.433 1.00 88.06 417 TYR A CA 1
ATOM 3362 C C . TYR A 1 417 ? 13.975 4.568 -3.775 1.00 88.06 417 TYR A C 1
ATOM 3364 O O . TYR A 1 417 ? 14.377 5.485 -3.060 1.00 88.06 417 TYR A O 1
ATOM 3372 N N . THR A 1 418 ? 14.752 3.523 -4.059 1.00 90.81 418 THR A N 1
ATOM 3373 C CA . THR A 1 418 ? 16.153 3.410 -3.606 1.00 90.81 418 THR A CA 1
ATOM 3374 C C . THR A 1 418 ? 17.167 3.753 -4.703 1.00 90.81 418 THR A C 1
ATOM 3376 O O . THR A 1 418 ? 18.362 3.769 -4.436 1.00 90.81 418 THR A O 1
ATOM 3379 N N . TRP A 1 419 ? 16.717 4.011 -5.943 1.00 90.94 419 TRP A N 1
ATOM 3380 C CA . TRP A 1 419 ? 17.560 4.204 -7.141 1.00 90.94 419 TRP A CA 1
ATOM 3381 C C . TRP A 1 419 ? 18.467 3.015 -7.489 1.00 90.94 419 TRP A C 1
ATOM 3383 O O . TRP A 1 419 ? 19.362 3.140 -8.322 1.00 90.94 419 TRP A O 1
ATOM 3393 N N . THR A 1 420 ? 18.233 1.845 -6.891 1.00 91.25 420 THR A N 1
ATOM 3394 C CA . THR A 1 420 ? 19.022 0.629 -7.148 1.00 91.25 420 THR A CA 1
ATOM 3395 C C . THR A 1 420 ? 18.241 -0.466 -7.875 1.00 91.25 420 THR A C 1
ATOM 3397 O O . THR A 1 420 ? 18.771 -1.560 -8.095 1.00 91.25 420 THR A O 1
ATOM 3400 N N . THR A 1 421 ? 16.995 -0.189 -8.265 1.00 92.62 421 THR A N 1
ATOM 3401 C CA . THR A 1 421 ? 16.163 -1.130 -9.020 1.00 92.62 421 THR A CA 1
ATOM 3402 C C . THR A 1 421 ? 16.636 -1.270 -10.464 1.00 92.62 421 THR A C 1
ATOM 3404 O O . THR A 1 421 ? 17.435 -0.463 -10.951 1.00 92.62 421 THR A O 1
ATOM 3407 N N . LYS A 1 422 ? 16.203 -2.319 -11.159 1.00 93.38 422 LYS A N 1
ATOM 3408 C CA . LYS A 1 422 ? 16.516 -2.495 -12.585 1.00 93.38 422 LYS A CA 1
ATOM 3409 C C . LYS A 1 422 ? 15.769 -1.483 -13.462 1.00 93.38 422 LYS A C 1
ATOM 3411 O O . LYS A 1 422 ? 14.614 -1.165 -13.199 1.00 93.38 422 LYS A O 1
ATOM 3416 N N . GLU A 1 423 ? 16.411 -0.991 -14.513 1.00 94.56 423 GLU A N 1
ATOM 3417 C CA . GLU A 1 423 ? 15.828 -0.048 -15.482 1.00 94.56 423 GLU A CA 1
ATOM 3418 C C . GLU A 1 423 ? 15.926 -0.620 -16.903 1.00 94.56 423 GLU A C 1
ATOM 3420 O O . GLU A 1 423 ? 16.748 -1.498 -17.168 1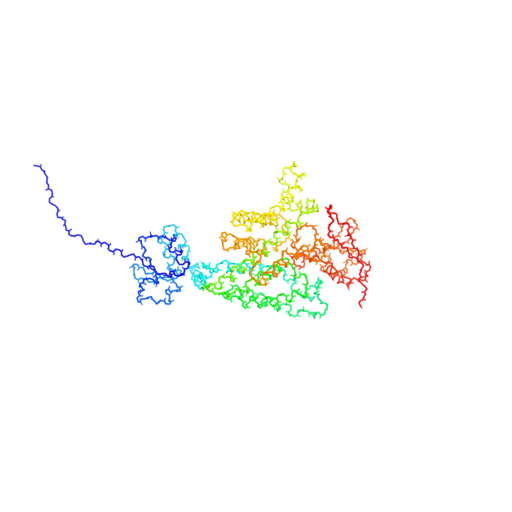.00 94.56 423 GLU A O 1
ATOM 3425 N N . ALA A 1 424 ? 15.089 -0.122 -17.811 1.00 96.81 424 ALA A N 1
ATOM 3426 C CA . ALA A 1 424 ? 15.085 -0.541 -19.206 1.00 96.81 424 ALA A CA 1
ATOM 3427 C C . ALA A 1 424 ? 14.795 0.639 -20.141 1.00 96.81 424 ALA A C 1
ATOM 3429 O O . ALA A 1 424 ? 13.901 1.453 -19.878 1.00 96.81 424 ALA A O 1
ATOM 3430 N N . GLU A 1 425 ? 15.537 0.682 -21.242 1.00 97.25 425 GLU A N 1
ATOM 3431 C CA . GLU A 1 425 ? 15.327 1.563 -22.392 1.00 97.25 425 GLU A CA 1
ATOM 3432 C C . GLU A 1 425 ? 15.136 0.696 -23.641 1.00 97.25 425 GLU A C 1
ATOM 3434 O O . GLU A 1 425 ? 15.821 -0.313 -23.807 1.00 97.25 425 GLU A O 1
ATOM 3439 N N . ILE A 1 426 ? 14.218 1.086 -24.522 1.00 97.31 426 ILE A N 1
ATOM 3440 C CA . ILE A 1 426 ? 14.115 0.517 -25.871 1.00 97.31 426 ILE A CA 1
ATOM 3441 C C . ILE A 1 426 ? 14.786 1.514 -26.810 1.00 97.31 426 ILE A C 1
ATOM 3443 O O . ILE A 1 426 ? 14.216 2.571 -27.080 1.00 97.31 426 ILE A O 1
ATOM 3447 N N . ASP A 1 427 ? 16.004 1.209 -27.253 1.00 97.12 427 ASP A N 1
ATOM 3448 C CA . ASP A 1 427 ? 16.722 2.037 -28.223 1.00 97.12 427 ASP A CA 1
ATOM 3449 C C . ASP A 1 427 ? 16.087 1.849 -29.612 1.00 97.12 427 ASP A C 1
ATOM 3451 O O . ASP A 1 427 ? 15.792 0.727 -30.028 1.00 97.12 427 ASP A O 1
ATOM 3455 N N . ILE A 1 428 ? 15.919 2.954 -30.334 1.00 96.69 428 ILE A N 1
ATOM 3456 C CA . ILE A 1 428 ? 15.488 3.013 -31.731 1.00 96.69 428 ILE A CA 1
ATOM 3457 C C . ILE A 1 428 ? 16.738 3.299 -32.560 1.00 96.69 428 ILE A C 1
ATOM 3459 O O . ILE A 1 428 ? 17.281 4.404 -32.526 1.00 96.69 428 ILE A O 1
ATOM 3463 N N . LEU A 1 429 ? 17.214 2.274 -33.262 1.00 95.62 429 LEU A N 1
ATOM 3464 C CA . LEU A 1 429 ? 18.445 2.312 -34.050 1.00 95.62 429 LEU A CA 1
ATOM 3465 C C . LEU A 1 429 ? 18.217 2.904 -35.445 1.00 95.62 429 LEU A C 1
ATOM 3467 O O . LEU A 1 429 ? 19.123 3.514 -36.006 1.00 95.62 429 LEU A O 1
ATOM 3471 N N . ASP A 1 430 ? 17.003 2.761 -35.978 1.00 93.94 430 ASP A N 1
ATOM 3472 C CA . ASP A 1 430 ? 16.573 3.372 -37.234 1.00 93.94 430 ASP A CA 1
ATOM 3473 C C . ASP A 1 430 ? 15.390 4.316 -36.980 1.00 93.94 430 ASP A C 1
ATOM 3475 O O . ASP A 1 430 ? 14.259 3.884 -36.760 1.00 93.94 430 ASP A O 1
ATOM 3479 N N . GLU A 1 431 ? 15.635 5.629 -37.016 1.00 93.75 431 GLU A N 1
ATOM 3480 C CA . GLU A 1 431 ? 14.590 6.636 -36.788 1.00 93.75 431 GLU A CA 1
ATOM 3481 C C . GLU A 1 431 ? 13.492 6.643 -37.865 1.00 93.75 431 GLU A C 1
ATOM 3483 O O . GLU A 1 431 ? 12.412 7.192 -37.624 1.00 93.75 431 GLU A O 1
ATOM 3488 N N . SER A 1 432 ? 13.712 6.009 -39.024 1.00 93.44 432 SER A N 1
ATOM 3489 C CA . SER A 1 432 ? 12.694 5.906 -40.075 1.00 93.44 432 SER A CA 1
ATOM 3490 C C . SER A 1 432 ? 11.459 5.117 -39.625 1.00 93.44 432 SER A C 1
ATOM 3492 O O . SER A 1 432 ? 10.373 5.319 -40.171 1.00 93.44 432 SER A O 1
ATOM 3494 N N . ILE A 1 433 ? 11.587 4.287 -38.580 1.00 93.62 433 ILE A N 1
ATOM 3495 C CA . ILE A 1 433 ? 10.472 3.513 -38.026 1.00 93.62 433 ILE A CA 1
ATOM 3496 C C . ILE A 1 433 ? 9.578 4.337 -37.088 1.00 93.62 433 ILE A C 1
ATOM 3498 O O . ILE A 1 433 ? 8.470 3.913 -36.771 1.00 93.62 433 ILE A O 1
ATOM 3502 N N . ILE A 1 434 ? 10.018 5.510 -36.617 1.00 93.38 434 ILE A N 1
ATOM 3503 C CA . ILE A 1 434 ? 9.276 6.296 -35.613 1.00 93.38 434 ILE A CA 1
ATOM 3504 C C . ILE A 1 434 ? 7.829 6.601 -36.045 1.00 93.38 434 ILE A C 1
ATOM 3506 O O . ILE A 1 434 ? 6.929 6.450 -35.215 1.00 93.38 434 ILE A O 1
ATOM 3510 N N . PRO A 1 435 ? 7.539 6.982 -37.307 1.00 92.62 435 PRO A N 1
ATOM 3511 C CA . PRO A 1 435 ? 6.169 7.227 -37.753 1.00 92.62 435 PRO A CA 1
ATOM 3512 C C . PRO A 1 435 ? 5.255 5.999 -37.674 1.00 92.62 435 PRO A C 1
ATOM 3514 O O . PRO A 1 435 ? 4.049 6.173 -37.481 1.00 92.62 435 PRO A O 1
ATOM 3517 N N . VAL A 1 436 ? 5.819 4.791 -37.799 1.00 89.88 436 VAL A N 1
ATOM 3518 C CA . VAL A 1 436 ? 5.090 3.511 -37.791 1.00 89.88 436 VAL A CA 1
ATOM 3519 C C . VAL A 1 436 ? 5.078 2.820 -36.426 1.00 89.88 436 VAL A C 1
ATOM 3521 O O . VAL A 1 436 ? 4.385 1.820 -36.269 1.00 89.88 436 VAL A O 1
ATOM 3524 N N . LEU A 1 437 ? 5.784 3.359 -35.423 1.00 91.44 437 LEU A N 1
ATOM 3525 C CA . LEU A 1 437 ? 5.675 2.872 -34.049 1.00 91.44 437 LEU A CA 1
ATOM 3526 C C . LEU A 1 437 ? 4.227 2.983 -33.534 1.00 91.44 437 LEU A C 1
ATOM 3528 O O . LEU A 1 437 ? 3.490 3.899 -33.931 1.00 91.44 437 LEU A O 1
ATOM 3532 N N . PRO A 1 438 ? 3.833 2.116 -32.585 1.00 89.31 438 PRO A N 1
ATOM 3533 C CA . PRO A 1 438 ? 2.530 2.179 -31.936 1.00 89.31 438 PRO A CA 1
ATOM 3534 C C . PRO A 1 438 ? 2.181 3.600 -31.447 1.00 89.31 438 PRO A C 1
ATOM 3536 O O . PRO A 1 438 ? 3.031 4.268 -30.839 1.00 89.31 438 PRO A O 1
ATOM 3539 N N . PRO A 1 439 ? 0.954 4.105 -31.700 1.00 89.50 439 PRO A N 1
ATOM 3540 C CA . PRO A 1 439 ? 0.511 5.434 -31.270 1.00 89.50 439 PRO A CA 1
ATOM 3541 C C . PRO A 1 439 ? 0.751 5.737 -29.791 1.00 89.50 439 PRO A C 1
ATOM 3543 O O . PRO A 1 439 ? 1.076 6.869 -29.450 1.00 89.50 439 PRO A O 1
ATOM 3546 N N . GLU A 1 440 ? 0.635 4.729 -28.935 1.00 87.69 440 GLU A N 1
ATOM 3547 C CA . GLU A 1 440 ? 0.819 4.808 -27.490 1.00 87.69 440 GLU A CA 1
ATOM 3548 C C . GLU A 1 440 ? 2.289 4.965 -27.086 1.00 87.69 440 GLU A C 1
ATOM 3550 O O . GLU A 1 440 ? 2.568 5.462 -25.998 1.00 87.69 440 GLU A O 1
ATOM 3555 N N . MET A 1 441 ? 3.224 4.540 -27.941 1.00 89.69 441 MET A N 1
ATOM 3556 C CA . MET A 1 441 ? 4.669 4.578 -27.700 1.00 89.69 441 MET A CA 1
ATOM 3557 C C . MET A 1 441 ? 5.315 5.845 -28.279 1.00 89.69 441 MET A C 1
ATOM 3559 O O . MET A 1 441 ? 6.206 6.414 -27.651 1.00 89.69 441 MET A O 1
ATOM 3563 N N . ARG A 1 442 ? 4.853 6.321 -29.447 1.00 92.06 442 ARG A N 1
ATOM 3564 C CA . ARG A 1 442 ? 5.437 7.469 -30.180 1.00 92.06 442 ARG A CA 1
ATOM 3565 C C . ARG A 1 442 ? 5.678 8.735 -29.337 1.00 92.06 442 ARG A C 1
ATOM 3567 O O . ARG A 1 442 ? 6.756 9.311 -29.478 1.00 92.06 442 ARG A O 1
ATOM 3574 N N . PRO A 1 443 ? 4.759 9.177 -28.453 1.00 93.25 443 PRO A N 1
ATOM 3575 C CA . PRO A 1 443 ? 4.968 10.373 -27.630 1.00 93.25 443 PRO A CA 1
ATOM 3576 C C . PRO A 1 443 ? 6.114 10.252 -26.618 1.00 93.25 443 PRO A C 1
ATOM 3578 O O . PRO A 1 443 ? 6.561 11.262 -26.083 1.00 93.25 443 PRO A O 1
ATOM 3581 N N . TRP A 1 444 ? 6.575 9.030 -26.344 1.00 93.50 444 TRP A N 1
ATOM 3582 C CA . TRP A 1 444 ? 7.589 8.727 -25.332 1.00 93.50 444 TRP A CA 1
ATOM 3583 C C . TRP A 1 444 ? 8.982 8.507 -25.920 1.00 93.50 444 TRP A C 1
ATOM 3585 O O . TRP A 1 444 ? 9.883 8.090 -25.194 1.00 93.50 444 TRP A O 1
ATOM 3595 N N . VAL A 1 445 ? 9.163 8.767 -27.219 1.00 95.56 445 VAL A N 1
ATOM 3596 C CA . VAL A 1 445 ? 10.476 8.733 -27.866 1.00 95.56 445 VAL A CA 1
ATOM 3597 C C . VAL A 1 445 ? 11.266 9.974 -27.465 1.00 95.56 445 VAL A C 1
ATOM 3599 O O . VAL A 1 445 ? 10.919 11.100 -27.820 1.00 95.56 445 VAL A O 1
ATOM 3602 N N . GLU A 1 446 ? 12.354 9.756 -26.740 1.00 95.69 446 GLU A N 1
ATOM 3603 C CA . GLU A 1 446 ? 13.293 10.784 -26.313 1.00 95.69 446 GLU A CA 1
ATOM 3604 C C . GLU A 1 446 ? 14.535 10.781 -27.199 1.00 95.69 446 GLU A C 1
ATOM 3606 O O . GLU A 1 446 ? 14.993 9.728 -27.643 1.00 95.69 446 GLU A O 1
ATOM 3611 N N . ARG A 1 447 ? 15.088 11.976 -27.434 1.00 95.19 447 ARG A N 1
ATOM 3612 C CA . ARG A 1 447 ? 16.331 12.185 -28.182 1.00 95.19 447 ARG A CA 1
ATOM 3613 C C . ARG A 1 447 ? 17.361 12.837 -27.278 1.00 95.19 447 ARG A C 1
ATOM 3615 O O . ARG A 1 447 ? 17.213 14.008 -26.932 1.00 95.19 447 ARG A O 1
ATOM 3622 N N . VAL A 1 448 ? 18.384 12.083 -26.890 1.00 94.00 448 VAL A N 1
ATOM 3623 C CA . VAL A 1 448 ? 19.454 12.557 -25.999 1.00 94.00 448 VAL A CA 1
ATOM 3624 C C . VAL A 1 448 ? 20.791 12.035 -26.508 1.00 94.00 448 VAL A C 1
ATOM 3626 O O . VAL A 1 448 ? 20.923 10.844 -26.783 1.00 94.00 448 VAL A O 1
ATOM 3629 N N . ASP A 1 449 ? 21.776 12.925 -26.643 1.00 91.38 449 ASP A N 1
ATOM 3630 C CA . ASP A 1 449 ? 23.151 12.601 -27.054 1.00 91.38 449 ASP A CA 1
ATOM 3631 C C . ASP A 1 449 ? 23.238 11.735 -28.327 1.00 91.38 449 ASP A C 1
ATOM 3633 O O . ASP A 1 449 ? 24.018 10.788 -28.412 1.00 91.38 449 ASP A O 1
ATOM 3637 N N . GLY A 1 450 ? 22.393 12.031 -29.320 1.00 89.81 450 GLY A N 1
ATOM 3638 C CA . GLY A 1 450 ? 22.354 11.300 -30.591 1.00 89.81 450 GLY A CA 1
ATOM 3639 C C . GLY A 1 450 ? 21.714 9.908 -30.523 1.00 89.81 450 GLY A C 1
ATOM 3640 O O . GLY A 1 450 ? 21.747 9.191 -31.518 1.00 89.81 450 GLY A O 1
ATOM 3641 N N . ARG A 1 451 ? 21.122 9.515 -29.386 1.00 94.94 451 ARG A N 1
ATOM 3642 C CA . ARG A 1 451 ? 20.291 8.309 -29.265 1.00 94.94 451 ARG A CA 1
ATOM 3643 C C . ARG A 1 451 ? 18.811 8.667 -29.276 1.00 94.94 451 ARG A C 1
ATOM 3645 O O . ARG A 1 451 ? 18.402 9.599 -28.585 1.00 94.94 451 ARG A O 1
ATOM 3652 N N . SER A 1 452 ? 18.029 7.856 -29.980 1.00 96.69 452 SER A N 1
ATOM 3653 C CA . SER A 1 452 ? 16.571 7.818 -29.884 1.00 96.69 452 SER A CA 1
ATOM 3654 C C . SER A 1 452 ? 16.155 6.600 -29.066 1.00 96.69 452 SER A C 1
ATOM 3656 O O . SER A 1 452 ? 16.577 5.489 -29.374 1.00 96.69 452 SER A O 1
ATOM 3658 N N . PHE A 1 453 ? 15.362 6.779 -28.012 1.00 96.75 453 PHE A N 1
ATOM 3659 C CA . PHE A 1 453 ? 14.929 5.664 -27.164 1.00 96.75 453 PHE A CA 1
ATOM 3660 C C . PHE A 1 453 ? 13.604 5.944 -26.454 1.00 96.75 453 PHE A C 1
ATOM 3662 O O . PHE A 1 453 ? 13.193 7.091 -26.299 1.00 96.75 453 PHE A O 1
ATOM 3669 N N . VAL A 1 454 ? 12.947 4.885 -25.984 1.00 96.56 454 VAL A N 1
ATOM 3670 C CA . VAL A 1 454 ? 11.788 4.967 -25.086 1.00 96.56 454 VAL A CA 1
ATOM 3671 C C . VAL A 1 454 ? 12.182 4.458 -23.708 1.00 96.56 454 VAL A C 1
ATOM 3673 O O . VAL A 1 454 ? 12.558 3.296 -23.541 1.00 96.56 454 VAL A O 1
ATOM 3676 N N . HIS A 1 455 ? 12.071 5.318 -22.696 1.00 95.75 455 HIS A N 1
ATOM 3677 C CA . HIS A 1 455 ? 12.350 4.936 -21.315 1.00 95.75 455 HIS A CA 1
ATOM 3678 C C . HIS A 1 455 ? 11.144 4.190 -20.716 1.00 95.75 455 HIS A C 1
ATOM 3680 O O . HIS A 1 455 ? 10.109 4.795 -20.418 1.00 95.75 455 HIS A O 1
ATOM 3686 N N . VAL A 1 456 ? 11.280 2.880 -20.463 1.00 95.75 456 VAL A N 1
ATOM 3687 C CA . VAL A 1 456 ? 10.158 2.001 -20.057 1.00 95.75 456 VAL A CA 1
ATOM 3688 C C . VAL A 1 456 ? 9.476 2.485 -18.772 1.00 95.75 456 VAL A C 1
ATOM 3690 O O . VAL A 1 456 ? 8.262 2.363 -18.633 1.00 95.75 456 VAL A O 1
ATOM 3693 N N . LEU A 1 457 ? 10.227 3.105 -17.852 1.00 93.12 457 LEU A N 1
ATOM 3694 C CA . LEU A 1 457 ? 9.667 3.757 -16.658 1.00 93.12 457 LEU A CA 1
ATOM 3695 C C . LEU A 1 457 ? 8.603 4.813 -16.994 1.00 93.12 457 LEU A C 1
ATOM 3697 O O . LEU A 1 457 ? 7.500 4.751 -16.459 1.00 93.12 457 LEU A O 1
ATOM 3701 N N . LYS A 1 458 ? 8.934 5.784 -17.855 1.00 92.31 458 LYS A N 1
ATOM 3702 C CA . LYS A 1 458 ? 8.029 6.890 -18.200 1.00 92.31 458 LYS A CA 1
ATOM 3703 C C . LYS A 1 458 ? 6.828 6.377 -18.978 1.00 92.31 458 LYS A C 1
ATOM 3705 O O . LYS A 1 458 ? 5.698 6.759 -18.686 1.00 92.31 458 LYS A O 1
ATOM 3710 N N . TRP A 1 459 ? 7.071 5.441 -19.893 1.00 93.19 459 TRP A N 1
ATOM 3711 C CA . TRP A 1 459 ? 5.997 4.800 -20.632 1.00 93.19 459 TRP A CA 1
ATOM 3712 C C . TRP A 1 459 ? 5.045 4.030 -19.698 1.00 93.19 459 TRP A C 1
ATOM 3714 O O . TRP A 1 459 ? 3.837 4.237 -19.761 1.00 93.19 459 TRP A O 1
ATOM 3724 N N . SER A 1 460 ? 5.558 3.255 -18.738 1.00 93.62 460 SER A N 1
ATOM 3725 C CA . SER A 1 460 ? 4.731 2.592 -17.714 1.00 93.62 460 SER A CA 1
ATOM 3726 C C . SER A 1 460 ? 3.886 3.584 -16.912 1.00 93.62 460 SER A C 1
ATOM 3728 O O . SER A 1 460 ? 2.696 3.347 -16.713 1.00 93.62 460 SER A O 1
ATOM 3730 N N . TYR A 1 461 ? 4.456 4.720 -16.493 1.00 91.56 461 TYR A N 1
ATOM 3731 C CA . TYR A 1 461 ? 3.693 5.761 -15.797 1.00 91.56 461 TYR A CA 1
ATOM 3732 C C . TYR A 1 461 ? 2.544 6.306 -16.642 1.00 91.56 461 TYR A C 1
ATOM 3734 O O . TYR A 1 461 ? 1.453 6.500 -16.115 1.00 91.56 461 TYR A O 1
ATOM 3742 N N . SER A 1 462 ? 2.756 6.485 -17.945 1.00 90.00 462 SER A N 1
ATOM 3743 C CA . SER A 1 462 ? 1.708 6.967 -18.847 1.00 90.00 462 SER A CA 1
ATOM 3744 C C . SER A 1 462 ? 0.542 5.998 -19.026 1.00 90.00 462 SER A C 1
ATOM 3746 O O . SER A 1 462 ? -0.592 6.426 -19.225 1.00 90.00 462 SER A O 1
ATOM 3748 N N . VAL A 1 463 ? 0.810 4.691 -18.951 1.00 91.56 463 VAL A N 1
ATOM 3749 C CA . VAL A 1 463 ? -0.215 3.661 -19.146 1.00 91.56 463 VAL A CA 1
ATOM 3750 C C . VAL A 1 463 ? -0.902 3.328 -17.823 1.00 91.56 463 VAL A C 1
ATOM 3752 O O . VAL A 1 463 ? -2.121 3.161 -17.790 1.00 91.56 463 VAL A O 1
ATOM 3755 N N . PHE A 1 464 ? -0.140 3.228 -16.732 1.00 92.06 464 PHE A N 1
ATOM 3756 C CA . PHE A 1 464 ? -0.605 2.652 -15.469 1.00 92.06 464 PHE A CA 1
ATOM 3757 C C . PHE A 1 464 ? -0.685 3.622 -14.298 1.00 92.06 464 PHE A C 1
ATOM 3759 O O . PHE A 1 464 ? -1.127 3.189 -13.237 1.00 92.06 464 PHE A O 1
ATOM 3766 N N . GLU A 1 465 ? -0.224 4.871 -14.428 1.00 91.62 465 GLU A N 1
ATOM 3767 C CA . GLU A 1 465 ? -0.001 5.769 -13.278 1.00 91.62 465 GLU A CA 1
ATOM 3768 C C . GLU A 1 465 ? 0.924 5.119 -12.221 1.00 91.62 465 GLU A C 1
ATOM 3770 O O . GLU A 1 465 ? 0.809 5.338 -11.011 1.00 91.62 465 GLU A O 1
ATOM 3775 N N . SER A 1 466 ? 1.831 4.242 -12.675 1.00 91.44 466 SER A N 1
ATOM 3776 C CA . SER A 1 466 ? 2.669 3.401 -11.820 1.00 91.44 466 SER A CA 1
ATOM 3777 C C . SER A 1 466 ? 3.981 3.000 -12.516 1.00 91.44 466 SER A C 1
ATOM 3779 O O . SER A 1 466 ? 3.996 2.847 -13.743 1.00 91.44 466 SER A O 1
ATOM 3781 N N . PRO A 1 467 ? 5.088 2.816 -11.766 1.00 92.81 467 PRO A N 1
ATOM 3782 C CA . PRO A 1 467 ? 6.351 2.351 -12.338 1.00 92.81 467 PRO A CA 1
ATOM 3783 C C . PRO A 1 467 ? 6.234 0.902 -12.839 1.00 92.81 467 PRO A C 1
ATOM 3785 O O . PRO A 1 467 ? 5.384 0.162 -12.350 1.00 92.81 467 PRO A O 1
ATOM 3788 N N . PRO A 1 468 ? 7.095 0.457 -13.767 1.00 94.31 468 PRO A N 1
ATOM 3789 C CA . PRO A 1 468 ? 7.080 -0.915 -14.236 1.00 94.31 468 PRO A CA 1
ATOM 3790 C C . PRO A 1 468 ? 7.567 -1.836 -13.122 1.00 94.31 468 PRO A C 1
ATOM 3792 O O . PRO A 1 468 ? 8.357 -1.439 -12.260 1.00 94.31 468 PRO A O 1
ATOM 3795 N N . TYR A 1 469 ? 7.143 -3.093 -13.165 1.00 95.75 469 TYR A N 1
ATOM 3796 C CA . TYR A 1 469 ? 7.709 -4.102 -12.285 1.00 95.75 469 TYR A CA 1
ATOM 3797 C C . TYR A 1 469 ? 9.170 -4.357 -12.673 1.00 95.75 469 TYR A C 1
ATOM 3799 O O . TYR A 1 469 ? 9.452 -4.785 -13.791 1.00 95.75 469 TYR A O 1
ATOM 3807 N N . HIS A 1 470 ? 10.107 -4.052 -11.769 1.00 94.19 470 HIS A N 1
ATOM 3808 C CA . HIS A 1 470 ? 11.549 -4.053 -12.054 1.00 94.19 470 HIS A CA 1
ATOM 3809 C C . HIS A 1 470 ? 12.145 -5.469 -12.123 1.00 94.19 470 HIS A C 1
ATOM 3811 O O . HIS A 1 470 ? 12.957 -5.859 -11.283 1.00 94.19 470 HIS A O 1
ATOM 3817 N N . ALA A 1 471 ? 11.752 -6.239 -13.135 1.00 94.38 471 ALA A N 1
ATOM 3818 C CA . ALA A 1 471 ? 12.286 -7.563 -13.415 1.00 94.38 471 ALA A CA 1
ATOM 3819 C C . ALA A 1 471 ? 12.525 -7.766 -14.913 1.00 94.38 471 ALA A C 1
ATOM 3821 O O . ALA A 1 471 ? 11.719 -7.343 -15.739 1.00 94.38 471 ALA A O 1
ATOM 3822 N N . ASP A 1 472 ? 13.600 -8.486 -15.243 1.00 94.56 472 ASP A N 1
ATOM 3823 C CA . ASP A 1 472 ? 14.045 -8.726 -16.625 1.00 94.56 472 ASP A CA 1
ATOM 3824 C C . ASP A 1 472 ? 12.919 -9.319 -17.469 1.00 94.56 472 ASP A C 1
ATOM 3826 O O . ASP A 1 472 ? 12.609 -8.788 -18.522 1.00 94.56 472 ASP A O 1
ATOM 3830 N N . ARG A 1 473 ? 12.207 -10.318 -16.937 1.00 95.00 473 ARG A N 1
ATOM 3831 C CA . ARG A 1 473 ? 11.061 -10.968 -17.595 1.00 95.00 473 ARG A CA 1
ATOM 3832 C C . ARG A 1 473 ? 9.931 -10.015 -18.006 1.00 95.00 473 ARG A C 1
ATOM 3834 O O . ARG A 1 473 ? 9.278 -10.245 -19.020 1.00 95.00 473 ARG A O 1
ATOM 3841 N N . VAL A 1 474 ? 9.698 -8.947 -17.240 1.00 95.75 474 VAL A N 1
ATOM 3842 C CA . VAL A 1 474 ? 8.677 -7.938 -17.569 1.00 95.75 474 VAL A CA 1
ATOM 3843 C C . VAL A 1 474 ? 9.189 -7.031 -18.680 1.00 95.75 474 VAL A C 1
ATOM 3845 O O . VAL A 1 474 ? 8.485 -6.802 -19.658 1.00 95.75 474 VAL A O 1
ATOM 3848 N N . PHE A 1 475 ? 10.441 -6.578 -18.588 1.00 97.06 475 PHE A N 1
ATOM 3849 C CA . PHE A 1 475 ? 11.067 -5.790 -19.652 1.00 97.06 475 PHE A CA 1
ATOM 3850 C C . PHE A 1 475 ? 11.196 -6.573 -20.964 1.00 97.06 475 PHE A C 1
ATOM 3852 O O . PHE A 1 475 ? 10.923 -6.021 -22.026 1.00 97.06 475 PHE A O 1
ATOM 3859 N N . ASP A 1 476 ? 11.533 -7.859 -20.884 1.00 96.25 476 ASP A N 1
ATOM 3860 C CA . ASP A 1 476 ? 11.624 -8.769 -22.023 1.00 96.25 476 ASP A CA 1
ATOM 3861 C C . ASP A 1 476 ? 10.254 -8.948 -22.694 1.00 96.25 476 ASP A C 1
ATOM 3863 O O . ASP A 1 476 ? 10.165 -8.863 -23.915 1.00 96.25 476 ASP A O 1
ATOM 3867 N N . SER A 1 477 ? 9.174 -9.106 -21.917 1.00 95.31 477 SER A N 1
ATOM 3868 C CA . SER A 1 477 ? 7.806 -9.205 -22.459 1.00 95.31 477 SER A CA 1
ATOM 3869 C C . SER A 1 477 ? 7.371 -7.916 -23.161 1.00 95.31 477 SER A C 1
ATOM 3871 O O . SER A 1 477 ? 6.812 -7.949 -24.256 1.00 95.31 477 SER A O 1
ATOM 3873 N N . VAL A 1 478 ? 7.657 -6.762 -22.550 1.00 95.00 478 VAL A N 1
ATOM 3874 C CA . VAL A 1 478 ? 7.367 -5.446 -23.140 1.00 95.00 478 VAL A CA 1
ATOM 3875 C C . VAL A 1 478 ? 8.126 -5.266 -24.449 1.00 95.00 478 VAL A C 1
ATOM 3877 O O . VAL A 1 478 ? 7.550 -4.823 -25.440 1.00 95.00 478 VAL A O 1
ATOM 3880 N N . PHE A 1 479 ? 9.404 -5.635 -24.475 1.00 96.44 479 PHE A N 1
ATOM 3881 C CA . PHE A 1 479 ? 10.224 -5.530 -25.671 1.00 96.44 479 PHE A CA 1
ATOM 3882 C C . PHE A 1 479 ? 9.795 -6.501 -26.771 1.00 96.44 479 PHE A C 1
ATOM 3884 O O . PHE A 1 479 ? 9.686 -6.086 -27.921 1.00 96.44 479 PHE A O 1
ATOM 3891 N N . ALA A 1 480 ? 9.472 -7.752 -26.428 1.00 95.06 480 ALA A N 1
ATOM 3892 C CA . ALA A 1 480 ? 8.923 -8.720 -27.374 1.00 95.06 480 ALA A CA 1
ATOM 3893 C C . ALA A 1 480 ? 7.665 -8.166 -28.058 1.00 95.06 480 ALA A C 1
ATOM 3895 O O . ALA A 1 480 ? 7.549 -8.236 -29.281 1.00 95.06 480 ALA A O 1
ATOM 3896 N N . LYS A 1 481 ? 6.790 -7.495 -27.295 1.00 93.31 481 LYS A N 1
ATOM 3897 C CA . LYS A 1 481 ? 5.596 -6.855 -27.851 1.00 93.31 481 LYS A CA 1
ATOM 3898 C C . LYS A 1 481 ? 5.910 -5.714 -28.818 1.00 93.31 481 LYS A C 1
ATOM 3900 O O . LYS A 1 481 ? 5.217 -5.552 -29.816 1.00 93.31 481 LYS A O 1
ATOM 3905 N N . VAL A 1 482 ? 6.963 -4.938 -28.562 1.00 94.19 482 VAL A N 1
ATOM 3906 C CA . VAL A 1 482 ? 7.435 -3.909 -29.505 1.00 94.19 482 VAL A CA 1
ATOM 3907 C C . VAL A 1 482 ? 8.004 -4.550 -30.772 1.00 94.19 482 VAL A C 1
ATOM 3909 O O . VAL A 1 482 ? 7.678 -4.107 -31.874 1.00 94.19 482 VAL A O 1
ATOM 3912 N N . CYS A 1 483 ? 8.781 -5.624 -30.635 1.00 94.62 483 CYS A N 1
ATOM 3913 C CA . CYS A 1 483 ? 9.364 -6.363 -31.756 1.00 94.62 483 CYS A CA 1
ATOM 3914 C C . CYS A 1 483 ? 8.319 -6.924 -32.733 1.00 94.62 483 CYS A C 1
ATOM 3916 O O . CYS A 1 483 ? 8.593 -6.990 -33.926 1.00 94.62 483 CYS A O 1
ATOM 3918 N N . GLU A 1 484 ? 7.122 -7.281 -32.258 1.00 92.12 484 GLU A N 1
ATOM 3919 C CA . GLU A 1 484 ? 5.997 -7.710 -33.109 1.00 92.12 484 GLU A CA 1
ATOM 3920 C C . GLU A 1 484 ? 5.456 -6.591 -34.017 1.00 92.12 484 GLU A C 1
ATOM 3922 O O . GLU A 1 484 ? 4.774 -6.871 -34.999 1.00 92.12 484 GLU A O 1
ATOM 3927 N N . THR A 1 485 ? 5.720 -5.323 -33.685 1.00 89.44 485 THR A N 1
ATOM 3928 C CA . THR A 1 485 ? 5.114 -4.161 -34.363 1.00 89.44 485 THR A CA 1
ATOM 3929 C C . THR A 1 485 ? 6.053 -3.412 -35.300 1.00 89.44 485 THR A C 1
ATOM 3931 O O . THR A 1 485 ? 5.590 -2.617 -36.118 1.00 89.44 485 THR A O 1
ATOM 3934 N N . VAL A 1 486 ? 7.364 -3.630 -35.189 1.00 92.06 486 VAL A N 1
ATOM 3935 C CA . VAL A 1 486 ? 8.356 -2.910 -35.996 1.00 92.06 486 VAL A CA 1
ATOM 3936 C C . VAL A 1 486 ? 8.562 -3.586 -37.358 1.00 92.06 486 VAL A C 1
ATOM 3938 O O . VAL A 1 486 ? 8.596 -4.813 -37.427 1.00 92.06 486 VAL A O 1
ATOM 3941 N N . PRO A 1 487 ? 8.757 -2.823 -38.453 1.00 88.88 487 PRO A N 1
ATOM 3942 C CA . PRO A 1 487 ? 8.970 -3.405 -39.784 1.00 88.88 487 PRO A CA 1
ATOM 3943 C C . PRO A 1 487 ? 10.266 -4.210 -39.905 1.00 88.88 487 PRO A C 1
ATOM 3945 O O . PRO A 1 487 ? 10.349 -5.150 -40.690 1.00 88.88 487 PRO A O 1
ATOM 3948 N N . SER A 1 488 ? 11.292 -3.810 -39.152 1.00 91.19 488 SER A N 1
ATOM 3949 C CA . SER A 1 488 ? 12.588 -4.475 -39.091 1.00 91.19 488 SER A CA 1
ATOM 3950 C C . SER A 1 488 ? 12.946 -4.729 -37.634 1.00 91.19 488 SER A C 1
ATOM 3952 O O . SER A 1 488 ? 12.977 -3.803 -36.823 1.00 91.19 488 SER A O 1
ATOM 3954 N N . ARG A 1 489 ? 13.227 -5.990 -37.300 1.00 91.69 489 ARG A N 1
ATOM 3955 C CA . ARG A 1 489 ? 13.570 -6.422 -35.936 1.00 91.69 489 ARG A CA 1
ATOM 3956 C C . ARG A 1 489 ? 14.930 -5.889 -35.469 1.00 91.69 489 ARG A C 1
ATOM 3958 O O . ARG A 1 489 ? 15.138 -5.761 -34.269 1.00 91.69 489 ARG A O 1
ATOM 3965 N N . ASP A 1 490 ? 15.808 -5.516 -36.400 1.00 93.44 490 ASP A N 1
ATOM 3966 C CA . ASP A 1 490 ? 17.109 -4.896 -36.107 1.00 93.44 490 ASP A CA 1
ATOM 3967 C C . ASP A 1 490 ? 17.008 -3.376 -35.900 1.00 93.44 490 ASP A C 1
ATOM 3969 O O . ASP A 1 490 ? 17.984 -2.725 -35.535 1.00 93.44 490 ASP A O 1
ATOM 3973 N N . ALA A 1 491 ? 15.829 -2.787 -36.123 1.00 94.38 491 ALA A N 1
ATOM 3974 C CA . ALA A 1 491 ? 15.610 -1.354 -35.953 1.00 94.38 491 ALA A CA 1
ATOM 3975 C C . ALA A 1 491 ? 15.464 -0.936 -34.480 1.00 94.38 491 ALA A C 1
ATOM 3977 O O . ALA A 1 491 ? 15.477 0.258 -34.173 1.00 94.38 491 ALA A O 1
ATOM 3978 N N . VAL A 1 492 ? 15.324 -1.901 -33.568 1.00 96.31 492 VAL A N 1
ATOM 3979 C CA . VAL A 1 492 ? 15.191 -1.672 -32.128 1.00 96.31 492 VAL A CA 1
ATOM 3980 C C . VAL A 1 492 ? 16.029 -2.662 -31.329 1.00 96.31 492 VAL A C 1
ATOM 3982 O O . VAL A 1 492 ? 16.252 -3.797 -31.741 1.00 96.31 492 VAL A O 1
ATOM 3985 N N . GLN A 1 493 ? 16.454 -2.249 -30.139 1.00 97.00 493 GLN A N 1
ATOM 3986 C CA . GLN A 1 493 ? 17.098 -3.134 -29.169 1.00 97.00 493 GLN A CA 1
ATOM 3987 C C . GLN A 1 493 ? 16.671 -2.771 -27.746 1.00 97.00 493 GLN A C 1
ATOM 3989 O O . GLN A 1 493 ? 16.392 -1.611 -27.437 1.00 97.00 493 GLN A O 1
ATOM 3994 N N . LEU A 1 494 ? 16.657 -3.758 -26.858 1.00 97.62 494 LEU A N 1
ATOM 3995 C CA . LEU A 1 494 ? 16.414 -3.548 -25.438 1.00 97.62 494 LEU A CA 1
ATOM 3996 C C . LEU A 1 494 ? 17.738 -3.348 -24.717 1.00 97.62 494 LEU A C 1
ATOM 3998 O O . LEU A 1 494 ? 18.606 -4.217 -24.745 1.00 97.62 494 LEU A O 1
ATOM 4002 N N . ARG A 1 495 ? 17.866 -2.229 -24.013 1.00 96.81 495 ARG A N 1
ATOM 4003 C CA . ARG A 1 495 ? 18.990 -1.929 -23.133 1.00 96.81 495 ARG A CA 1
ATOM 4004 C C . ARG A 1 495 ? 18.545 -2.077 -21.682 1.00 96.81 495 ARG A C 1
ATOM 4006 O O . ARG A 1 495 ? 17.794 -1.256 -21.158 1.00 96.81 495 ARG A O 1
ATOM 4013 N N . LEU A 1 496 ? 19.024 -3.132 -21.031 1.00 96.12 496 LEU A N 1
ATOM 4014 C CA . LEU A 1 496 ? 18.760 -3.439 -19.631 1.00 96.12 496 LEU A CA 1
ATOM 4015 C C . LEU A 1 496 ? 19.870 -2.911 -18.733 1.00 96.12 496 LEU A C 1
ATOM 4017 O O . LEU A 1 496 ? 21.056 -3.205 -18.897 1.00 96.12 496 LEU A O 1
ATOM 4021 N N . PHE A 1 497 ? 19.449 -2.181 -17.717 1.00 94.12 497 PHE A N 1
ATOM 4022 C CA . PHE A 1 497 ? 20.291 -1.582 -16.703 1.00 94.12 497 PHE A CA 1
ATOM 4023 C C . PHE A 1 497 ? 20.119 -2.353 -15.396 1.00 94.12 497 PHE A C 1
ATOM 4025 O O . PHE A 1 497 ? 19.185 -2.112 -14.624 1.00 94.12 497 PHE A O 1
ATOM 4032 N N . HIS A 1 498 ? 21.038 -3.280 -15.120 1.00 91.31 498 HIS A N 1
ATOM 4033 C CA . HIS A 1 498 ? 21.016 -4.066 -13.883 1.00 91.31 498 HIS A CA 1
ATOM 4034 C C . HIS A 1 498 ? 21.306 -3.193 -12.655 1.00 91.31 498 HIS A C 1
ATOM 4036 O O . HIS A 1 498 ? 21.781 -2.058 -12.781 1.00 91.31 498 HIS A O 1
ATOM 4042 N N . SER A 1 499 ? 21.003 -3.708 -11.456 1.00 86.12 499 SER A N 1
ATOM 4043 C CA . SER A 1 499 ? 21.259 -3.001 -10.194 1.00 86.12 499 SER A CA 1
ATOM 4044 C C . SER A 1 499 ? 22.706 -2.488 -10.112 1.00 86.12 499 SER A C 1
ATOM 4046 O O . SER A 1 499 ? 23.632 -3.173 -10.556 1.00 86.12 499 SER A O 1
ATOM 4048 N N . PRO A 1 500 ? 22.918 -1.283 -9.557 1.00 85.62 500 PRO A N 1
ATOM 4049 C CA . PRO A 1 500 ? 24.245 -0.698 -9.455 1.00 85.62 500 PRO A CA 1
ATOM 4050 C C . PRO A 1 500 ? 25.149 -1.516 -8.529 1.00 85.62 500 PRO A C 1
ATOM 4052 O O . PRO A 1 500 ? 24.687 -2.156 -7.583 1.00 85.62 500 PRO A O 1
ATOM 4055 N N . ASN A 1 501 ? 26.453 -1.443 -8.781 1.00 81.50 501 ASN A N 1
ATOM 4056 C CA . ASN A 1 501 ? 27.467 -1.960 -7.867 1.00 81.50 501 ASN A CA 1
ATOM 4057 C C . ASN A 1 501 ? 27.578 -1.079 -6.597 1.00 81.50 501 ASN A C 1
ATOM 4059 O O . ASN A 1 501 ? 26.902 -0.057 -6.457 1.00 81.50 501 ASN A O 1
ATOM 4063 N N . LEU A 1 502 ? 28.481 -1.441 -5.679 1.00 75.88 502 LEU A N 1
ATOM 4064 C CA . LEU A 1 502 ? 28.708 -0.692 -4.432 1.00 75.88 502 LEU A CA 1
ATOM 4065 C C . LEU A 1 502 ? 29.131 0.772 -4.659 1.00 75.88 502 LEU A C 1
ATOM 4067 O O . LEU A 1 502 ? 28.817 1.626 -3.832 1.00 75.88 502 LEU A O 1
ATOM 4071 N N . THR A 1 503 ? 29.785 1.087 -5.786 1.00 80.12 503 THR A N 1
ATOM 4072 C CA . THR A 1 503 ? 30.170 2.466 -6.143 1.00 80.12 503 THR A CA 1
ATOM 4073 C C . THR A 1 503 ? 29.011 3.277 -6.729 1.00 80.12 503 THR A C 1
ATOM 4075 O O . THR A 1 503 ? 29.172 4.461 -7.002 1.00 80.12 503 THR A O 1
ATOM 4078 N N . GLY A 1 504 ? 27.832 2.670 -6.910 1.00 78.00 504 GLY A N 1
ATOM 4079 C CA . GLY A 1 504 ? 26.641 3.309 -7.474 1.00 78.00 504 GLY A CA 1
ATOM 4080 C C . GLY A 1 504 ? 26.582 3.302 -9.005 1.00 78.00 504 GLY A C 1
ATOM 4081 O O . GLY A 1 504 ? 25.621 3.809 -9.594 1.00 78.00 504 GLY A O 1
ATOM 4082 N N . THR A 1 505 ? 27.572 2.698 -9.660 1.00 82.81 505 THR A N 1
ATOM 4083 C CA . THR A 1 505 ? 27.668 2.630 -11.119 1.00 82.81 505 THR A CA 1
ATOM 4084 C C . THR A 1 505 ? 26.884 1.428 -11.635 1.00 82.81 505 THR A C 1
ATOM 4086 O O . THR A 1 505 ? 27.023 0.310 -11.135 1.00 82.81 505 THR A O 1
ATOM 4089 N N . ARG A 1 506 ? 26.073 1.633 -12.678 1.00 84.31 506 ARG A N 1
ATOM 4090 C CA . ARG A 1 506 ? 25.435 0.541 -13.426 1.00 84.31 506 ARG A CA 1
ATOM 4091 C C . ARG A 1 506 ? 26.436 -0.012 -14.445 1.00 84.31 506 ARG A C 1
ATOM 4093 O O . ARG A 1 506 ? 26.401 0.351 -15.612 1.00 84.31 506 ARG A O 1
ATOM 4100 N N . SER A 1 507 ? 27.378 -0.831 -13.979 1.00 76.81 507 SER A N 1
ATOM 4101 C CA . SER A 1 507 ? 28.437 -1.400 -14.829 1.00 76.81 507 SER A CA 1
ATOM 4102 C C . SER A 1 507 ? 27.961 -2.577 -15.682 1.00 76.81 507 SER A C 1
ATOM 4104 O O . SER A 1 507 ? 28.567 -2.880 -16.703 1.00 76.81 507 SER A O 1
ATOM 4106 N N . ARG A 1 508 ? 26.882 -3.249 -15.268 1.00 85.69 508 ARG A N 1
ATOM 4107 C CA . ARG A 1 508 ? 26.272 -4.345 -16.021 1.00 85.69 508 ARG A CA 1
ATOM 4108 C C . ARG A 1 508 ? 25.108 -3.799 -16.845 1.00 85.69 508 ARG A C 1
ATOM 4110 O O . ARG A 1 508 ? 23.996 -3.655 -16.337 1.00 85.69 508 ARG A O 1
ATOM 4117 N N . ILE A 1 509 ? 25.400 -3.491 -18.101 1.00 91.00 509 ILE A N 1
ATOM 4118 C CA . ILE A 1 509 ? 24.409 -3.159 -19.122 1.00 91.00 509 ILE A CA 1
ATOM 4119 C C . ILE A 1 509 ? 24.324 -4.353 -20.062 1.00 91.00 509 ILE A C 1
ATOM 4121 O O . ILE A 1 509 ? 25.347 -4.858 -20.519 1.00 91.00 509 ILE A O 1
ATOM 4125 N N . GLU A 1 510 ? 23.112 -4.816 -20.312 1.00 94.56 510 GLU A N 1
ATOM 4126 C CA . GLU A 1 510 ? 22.841 -5.919 -21.224 1.00 94.56 510 GLU A CA 1
ATOM 4127 C C . GLU A 1 510 ? 22.009 -5.389 -22.384 1.00 94.56 510 GLU A C 1
ATOM 4129 O O . GLU A 1 510 ? 21.035 -4.671 -22.170 1.00 94.56 510 GLU A O 1
ATOM 4134 N N . VAL A 1 511 ? 22.420 -5.707 -23.608 1.00 95.44 511 VAL A N 1
ATOM 4135 C CA . VAL A 1 511 ? 21.710 -5.314 -24.824 1.00 95.44 511 VAL A CA 1
ATOM 4136 C C . VAL A 1 511 ? 21.147 -6.574 -25.458 1.00 95.44 511 VAL A C 1
ATOM 4138 O O . VAL A 1 511 ? 21.885 -7.534 -25.673 1.00 95.44 511 VAL A O 1
ATOM 4141 N N . LYS A 1 512 ? 19.844 -6.575 -25.731 1.00 96.06 512 LYS A N 1
ATOM 4142 C CA . LYS A 1 512 ? 19.139 -7.690 -26.360 1.00 96.06 512 LYS A CA 1
ATOM 4143 C C . LYS A 1 512 ? 18.527 -7.234 -27.679 1.00 96.06 512 LYS A C 1
ATOM 4145 O O . LYS A 1 512 ? 17.814 -6.232 -27.722 1.00 96.06 512 LYS A O 1
ATOM 4150 N N . SER A 1 513 ? 18.789 -7.990 -28.737 1.00 95.69 513 SER A N 1
ATOM 4151 C CA . SER A 1 513 ? 18.067 -7.885 -30.006 1.00 95.69 513 SER A CA 1
ATOM 4152 C C . SER A 1 513 ? 16.681 -8.507 -29.875 1.00 95.69 513 SER A C 1
ATOM 4154 O O . SER A 1 513 ? 16.424 -9.270 -28.937 1.00 95.69 513 SER A O 1
ATOM 4156 N N . CYS A 1 514 ? 15.786 -8.199 -30.813 1.00 94.62 514 CYS A N 1
ATOM 4157 C CA . CYS A 1 514 ? 14.485 -8.850 -30.856 1.00 94.62 514 CYS A CA 1
ATOM 4158 C C . CYS A 1 514 ? 14.630 -10.384 -30.846 1.00 94.62 514 CYS A C 1
ATOM 4160 O O . CYS A 1 514 ? 15.500 -10.913 -31.541 1.00 94.62 514 CYS A O 1
ATOM 4162 N N . PRO A 1 515 ? 13.784 -11.109 -30.086 1.00 87.25 515 PRO A N 1
ATOM 4163 C CA . PRO A 1 515 ? 13.817 -12.570 -30.065 1.00 87.25 515 PRO A CA 1
ATOM 4164 C C . PRO A 1 515 ? 13.573 -13.129 -31.474 1.00 87.25 515 PRO A C 1
ATOM 4166 O O . PRO A 1 515 ? 12.976 -12.443 -32.304 1.00 87.25 515 PRO A O 1
ATOM 4169 N N . SER A 1 516 ? 14.015 -14.352 -31.766 1.00 75.94 516 SER A N 1
ATOM 4170 C CA . SER A 1 516 ? 13.614 -15.046 -32.999 1.00 75.94 516 SER A CA 1
ATOM 4171 C C . SER A 1 516 ? 12.097 -15.265 -33.011 1.00 75.94 516 SER A C 1
ATOM 4173 O O . SER A 1 516 ? 11.484 -15.328 -31.943 1.00 75.94 516 SER A O 1
ATOM 4175 N N . GLU A 1 517 ? 11.479 -15.349 -34.193 1.00 63.97 517 GLU A N 1
ATOM 4176 C CA . GLU A 1 517 ? 10.067 -15.751 -34.269 1.00 63.97 517 GLU A CA 1
ATOM 4177 C C . GLU A 1 517 ? 9.876 -17.115 -33.582 1.00 63.97 517 GLU A C 1
ATOM 4179 O O . GLU A 1 517 ? 10.753 -17.975 -33.727 1.00 63.97 517 GLU A O 1
ATOM 4184 N N . PRO A 1 518 ? 8.815 -17.270 -32.767 1.00 54.16 518 PRO A N 1
ATOM 4185 C CA . PRO A 1 518 ? 8.529 -18.515 -32.063 1.00 54.16 518 PRO A CA 1
ATOM 4186 C C . PRO A 1 518 ? 8.185 -19.675 -33.002 1.00 54.16 518 PRO A C 1
ATOM 4188 O O . PRO A 1 518 ? 7.601 -19.423 -34.083 1.00 54.16 518 PRO A O 1
#

Foldseek 3Di:
DDDDDDDDDDDDDDPDPQDAKEKEAAPVQQCRVVLDVVLPDDPRYHYDHPVPDDDDPVDDPVQRHQWMWIQHSVRDIDIFLRSVLVSLCVRPVRVVVSVVCPDPVNVVVSRVVRNLCSVCRLCCRHPNNLLLVLLLLLLLLCLVLCVLQVLQQAWCVSDLQFAQALDPPDDTDHPPRSVVLSVLLNVLSVCLNSDLQSLVSLVVNLVSLVVSCRRHVQSLFLSNVLSSQLSVLSNQQRSDSDDDPVSSQSSLLSLLLLLLSLLLLLQLQLVLLLFLQCLPPLQCLLCVLCVVVDDPVCVVCSSVCSNVSNCLRNVLSVLQQALVSNVVSLVSLLVVLVSSCCQCHPSHDVQFPSSNSVSVSSNSSSCSSRPVPPPDHNCCNQVNDDPSSVVSNCQRPPCLVCVVVVNDFCSSSSNPSSLQFKWKKKWQQDCVQLVQFDPLQNVQFDADPNTTIGTQQVSCCSSRSDGGRRDPSSQLSSLLSRCVRTPDQQRIKMWMQHGADRNSDSPDIDIGTHDDDD